Protein 6KSR (pdb70)

Structure (mmCIF, N/CA/C/O backbone):
data_6KSR
#
_entry.id   6KSR
#
_cell.length_a   68.000
_cell.length_b   77.050
_cell.length_c   105.150
_cell.angle_alpha   90.000
_cell.angle_beta   90.000
_cell.angle_gamma   90.000
#
_symmetry.space_group_name_H-M   'P 21 21 21'
#
loop_
_entity.id
_entity.type
_entity.pdbx_description
1 polymer Phosphotransferase
2 non-polymer alpha-D-galactopyranose
3 water water
#
loop_
_atom_site.group_PDB
_atom_site.id
_atom_site.type_symbol
_atom_site.label_atom_id
_atom_site.label_alt_id
_atom_site.label_comp_id
_atom_site.label_asym_id
_atom_site.label_entity_id
_atom_site.label_seq_id
_atom_site.pdbx_PDB_ins_code
_atom_site.Cartn_x
_atom_site.Cartn_y
_atom_site.Cartn_z
_atom_site.occupancy
_atom_site.B_iso_or_equiv
_atom_site.auth_seq_id
_atom_site.auth_comp_id
_atom_site.auth_asym_id
_atom_site.auth_atom_id
_atom_site.pdbx_PDB_model_num
ATOM 1 N N . ALA A 1 1 ? 18.92251 66.22037 121.59909 1.000 71.48753 1 ALA A N 1
ATOM 2 C CA . ALA A 1 1 ? 19.58484 65.31897 120.66467 1.000 70.96337 1 ALA A CA 1
ATOM 3 C C . ALA A 1 1 ? 19.50638 65.86421 119.24558 1.000 69.76453 1 ALA A C 1
ATOM 4 O O . ALA A 1 1 ? 18.56564 66.57692 118.88591 1.000 65.68972 1 ALA A O 1
ATOM 6 N N . ASN A 1 2 ? 20.51013 65.52770 118.43735 1.000 74.98548 2 ASN A N 1
ATOM 7 C CA . ASN A 1 2 ? 20.55736 65.96715 117.04601 1.000 75.14846 2 ASN A CA 1
ATOM 8 C C . ASN A 1 2 ? 19.70291 65.02495 116.18896 1.000 79.44566 2 ASN A C 1
ATOM 9 O O . ASN A 1 2 ? 20.14645 64.41766 115.21428 1.000 77.49268 2 ASN A O 1
ATOM 14 N N . ASN A 1 3 ? 18.44406 64.87829 116.60892 1.000 78.59400 3 ASN A N 1
ATOM 15 C CA . ASN A 1 3 ? 17.44790 64.21061 115.78394 1.000 79.30193 3 ASN A CA 1
ATOM 16 C C . ASN A 1 3 ? 16.69910 65.20165 114.89221 1.000 70.35906 3 ASN A C 1
ATOM 17 O O . ASN A 1 3 ? 15.82467 64.81007 114.10727 1.000 65.45194 3 ASN A O 1
ATOM 22 N N . SER A 1 4 ? 17.07917 66.47883 114.96377 1.000 62.70136 4 SER A N 1
ATOM 23 C CA . SER A 1 4 ? 16.82444 67.40855 113.87648 1.000 53.99016 4 SER A CA 1
ATOM 24 C C . SER A 1 4 ? 17.56380 67.00645 112.60577 1.000 43.36679 4 SER A C 1
ATOM 25 O O . SER A 1 4 ? 17.19762 67.48117 111.52629 1.000 37.81760 4 SER A O 1
ATOM 28 N N . LEU A 1 5 ? 18.61619 66.17771 112.70559 1.000 36.74471 5 LEU A N 1
ATOM 29 C CA . LEU A 1 5 ? 19.23415 65.64264 111.49101 1.000 32.22562 5 LEU A CA 1
ATOM 30 C C . LEU A 1 5 ? 18.22751 64.82716 110.69605 1.000 30.03700 5 LEU A C 1
ATOM 31 O O . LEU A 1 5 ? 18.13956 64.95279 109.46997 1.000 27.52047 5 LEU A O 1
ATOM 36 N N . GLU A 1 6 ? 17.45334 63.98910 111.38348 1.000 31.73616 6 GLU A N 1
ATOM 37 C CA . GLU A 1 6 ? 16.42913 63.19669 110.71166 1.000 35.98395 6 GLU A CA 1
ATOM 38 C C . GLU A 1 6 ? 15.33807 64.07921 110.11166 1.000 32.65554 6 GLU A C 1
ATOM 39 O O . GLU A 1 6 ? 14.86987 63.81859 108.99558 1.000 30.46409 6 GLU A O 1
ATOM 45 N N . GLN A 1 7 ? 14.94830 65.14464 110.81799 1.000 33.98156 7 GLN A N 1
ATOM 46 C CA . GLN A 1 7 ? 13.95346 66.07706 110.29334 1.000 37.53616 7 GLN A CA 1
ATOM 47 C C . GLN A 1 7 ? 14.47012 66.77744 109.04312 1.000 33.10429 7 GLN A C 1
ATOM 48 O O . GLN A 1 7 ? 13.73322 66.93671 108.06189 1.000 30.33185 7 GLN A O 1
ATOM 54 N N . LYS A 1 8 ? 15.73030 67.22257 109.07674 1.000 32.01722 8 LYS A N 1
ATOM 55 C CA . LYS A 1 8 ? 16.34816 67.86133 107.91924 1.000 30.13822 8 LYS A CA 1
ATOM 56 C C . LYS A 1 8 ? 16.40961 66.90259 106.74172 1.000 27.30468 8 LYS A C 1
ATOM 57 O O . LYS A 1 8 ? 16.10444 67.28719 105.60386 1.000 25.83459 8 LYS A O 1
ATOM 63 N N . ALA A 1 9 ? 16.80590 65.65359 106.99678 1.000 24.39547 9 ALA A N 1
ATOM 64 C CA . ALA A 1 9 ? 16.86001 64.67165 105.92041 1.000 23.56125 9 ALA A CA 1
ATOM 65 C C . ALA A 1 9 ? 15.48060 64.44212 105.32633 1.000 23.65609 9 ALA A C 1
ATOM 66 O O . ALA A 1 9 ? 15.33616 64.33911 104.10567 1.000 22.45658 9 ALA A O 1
ATOM 68 N N . GLU A 1 10 ? 14.44788 64.38348 106.16511 1.000 25.96066 10 GLU A N 1
ATOM 69 C CA . GLU A 1 10 ? 13.10041 64.20912 105.63511 1.000 27.27571 10 GLU A CA 1
ATOM 70 C C . GLU A 1 10 ? 12.69522 65.40198 104.77966 1.000 27.79997 10 GLU A C 1
ATOM 71 O O . GLU A 1 10 ? 12.15206 65.22444 103.68224 1.000 25.36549 10 GLU A O 1
ATOM 77 N N . GLN A 1 11 ? 12.99085 66.61962 105.24539 1.000 28.39321 11 GLN A N 1
ATOM 78 C CA . GLN A 1 11 ? 12.66681 67.81958 104.47503 1.000 30.89135 11 GLN A CA 1
ATOM 79 C C . GLN A 1 11 ? 13.33730 67.78187 103.10876 1.000 26.30553 11 GLN A C 1
ATOM 80 O O . GLN A 1 11 ? 12.70759 68.07203 102.08287 1.000 26.87418 11 GLN A O 1
ATOM 86 N N . VAL A 1 12 ? 14.62293 67.42827 103.08151 1.000 24.12919 12 VAL A N 1
ATOM 87 C CA . VAL A 1 12 ? 15.39383 67.49967 101.84286 1.000 22.46851 12 VAL A CA 1
ATOM 88 C C . VAL A 1 12 ? 15.03182 66.35892 100.89315 1.000 22.76866 12 VAL A C 1
ATOM 89 O O . VAL A 1 12 ? 14.98599 66.54644 99.66834 1.000 22.64549 12 VAL A O 1
ATOM 93 N N . LEU A 1 13 ? 14.77605 65.16068 101.42810 1.000 21.23502 13 LEU A N 1
ATOM 94 C CA . LEU A 1 13 ? 14.59769 63.99088 100.57321 1.000 21.71045 13 LEU A CA 1
ATOM 95 C C . LEU A 1 13 ? 13.15906 63.75411 100.14806 1.000 21.68104 13 LEU A C 1
ATOM 96 O O . LEU A 1 13 ? 12.94291 63.11190 99.11305 1.000 22.09766 13 LEU A O 1
ATOM 101 N N . ALA A 1 14 ? 12.17093 64.21356 100.92062 1.000 23.25154 14 ALA A N 1
ATOM 102 C CA . ALA A 1 14 ? 10.78258 64.02702 100.51135 1.000 24.43790 14 ALA A CA 1
ATOM 103 C C . ALA A 1 14 ? 10.50837 64.43271 99.06696 1.000 25.27069 14 ALA A C 1
ATOM 104 O O . ALA A 1 14 ? 9.79669 63.68579 98.37904 1.000 25.63154 14 ALA A O 1
ATOM 106 N N . PRO A 1 15 ? 11.03317 65.55200 98.54589 1.000 25.15182 15 PRO A N 1
ATOM 107 C CA . PRO A 1 15 ? 10.75729 65.90284 97.14265 1.000 25.29424 15 PRO A CA 1
ATOM 108 C C . PRO A 1 15 ? 11.34394 64.93453 96.12465 1.000 22.96195 15 PRO A C 1
ATOM 109 O O . PRO A 1 15 ? 10.90497 64.94408 94.96902 1.000 25.65456 15 PRO A O 1
ATOM 113 N N A LEU A 1 16 ? 12.33110 64.11719 96.50630 0.727 20.59339 16 LEU A N 1
ATOM 114 N N B LEU A 1 16 ? 12.29927 64.10321 96.51173 0.273 22.63593 16 LEU A N 1
ATOM 115 C CA A LEU A 1 16 ? 12.85624 63.07791 95.62474 0.727 19.29805 16 LEU A CA 1
ATOM 116 C CA B LEU A 1 16 ? 12.82716 63.09181 95.61272 0.273 23.72787 16 LEU A CA 1
ATOM 117 C C A LEU A 1 16 ? 12.02267 61.80101 95.64462 0.727 20.74560 16 LEU A C 1
ATOM 118 C C B LEU A 1 16 ? 12.01279 61.80481 95.63390 0.273 22.07712 16 LEU A C 1
ATOM 119 O O A LEU A 1 16 ? 12.22984 60.93280 94.79137 0.727 22.24942 16 LEU A O 1
ATOM 120 O O B LEU A 1 16 ? 12.20927 60.94727 94.76641 0.273 22.32310 16 LEU A O 1
ATOM 129 N N . ARG A 1 17 ? 11.09386 61.66302 96.58806 1.000 22.05398 17 ARG A N 1
ATOM 130 C CA . ARG A 1 17 ? 10.24367 60.47844 96.70551 1.000 24.17378 17 ARG A CA 1
ATOM 131 C C . ARG A 1 17 ? 8.94557 60.81622 95.97726 1.000 24.10652 17 ARG A C 1
ATOM 132 O O . ARG A 1 17 ? 8.04267 61.44523 96.52261 1.000 27.17879 17 ARG A O 1
ATOM 140 N N . LEU A 1 18 ? 8.86441 60.41701 94.71612 1.000 22.24296 18 LEU A N 1
ATOM 141 C CA . LEU A 1 18 ? 7.78875 60.88003 93.85590 1.000 22.64337 18 LEU A CA 1
ATOM 142 C C . LEU A 1 18 ? 6.52234 60.09432 94.13945 1.000 24.14173 18 LEU A C 1
ATOM 143 O O . LEU A 1 18 ? 6.52298 58.86306 94.09073 1.000 25.74394 18 LEU A O 1
ATOM 148 N N . SER A 1 19 ? 5.43987 60.81939 94.40776 1.000 24.03275 19 SER A N 1
ATOM 149 C CA . SER A 1 19 ? 4.16057 60.20356 94.71126 1.000 25.19408 19 SER A CA 1
ATOM 150 C C . SER A 1 19 ? 3.56253 59.56407 93.46064 1.000 23.73420 19 SER A C 1
ATOM 151 O O . SER A 1 19 ? 3.97444 59.82661 92.32511 1.000 22.69105 19 SER A O 1
ATOM 154 N N A LYS A 1 20 ? 2.56415 58.70884 93.68750 0.556 24.77342 20 LYS A N 1
ATOM 155 N N B LYS A 1 20 ? 2.56880 58.70554 93.68604 0.444 24.96422 20 LYS A N 1
ATOM 156 C CA A LYS A 1 20 ? 1.85103 58.08873 92.57572 0.556 25.96922 20 LYS A CA 1
ATOM 157 C CA B LYS A 1 20 ? 1.86027 58.08747 92.57191 0.444 26.78026 20 LYS A CA 1
ATOM 158 C C A LYS A 1 20 ? 1.25496 59.14473 91.65187 0.556 25.60462 20 LYS A C 1
ATOM 159 C C B LYS A 1 20 ? 1.24324 59.13709 91.65197 0.444 25.85927 20 LYS A C 1
ATOM 160 O O A LYS A 1 20 ? 1.38052 59.05261 90.42019 0.556 24.51455 20 LYS A O 1
ATOM 161 O O B LYS A 1 20 ? 1.35619 59.03035 90.41880 0.444 25.11181 20 LYS A O 1
ATOM 172 N N . GLU A 1 21 ? 0.62795 60.17210 92.23391 1.000 26.34795 21 GLU A N 1
ATOM 173 C CA . GLU A 1 21 ? 0.03535 61.23896 91.43484 1.000 26.98776 21 GLU A CA 1
ATOM 174 C C . GLU A 1 21 ? 1.09845 61.97217 90.63521 1.000 24.93461 21 GLU A C 1
ATOM 175 O O . GLU A 1 21 ? 0.88665 62.27906 89.45596 1.000 23.99858 21 GLU A O 1
ATOM 181 N N . LYS A 1 22 ? 2.24969 62.24613 91.25277 1.000 23.93949 22 LYS A N 1
ATOM 182 C CA . LYS A 1 22 ? 3.31696 62.94984 90.54785 1.000 26.26009 22 LYS A CA 1
ATOM 183 C C . LYS A 1 22 ? 3.83057 62.12710 89.37512 1.000 22.69573 22 LYS A C 1
ATOM 184 O O . LYS A 1 22 ? 4.07884 62.67172 88.29343 1.000 21.49819 22 LYS A O 1
ATOM 190 N N . LEU A 1 23 ? 3.95788 60.80959 89.55345 1.000 21.32256 23 LEU A N 1
ATOM 191 C CA . LEU A 1 23 ? 4.44955 59.97732 88.45991 1.000 21.72478 23 LEU A CA 1
ATOM 192 C C . LEU A 1 23 ? 3.43322 59.89822 87.33090 1.000 21.94510 23 LEU A C 1
ATOM 193 O O . LEU A 1 23 ? 3.80689 59.92959 86.15108 1.000 20.91769 23 LEU A O 1
ATOM 198 N N A GLN A 1 24 ? 2.14300 59.79385 87.66575 0.602 21.79717 24 GLN A N 1
ATOM 199 N N B GLN A 1 24 ? 2.14478 59.80167 87.66791 0.398 22.84794 24 GLN A N 1
ATOM 200 C CA A GLN A 1 24 ? 1.11744 59.78061 86.62190 0.602 21.67749 24 GLN A CA 1
ATOM 201 C CA B GLN A 1 24 ? 1.12159 59.77499 86.62444 0.398 23.71037 24 GLN A CA 1
ATOM 202 C C A GLN A 1 24 ? 1.09718 61.10111 85.86120 0.602 22.55591 24 GLN A C 1
ATOM 203 C C B GLN A 1 24 ? 1.07676 61.09953 85.86531 0.398 22.78087 24 GLN A C 1
ATOM 204 O O A GLN A 1 24 ? 0.97111 61.11987 84.62867 0.602 21.77755 24 GLN A O 1
ATOM 205 O O B GLN A 1 24 ? 0.93373 61.11857 84.63365 0.398 20.68955 24 GLN A O 1
ATOM 216 N N . ASP A 1 25 ? 1.23773 62.21685 86.58059 1.000 22.73095 25 ASP A N 1
ATOM 217 C CA . ASP A 1 25 ? 1.26663 63.52535 85.93110 1.000 23.65275 25 ASP A CA 1
ATOM 218 C C . ASP A 1 25 ? 2.46601 63.64795 85.00369 1.000 21.07713 25 ASP A C 1
ATOM 219 O O . ASP A 1 25 ? 2.35258 64.17358 83.88746 1.000 21.15933 25 ASP A O 1
ATOM 224 N N A LEU A 1 26 ? 3.63063 63.16980 85.44507 0.690 20.47209 26 LEU A N 1
ATOM 225 N N B LEU A 1 26 ? 3.63059 63.16429 85.44925 0.310 19.79262 26 LEU A N 1
ATOM 226 C CA A LEU A 1 26 ? 4.80434 63.20345 84.58029 0.690 18.99699 26 LEU A CA 1
ATOM 227 C CA B LEU A 1 26 ? 4.81643 63.17686 84.59699 0.310 20.25560 26 LEU A CA 1
ATOM 228 C C A LEU A 1 26 ? 4.61767 62.31634 83.35460 0.690 19.58982 26 LEU A C 1
ATOM 229 C C B LEU A 1 26 ? 4.62455 62.30876 83.36272 0.310 19.88205 26 LEU A C 1
ATOM 230 O O A LEU A 1 26 ? 5.05130 62.67704 82.25303 0.690 19.04223 26 LEU A O 1
ATOM 231 O O B LEU A 1 26 ? 5.05963 62.67771 82.26432 0.310 19.15497 26 LEU A O 1
ATOM 240 N N . SER A 1 27 ? 3.98858 61.14772 83.52297 1.000 19.02184 27 SER A N 1
ATOM 241 C CA . SER A 1 27 ? 3.69491 60.29705 82.37279 1.000 18.97730 27 SER A CA 1
ATOM 242 C C . SER A 1 27 ? 2.83202 61.03887 81.36166 1.000 19.64971 27 SER A C 1
ATOM 243 O O . SER A 1 27 ? 3.10695 61.00324 80.15625 1.000 18.85927 27 SER A O 1
ATOM 246 N N A LYS A 1 28 ? 1.78735 61.71859 81.83727 0.450 20.65394 28 LYS A N 1
ATOM 247 N N B LYS A 1 28 ? 1.77526 61.71047 81.83308 0.550 19.39384 28 LYS A N 1
ATOM 248 C CA A LYS A 1 28 ? 0.94098 62.49907 80.93799 0.450 22.74344 28 LYS A CA 1
ATOM 249 C CA B LYS A 1 28 ? 0.93776 62.49789 80.92720 0.550 20.22407 28 LYS A CA 1
ATOM 250 C C A LYS A 1 28 ? 1.75053 63.57186 80.21739 0.450 20.97506 28 LYS A C 1
ATOM 251 C C B LYS A 1 28 ? 1.75026 63.57406 80.21566 0.550 20.08251 28 LYS A C 1
ATOM 252 O O A LYS A 1 28 ? 1.62240 63.74892 78.99960 0.450 20.21736 28 LYS A O 1
ATOM 253 O O B LYS A 1 28 ? 1.61843 63.75672 78.99893 0.550 20.10801 28 LYS A O 1
ATOM 264 N N . THR A 1 29 ? 2.59848 64.29294 80.95648 1.000 20.05631 29 THR A N 1
ATOM 265 C CA . THR A 1 29 ? 3.41873 65.33583 80.34082 1.000 19.44226 29 THR A CA 1
ATOM 266 C C . THR A 1 29 ? 4.33814 64.75588 79.26826 1.000 18.66589 29 THR A C 1
ATOM 267 O O . THR A 1 29 ? 4.45196 65.30804 78.16839 1.000 18.57786 29 THR A O 1
ATOM 271 N N . PHE A 1 30 ? 4.97080 63.62367 79.56206 1.000 18.35376 30 PHE A N 1
ATOM 272 C CA . PHE A 1 30 ? 5.91499 63.01288 78.63072 1.000 17.10056 30 PHE A CA 1
ATOM 273 C C . PHE A 1 30 ? 5.18996 62.51359 77.38192 1.000 17.85840 30 PHE A C 1
ATOM 274 O O . PHE A 1 30 ? 5.66747 62.70307 76.26061 1.000 17.60257 30 PHE A O 1
ATOM 282 N N . SER A 1 31 ? 4.02179 61.89232 77.56152 1.000 17.79855 31 SER A N 1
ATOM 283 C CA A SER A 1 31 ? 3.22133 61.44663 76.41938 0.497 19.14284 31 SER A CA 1
ATOM 284 C CA B SER A 1 31 ? 3.23505 61.44551 76.41540 0.503 17.33876 31 SER A CA 1
ATOM 285 C C . SER A 1 31 ? 2.81569 62.62130 75.53705 1.000 18.83784 31 SER A C 1
ATOM 286 O O . SER A 1 31 ? 2.87797 62.53340 74.29486 1.000 19.64516 31 SER A O 1
ATOM 291 N N . ASP A 1 32 ? 2.38631 63.72869 76.15233 1.000 19.01443 32 ASP A N 1
ATOM 292 C CA . ASP A 1 32 ? 2.02023 64.89558 75.35327 1.000 20.03751 32 ASP A CA 1
ATOM 293 C C . ASP A 1 32 ? 3.23108 65.43137 74.59632 1.000 18.01638 32 ASP A C 1
ATOM 294 O O . ASP A 1 32 ? 3.12307 65.83507 73.42347 1.000 19.08933 32 ASP A O 1
ATOM 299 N N . GLU A 1 33 ? 4.39579 65.43583 75.25417 1.000 17.68674 33 GLU A N 1
ATOM 300 C CA . GLU A 1 33 ? 5.62543 65.89630 74.61171 1.000 17.50213 33 GLU A CA 1
ATOM 301 C C . GLU A 1 33 ? 6.00212 65.00282 73.43053 1.000 16.42683 33 GLU A C 1
ATOM 302 O O . GLU A 1 33 ? 6.44048 65.49793 72.38329 1.000 16.51556 33 GLU A O 1
ATOM 308 N N A LEU A 1 34 ? 5.82323 63.69273 73.57688 0.606 15.68964 34 LEU A N 1
ATOM 309 N N B LEU A 1 34 ? 5.83969 63.68728 73.59326 0.394 17.16684 34 LEU A N 1
ATOM 310 C CA A LEU A 1 34 ? 6.13279 62.76881 72.49264 0.606 15.24889 34 LEU A CA 1
ATOM 311 C CA B LEU A 1 34 ? 6.04835 62.71841 72.51920 0.394 18.27407 34 LEU A CA 1
ATOM 312 C C A LEU A 1 34 ? 5.25142 63.04748 71.28086 0.606 15.47648 34 LEU A C 1
ATOM 313 C C B LEU A 1 34 ? 5.26497 63.11701 71.27480 0.394 17.80146 34 LEU A C 1
ATOM 314 O O A LEU A 1 34 ? 5.72982 63.05207 70.13475 0.606 16.06416 34 LEU A O 1
ATOM 315 O O B LEU A 1 34 ? 5.81050 63.20255 70.16507 0.394 16.18788 34 LEU A O 1
ATOM 324 N N A LEU A 1 35 ? 3.95887 63.29925 71.51655 0.606 16.98922 35 LEU A N 1
ATOM 325 N N B LEU A 1 35 ? 3.95895 63.32019 71.45097 0.394 17.98450 35 LEU A N 1
ATOM 326 C CA A LEU A 1 35 ? 3.07028 63.63541 70.39984 0.606 18.18805 35 LEU A CA 1
ATOM 327 C CA B LEU A 1 35 ? 3.08936 63.63866 70.32282 0.394 20.41050 35 LEU A CA 1
ATOM 328 C C A LEU A 1 35 ? 3.49541 64.93728 69.72026 0.606 18.04749 35 LEU A C 1
ATOM 329 C C B LEU A 1 35 ? 3.49031 64.96232 69.68864 0.394 18.91583 35 LEU A C 1
ATOM 330 O O A LEU A 1 35 ? 3.49265 65.03716 68.48028 0.606 18.38095 35 LEU A O 1
ATOM 331 O O B LEU A 1 35 ? 3.47661 65.10270 68.45412 0.394 17.78147 35 LEU A O 1
ATOM 340 N N . ARG A 1 36 ? 3.86071 65.94714 70.51547 1.000 17.72012 36 ARG A N 1
ATOM 341 C CA . ARG A 1 36 ? 4.36808 67.19538 69.95127 1.000 18.02182 36 ARG A CA 1
ATOM 342 C C . ARG A 1 36 ? 5.60738 66.93592 69.10521 1.000 16.86486 36 ARG A C 1
ATOM 343 O O . ARG A 1 36 ? 5.81060 67.58282 68.07183 1.000 17.26803 36 ARG A O 1
ATOM 351 N N . GLY A 1 37 ? 6.45585 65.99748 69.54102 1.000 15.74906 37 GLY A N 1
ATOM 352 C CA . GLY A 1 37 ? 7.64866 65.67729 68.77203 1.000 16.06464 37 GLY A CA 1
ATOM 353 C C . GLY A 1 37 ? 7.34061 65.01785 67.44115 1.000 15.95636 37 GLY A C 1
ATOM 354 O O . GLY A 1 37 ? 8.01073 65.28453 66.44267 1.000 15.09987 37 GLY A O 1
ATOM 355 N N . LEU A 1 38 ? 6.35368 64.12116 67.42109 1.000 15.79733 38 LEU A N 1
ATOM 356 C CA . LEU A 1 38 ? 5.92611 63.54424 66.13887 1.000 15.60024 38 LEU A CA 1
ATOM 357 C C . LEU A 1 38 ? 5.40901 64.62634 65.18879 1.000 15.60676 38 LEU A C 1
ATOM 358 O O . LEU A 1 38 ? 5.73852 64.62872 63.98675 1.000 16.03480 38 LEU A O 1
ATOM 363 N N . GLU A 1 39 ? 4.61418 65.56701 65.71473 1.000 17.10372 39 GLU A N 1
ATOM 364 C CA . GLU A 1 39 ? 4.14425 66.67740 64.88141 1.000 17.00091 39 GLU A CA 1
ATOM 365 C C . GLU A 1 39 ? 5.30106 67.54309 64.39612 1.000 15.42064 39 GLU A C 1
ATOM 366 O O . GLU A 1 39 ? 5.31829 67.99954 63.23943 1.000 16.45663 39 GLU A O 1
ATOM 372 N N . MET A 1 40 ? 6.28098 67.77989 65.26886 1.000 15.94687 40 MET A N 1
ATOM 373 C CA . MET A 1 40 ? 7.46384 68.52464 64.86735 1.000 15.57776 40 MET A CA 1
ATOM 374 C C . MET A 1 40 ? 8.17927 67.81946 63.72256 1.000 15.43898 40 MET A C 1
ATOM 375 O O . MET A 1 40 ? 8.57793 68.45672 62.74352 1.000 16.29375 40 MET A O 1
ATOM 380 N N . HIS A 1 41 ? 8.36259 66.49978 63.83642 1.000 14.76884 41 HIS A N 1
ATOM 381 C CA . HIS A 1 41 ? 9.03769 65.76449 62.77483 1.000 14.73299 41 HIS A CA 1
ATOM 382 C C . HIS A 1 41 ? 8.28918 65.89100 61.45925 1.000 14.53603 41 HIS A C 1
ATOM 383 O O . HIS A 1 41 ? 8.90566 66.08546 60.40493 1.000 15.95713 41 HIS A O 1
ATOM 390 N N . LYS A 1 42 ? 6.95921 65.77899 61.50360 1.000 14.90256 42 LYS A N 1
ATOM 391 C CA . LYS A 1 42 ? 6.17269 65.86627 60.27298 1.000 16.68006 42 LYS A CA 1
ATOM 392 C C . LYS A 1 42 ? 6.36399 67.21647 59.58465 1.000 16.67079 42 LYS A C 1
ATOM 393 O O . LYS A 1 42 ? 6.42568 67.28908 58.34582 1.000 17.96907 42 LYS A O 1
ATOM 399 N N A ARG A 1 43 ? 6.44683 68.29312 60.37515 0.484 17.60970 43 ARG A N 1
ATOM 400 N N B ARG A 1 43 ? 6.46550 68.29485 60.36010 0.516 18.12767 43 ARG A N 1
ATOM 401 C CA A ARG A 1 43 ? 6.64090 69.63144 59.82380 0.484 20.86883 43 ARG A CA 1
ATOM 402 C CA B ARG A 1 43 ? 6.65154 69.64036 59.82092 0.516 21.29427 43 ARG A CA 1
ATOM 403 C C A ARG A 1 43 ? 8.07477 69.93531 59.40963 0.484 19.63119 43 ARG A C 1
ATOM 404 C C B ARG A 1 43 ? 8.08275 69.93068 59.39724 0.516 19.78841 43 ARG A C 1
ATOM 405 O O A ARG A 1 43 ? 8.28367 70.57927 58.37290 0.484 20.73074 43 ARG A O 1
ATOM 406 O O B ARG A 1 43 ? 8.30164 70.55491 58.34997 0.516 20.96760 43 ARG A O 1
ATOM 421 N N . HIS A 1 44 ? 9.05928 69.50722 60.20022 1.000 18.30478 44 HIS A N 1
ATOM 422 C CA . HIS A 1 44 ? 10.41938 70.00170 60.10236 1.000 17.96183 44 HIS A CA 1
ATOM 423 C C . HIS A 1 44 ? 11.44874 68.95547 59.72704 1.000 19.07045 44 HIS A C 1
ATOM 424 O O . HIS A 1 44 ? 12.57392 69.33589 59.37574 1.000 19.89392 44 HIS A O 1
ATOM 431 N N . GLY A 1 45 ? 11.11963 67.66849 59.81205 1.000 18.10279 45 GLY A N 1
ATOM 432 C CA . GLY A 1 45 ? 12.01274 66.64085 59.29063 1.000 18.27434 45 GLY A CA 1
ATOM 433 C C . GLY A 1 45 ? 13.33656 66.60257 60.03279 1.000 18.30355 45 GLY A C 1
ATOM 434 O O . GLY A 1 45 ? 13.39160 66.35057 61.23631 1.000 18.70450 45 GLY A O 1
ATOM 435 N N . LEU A 1 46 ? 14.42118 66.86326 59.30398 1.000 20.13294 46 LEU A N 1
ATOM 436 C CA . LEU A 1 46 ? 15.76786 66.79094 59.86029 1.000 21.24317 46 LEU A CA 1
ATOM 437 C C . LEU A 1 46 ? 16.12249 67.98313 60.73801 1.000 22.38212 46 LEU A C 1
ATOM 438 O O . LEU A 1 46 ? 17.18047 67.95924 61.38140 1.000 25.48688 46 LEU A O 1
ATOM 443 N N . LYS A 1 47 ? 15.28783 69.01616 60.78415 1.000 21.19100 47 LYS A N 1
ATOM 444 C CA . LYS A 1 47 ? 15.54587 70.19378 61.60299 1.000 21.93557 47 LYS A CA 1
ATOM 445 C C . LYS A 1 47 ? 14.87527 70.03641 62.96349 1.000 20.07448 47 LYS A C 1
ATOM 446 O O . LYS A 1 47 ? 13.65364 69.91190 63.04716 1.000 20.14928 47 LYS A O 1
ATOM 452 N N . TRP A 1 48 ? 15.67318 70.04760 64.02650 1.000 19.19455 48 TRP A N 1
ATOM 453 C CA . TRP A 1 48 ? 15.13556 70.05635 65.37987 1.000 19.51760 48 TRP A CA 1
ATOM 454 C C . TRP A 1 48 ? 14.69631 71.46851 65.74380 1.000 19.41762 48 TRP A C 1
ATOM 455 O O . TRP A 1 48 ? 15.42558 72.43514 65.50188 1.000 22.34742 48 TRP A O 1
ATOM 466 N N . VAL A 1 49 ? 13.50142 71.58862 66.31590 1.000 18.90491 49 VAL A N 1
ATOM 467 C CA . VAL A 1 49 ? 12.96956 72.87509 66.76001 1.000 20.78424 49 VAL A CA 1
ATOM 468 C C . VAL A 1 49 ? 12.70000 72.75329 68.25418 1.000 20.36855 49 VAL A C 1
ATOM 469 O O . VAL A 1 49 ? 11.62661 72.28212 68.65630 1.000 19.52803 49 VAL A O 1
ATOM 473 N N . PRO A 1 50 ? 13.65274 73.13081 69.10744 1.000 20.50628 50 PRO A N 1
ATOM 474 C CA . PRO A 1 50 ? 13.48011 72.87829 70.54844 1.000 21.27740 50 PRO A CA 1
ATOM 475 C C . PRO A 1 50 ? 12.27623 73.57556 71.14771 1.000 20.97189 50 PRO A C 1
ATOM 476 O O . PRO A 1 50 ? 11.72249 73.08266 72.14322 1.000 21.53558 50 PRO A O 1
ATOM 480 N N . GLU A 1 51 ? 11.86116 74.71837 70.58542 1.000 23.46587 51 GLU A N 1
ATOM 481 C CA . GLU A 1 51 ? 10.65636 75.37851 71.07589 1.000 26.16391 51 GLU A CA 1
ATOM 482 C C . GLU A 1 51 ? 9.41047 74.54064 70.84054 1.000 25.41087 51 GLU A C 1
ATOM 483 O O . GLU A 1 51 ? 8.43325 74.68143 71.58295 1.000 28.54363 51 GLU A O 1
ATOM 489 N N . GLU A 1 52 ? 9.42831 73.66147 69.84406 1.000 22.17276 52 GLU A N 1
ATOM 490 C CA . GLU A 1 52 ? 8.30351 72.76907 69.62651 1.000 22.20183 52 GLU A CA 1
ATOM 491 C C . GLU A 1 52 ? 8.39331 71.50002 70.46600 1.000 20.94645 52 GLU A C 1
ATOM 492 O O . GLU A 1 52 ? 7.36139 71.00915 70.93922 1.000 22.58092 52 GLU A O 1
ATOM 498 N N . CYS A 1 53 ? 9.59620 70.96677 70.68959 1.000 19.45557 53 CYS A N 1
ATOM 499 C CA . CYS A 1 53 ? 9.70933 69.72746 71.44937 1.000 17.44393 53 CYS A CA 1
ATOM 500 C C . CYS A 1 53 ? 11.12480 69.57624 71.99370 1.000 17.09233 53 CYS A C 1
ATOM 501 O O . CYS A 1 53 ? 12.09622 69.76422 71.25728 1.000 18.30879 53 CYS A O 1
ATOM 504 N N . SER A 1 54 ? 11.23367 69.19673 73.28097 1.000 15.91007 54 SER A N 1
ATOM 505 C CA . SER A 1 54 ? 12.54458 68.90535 73.85692 1.000 15.79994 54 SER A CA 1
ATOM 506 C C . SER A 1 54 ? 13.10311 67.56293 73.39731 1.000 15.26966 54 SER A C 1
ATOM 507 O O . SER A 1 54 ? 14.30028 67.30751 73.58516 1.000 16.40409 54 SER A O 1
ATOM 510 N N . LEU A 1 55 ? 12.26029 66.70653 72.81805 1.000 15.03865 55 LEU A N 1
ATOM 511 C CA . LEU A 1 55 ? 12.66037 65.40165 72.29815 1.000 14.54613 55 LEU A CA 1
ATOM 512 C C . LEU A 1 55 ? 12.96983 65.52973 70.81329 1.000 14.85507 55 LEU A C 1
ATOM 513 O O . LEU A 1 55 ? 12.12177 65.97956 70.03250 1.000 16.90668 55 LEU A O 1
ATOM 518 N N . ARG A 1 56 ? 14.17425 65.11199 70.41735 1.000 14.49323 56 ARG A N 1
ATOM 519 C CA . ARG A 1 56 ? 14.56072 65.21974 69.01103 1.000 14.55456 56 ARG A CA 1
ATOM 520 C C . ARG A 1 56 ? 13.76427 64.26732 68.12380 1.000 14.36288 56 ARG A C 1
ATOM 521 O O . ARG A 1 56 ? 13.57838 64.55308 66.93265 1.000 15.43788 56 ARG A O 1
ATOM 529 N N . MET A 1 57 ? 13.30056 63.13604 68.66720 1.000 13.85612 57 MET A N 1
ATOM 530 C CA . MET A 1 57 ? 12.47535 62.19225 67.89722 1.000 14.06192 57 MET A CA 1
ATOM 531 C C . MET A 1 57 ? 13.12563 61.83208 66.55617 1.000 13.09789 57 MET A C 1
ATOM 532 O O . MET A 1 57 ? 12.51848 61.92564 65.47737 1.000 14.61718 57 MET A O 1
ATOM 537 N N . LEU A 1 58 ? 14.38967 61.41721 66.62744 1.000 13.44551 58 LEU A N 1
ATOM 538 C CA . LEU A 1 58 ? 15.16114 61.19427 65.40739 1.000 13.55983 58 LEU A CA 1
ATOM 539 C C . LEU A 1 58 ? 14.69614 59.94942 64.66180 1.000 13.64567 58 LEU A C 1
ATOM 540 O O . LEU A 1 58 ? 14.45274 58.89229 65.25383 1.000 14.53353 58 LEU A O 1
ATOM 545 N N . ASP A 1 59 ? 14.62737 60.07166 63.33822 1.000 13.80002 59 ASP A N 1
ATOM 546 C CA . ASP A 1 59 ? 14.38448 58.91861 62.48496 1.000 13.50845 59 ASP A CA 1
ATOM 547 C C . ASP A 1 59 ? 15.64698 58.06488 62.44061 1.000 13.99381 59 ASP A C 1
ATOM 548 O O . ASP A 1 59 ? 16.66560 58.48665 61.88939 1.000 15.94194 59 ASP A O 1
ATOM 553 N N . SER A 1 60 ? 15.57966 56.85972 62.99869 1.000 13.83635 60 SER A N 1
ATOM 554 C CA . SER A 1 60 ? 16.71324 55.94442 62.90258 1.000 14.81006 60 SER A CA 1
ATOM 555 C C . SER A 1 60 ? 16.85212 55.38499 61.49397 1.000 14.09172 60 SER A C 1
ATOM 556 O O . SER A 1 60 ? 17.89879 54.82059 61.16266 1.000 16.11308 60 SER A O 1
ATOM 559 N N . CYS A 1 61 ? 15.80658 55.47031 60.67201 1.000 14.75911 61 CYS A N 1
ATOM 560 C CA . CYS A 1 61 ? 15.77846 54.83558 59.36015 1.000 14.49897 61 CYS A CA 1
ATOM 561 C C . CYS A 1 61 ? 15.81304 53.30970 59.43778 1.000 15.37376 61 CYS A C 1
ATOM 562 O O . CYS A 1 61 ? 16.01537 52.65060 58.40552 1.000 17.58472 61 CYS A O 1
ATOM 565 N N . VAL A 1 62 ? 15.61142 52.72802 60.62360 1.000 14.46065 62 VAL A N 1
ATOM 566 C CA . VAL A 1 62 ? 15.55515 51.27796 60.78625 1.000 14.40622 62 VAL A CA 1
ATOM 567 C C . VAL A 1 62 ? 14.10467 50.82944 60.67786 1.000 15.64709 62 VAL A C 1
ATOM 568 O O . VAL A 1 62 ? 13.24182 51.30483 61.42885 1.000 16.10520 62 VAL A O 1
ATOM 572 N N . SER A 1 63 ? 13.84919 49.88625 59.77121 1.000 17.97712 63 SER A N 1
ATOM 573 C CA A SER A 1 63 ? 12.53104 49.29751 59.54522 0.516 19.67826 63 SER A CA 1
ATOM 574 C CA B SER A 1 63 ? 12.52225 49.30975 59.60823 0.484 20.20013 63 SER A CA 1
ATOM 575 C C . SER A 1 63 ? 12.53822 47.78464 59.68070 1.000 19.53549 63 SER A C 1
ATOM 576 O O . SER A 1 63 ? 11.51462 47.18353 60.01699 1.000 22.33594 63 SER A O 1
ATOM 581 N N . GLU A 1 64 ? 13.67338 47.14974 59.39381 1.000 19.12956 64 GLU A N 1
ATOM 582 C CA . GLU A 1 64 ? 13.76998 45.69188 59.36432 1.000 19.38844 64 GLU A CA 1
ATOM 583 C C . GLU A 1 64 ? 14.23959 45.18766 60.72457 1.000 18.65524 64 GLU A C 1
ATOM 584 O O . GLU A 1 64 ? 15.39266 45.40492 61.12201 1.000 19.41547 64 GLU A O 1
ATOM 590 N N . ILE A 1 65 ? 13.34330 44.51909 61.44173 1.000 19.64180 65 ILE A N 1
ATOM 591 C CA . ILE A 1 65 ? 13.63109 43.96038 62.75598 1.000 20.64915 65 ILE A CA 1
ATOM 592 C C . ILE A 1 65 ? 14.00865 42.49683 62.56942 1.000 19.92037 65 ILE A C 1
ATOM 593 O O . ILE A 1 65 ? 13.30111 41.75914 61.86252 1.000 22.40396 65 ILE A O 1
ATOM 598 N N . PRO A 1 66 ? 15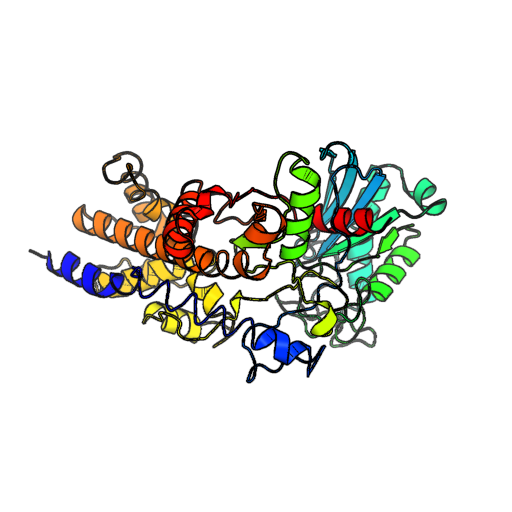.10194 42.03170 63.16496 1.000 19.58793 66 PRO A N 1
ATOM 599 C CA . PRO A 1 66 ? 15.49849 40.63876 62.96987 1.000 19.99441 66 PRO A CA 1
ATOM 600 C C . PRO A 1 66 ? 14.56018 39.68438 63.69146 1.000 20.34202 66 PRO A C 1
ATOM 601 O O . PRO A 1 66 ? 13.88886 40.02450 64.67178 1.000 22.70564 66 PRO A O 1
ATOM 605 N N . THR A 1 67 ? 14.55291 38.45445 63.19512 1.000 21.62764 67 THR A N 1
ATOM 606 C CA . THR A 1 67 ? 13.77456 37.37970 63.78322 1.000 22.40810 67 THR A CA 1
ATOM 607 C C . THR A 1 67 ? 14.59782 36.44752 64.65310 1.000 22.35929 67 THR A C 1
ATOM 608 O O . THR A 1 67 ? 14.01846 35.70703 65.45221 1.000 25.32677 67 THR A O 1
ATOM 612 N N . GLY A 1 68 ? 15.92250 36.45719 64.51530 1.000 20.88303 68 GLY A N 1
ATOM 613 C CA . GLY A 1 68 ? 16.77081 35.48092 65.15780 1.000 20.43949 68 GLY A CA 1
ATOM 614 C C . GLY A 1 68 ? 17.14433 34.31595 64.27297 1.000 19.87589 68 GLY A C 1
ATOM 615 O O . GLY A 1 68 ? 17.95218 33.47249 64.68666 1.000 20.55959 68 GLY A O 1
ATOM 616 N N . ASN A 1 69 ? 16.59283 34.25047 63.06318 1.000 21.10336 69 ASN A N 1
ATOM 617 C CA . ASN A 1 69 ? 16.88493 33.17727 62.12659 1.000 22.84383 69 ASN A CA 1
ATOM 618 C C . ASN A 1 69 ? 17.91454 33.56579 61.07361 1.000 21.74854 69 ASN A C 1
ATOM 619 O O . ASN A 1 69 ? 18.32778 32.70341 60.28522 1.000 24.38242 69 ASN A O 1
ATOM 624 N N . GLU A 1 70 ? 18.33373 34.83132 61.03700 1.000 20.68700 70 GLU A N 1
ATOM 625 C CA . GLU A 1 70 ? 19.31614 35.27632 60.05945 1.000 20.44248 70 GLU A CA 1
ATOM 626 C C . GLU A 1 70 ? 20.66833 34.61792 60.32602 1.000 20.49453 70 GLU A C 1
ATOM 627 O O . GLU A 1 70 ? 21.04471 34.35970 61.47218 1.000 21.33548 70 GLU A O 1
ATOM 633 N N . LYS A 1 71 ? 21.40191 34.34018 59.25224 1.000 20.32345 71 LYS A N 1
ATOM 634 C CA . LYS A 1 71 ? 22.69382 33.67490 59.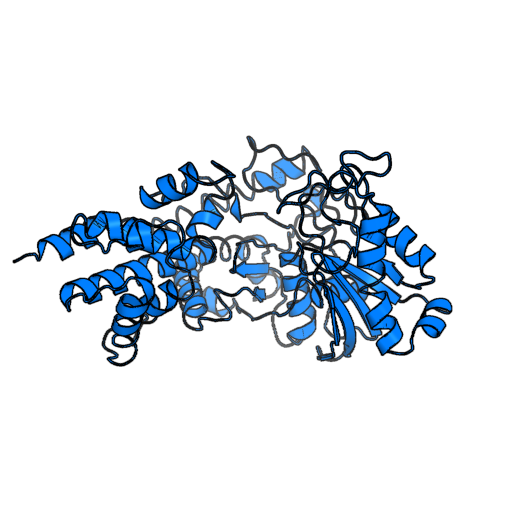36418 1.000 19.92664 71 LYS A CA 1
ATOM 635 C C . LYS A 1 71 ? 23.74774 34.38458 58.52616 1.000 19.76520 71 LYS A C 1
ATOM 636 O O . LYS A 1 71 ? 23.45026 34.90798 57.44706 1.000 23.02524 71 LYS A O 1
ATOM 642 N N . GLY A 1 72 ? 24.97560 34.39650 59.02775 1.000 18.89604 72 GLY A N 1
ATOM 643 C CA . GLY A 1 72 ? 26.10081 34.90609 58.25878 1.000 18.58075 72 GLY A CA 1
ATOM 644 C C . GLY A 1 72 ? 27.09482 35.60166 59.16812 1.000 15.93635 72 GLY A C 1
ATOM 645 O O . GLY A 1 72 ? 26.91521 35.67827 60.37277 1.000 18.35731 72 GLY A O 1
ATOM 646 N N . VAL A 1 73 ? 28.15427 36.11444 58.55293 1.000 15.80223 73 VAL A N 1
ATOM 647 C CA . VAL A 1 73 ? 29.21541 36.83895 59.25089 1.000 15.78267 73 VAL A CA 1
ATOM 648 C C . VAL A 1 73 ? 29.04663 38.32316 58.95146 1.000 15.46381 73 VAL A C 1
ATOM 649 O O . VAL A 1 73 ? 29.06169 38.73034 57.78254 1.000 16.10507 73 VAL A O 1
ATOM 653 N N . PHE A 1 74 ? 28.90102 39.13092 60.00568 1.000 14.65949 74 PHE A N 1
ATOM 654 C CA . PHE A 1 74 ? 28.61967 40.55322 59.86784 1.000 14.15429 74 PHE A CA 1
ATOM 655 C C . PHE A 1 74 ? 29.54066 41.32198 60.79671 1.000 14.79802 74 PHE A C 1
ATOM 656 O O . PHE A 1 74 ? 29.91930 40.82498 61.85582 1.000 16.65316 74 PHE A O 1
ATOM 664 N N . TYR A 1 75 ? 29.91947 42.52809 60.39870 1.000 13.96435 75 TYR A N 1
ATOM 665 C CA . TYR A 1 75 ? 30.86242 43.31502 61.17999 1.000 13.37347 75 TYR A CA 1
ATOM 666 C C . TYR A 1 75 ? 30.21285 44.57622 61.72625 1.000 14.05124 75 TYR A C 1
ATOM 667 O O . TYR A 1 75 ? 29.16531 45.03077 61.24332 1.000 13.87610 75 TYR A O 1
ATOM 676 N N . ALA A 1 76 ? 30.86762 45.15388 62.73410 1.000 13.75649 76 ALA A N 1
ATOM 677 C CA . ALA A 1 76 ? 30.45973 46.45050 63.24664 1.000 13.79303 76 ALA A CA 1
ATOM 678 C C . ALA A 1 76 ? 31.68136 47.26314 63.63427 1.000 13.47001 76 ALA A C 1
ATOM 679 O O . ALA A 1 76 ? 32.72712 46.71698 63.99832 1.000 14.85242 76 ALA A O 1
ATOM 681 N N . LEU A 1 77 ? 31.52009 48.57836 63.58043 1.000 13.93464 77 LEU A N 1
ATOM 682 C CA . LEU A 1 77 ? 32.50381 49.52631 64.08038 1.000 14.00522 77 LEU A CA 1
ATOM 683 C C . LEU A 1 77 ? 31.80785 50.42038 65.09478 1.000 14.61044 77 LEU A C 1
ATOM 684 O O . LEU A 1 77 ? 30.75885 51.00464 64.79899 1.000 15.96565 77 LEU A O 1
ATOM 689 N N . ASP A 1 78 ? 32.37904 50.50374 66.29269 1.000 16.50597 78 ASP A N 1
ATOM 690 C CA . ASP A 1 78 ? 31.80658 51.22194 67.42466 1.000 17.64300 78 ASP A CA 1
ATOM 691 C C . ASP A 1 78 ? 32.79891 52.33704 67.75129 1.000 17.37307 78 ASP A C 1
ATOM 692 O O . ASP A 1 78 ? 33.88683 52.08416 68.28128 1.000 18.91731 78 ASP A O 1
ATOM 697 N N . PHE A 1 79 ? 32.43227 53.56517 67.39468 1.000 18.77877 79 PHE A N 1
ATOM 698 C CA . PHE A 1 79 ? 33.26010 54.75189 67.59710 1.000 19.90608 79 PHE A CA 1
ATOM 699 C C . PHE A 1 79 ? 32.42720 55.76898 68.37152 1.000 23.42070 79 PHE A C 1
ATOM 700 O O . PHE A 1 79 ? 31.58583 56.46572 67.79567 1.000 23.66126 79 PHE A O 1
ATOM 708 N N . GLY A 1 80 ? 32.66427 55.85240 69.67800 1.000 27.54564 80 GLY A N 1
ATOM 709 C CA . GLY A 1 80 ? 31.87618 56.73427 70.51523 1.000 32.92744 80 GLY A CA 1
ATOM 710 C C . GLY A 1 80 ? 32.73019 57.63534 71.37167 1.000 36.73909 80 GLY A C 1
ATOM 711 O O . GLY A 1 80 ? 32.25602 58.25308 72.32952 1.000 38.11330 80 GLY A O 1
ATOM 712 N N . GLY A 1 81 ? 33.99295 57.72002 71.01559 1.000 35.88563 81 GLY A N 1
ATOM 713 C CA . GLY A 1 81 ? 34.98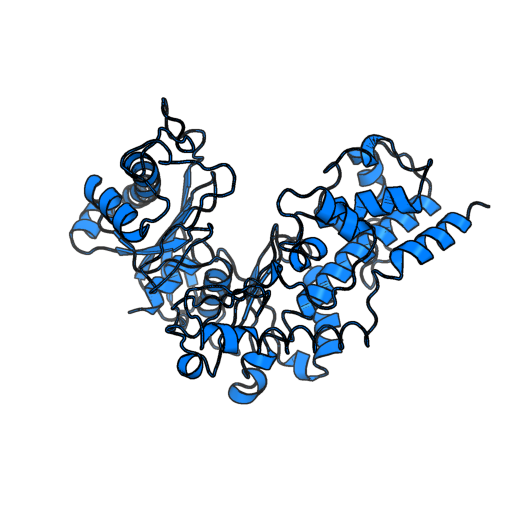994 58.35981 71.84147 1.000 34.64527 81 GLY A CA 1
ATOM 714 C C . GLY A 1 81 ? 36.33757 57.73568 71.55528 1.000 32.29330 81 GLY A C 1
ATOM 715 O O . GLY A 1 81 ? 36.53506 57.12267 70.50762 1.000 32.25853 81 GLY A O 1
ATOM 716 N N . THR A 1 82 ? 37.24683 57.87247 72.52068 1.000 30.85403 82 THR A N 1
ATOM 717 C CA . THR A 1 82 ? 38.61886 57.42417 72.29710 1.000 34.99501 82 THR A CA 1
ATOM 718 C C . THR A 1 82 ? 38.78224 55.90567 72.33207 1.000 31.90361 82 THR A C 1
ATOM 719 O O . THR A 1 82 ? 39.81518 55.40106 71.87884 1.000 33.63488 82 THR A O 1
ATOM 723 N N . ASN A 1 83 ? 37.80804 55.16653 72.85090 1.000 30.71414 83 ASN A N 1
ATOM 724 C CA . ASN A 1 83 ? 37.90258 53.70649 72.94642 1.000 32.93972 83 ASN A CA 1
ATOM 725 C C . ASN A 1 83 ? 37.10995 53.09723 71.79673 1.000 28.59972 83 ASN A C 1
ATOM 726 O O . ASN A 1 83 ? 35.92389 52.79908 71.93720 1.000 28.96496 83 ASN A O 1
ATOM 731 N N A VAL A 1 84 ? 37.78712 52.88621 70.66066 0.560 26.67457 84 VAL A N 1
ATOM 732 N N B VAL A 1 84 ? 37.77304 52.91256 70.64528 0.440 25.75147 84 VAL A N 1
ATOM 733 C CA A VAL A 1 84 ? 37.15108 52.36842 69.45396 0.560 24.68731 84 VAL A CA 1
ATOM 734 C CA B VAL A 1 84 ? 37.11391 52.37480 69.45855 0.440 25.20812 84 VAL A CA 1
ATOM 735 C C A VAL A 1 84 ? 37.17564 50.84495 69.47045 0.560 24.09963 84 VAL A C 1
ATOM 736 C C B VAL A 1 84 ? 37.16177 50.85223 69.48307 0.440 24.09837 84 VAL A C 1
ATOM 737 O O A VAL A 1 84 ? 38.12201 50.22313 69.96435 0.560 25.26278 84 VAL A O 1
ATOM 738 O O B VAL A 1 84 ? 38.10789 50.24114 69.99471 0.440 25.16703 84 VAL A O 1
ATOM 745 N N . ARG A 1 85 ? 36.12928 50.22817 68.91838 1.000 21.20588 85 ARG A N 1
ATOM 746 C CA . ARG A 1 85 ? 36.03703 48.77604 68.88967 1.000 19.83955 85 ARG A CA 1
ATOM 747 C C . ARG A 1 85 ? 35.53916 48.33737 67.52574 1.000 17.57281 85 ARG A C 1
ATOM 748 O O . ARG A 1 85 ? 34.57702 48.89861 66.99666 1.000 18.30763 85 ARG A O 1
ATOM 756 N N . ALA A 1 86 ? 36.16820 47.31778 66.97571 1.000 17.33741 86 ALA A N 1
ATOM 757 C CA . ALA A 1 86 ? 35.61378 46.58599 65.84724 1.000 16.73235 86 ALA A CA 1
ATOM 758 C C . ALA A 1 86 ? 35.06399 45.26560 66.36363 1.000 15.44004 86 ALA A C 1
ATOM 759 O O . ALA A 1 86 ? 35.63134 44.66726 67.28129 1.000 16.98828 86 ALA A O 1
ATOM 761 N N . VAL A 1 87 ? 33.93895 44.82865 65.80014 1.000 14.73288 87 VAL A N 1
ATOM 762 C CA . VAL A 1 87 ? 33.28614 43.59226 66.21017 1.000 14.96962 87 VAL A CA 1
ATOM 763 C C . VAL A 1 87 ? 33.00563 42.74433 64.97364 1.000 14.06183 87 VAL A C 1
ATOM 764 O O . VAL A 1 87 ? 32.64951 43.26876 63.91201 1.000 15.31811 87 VAL A O 1
ATOM 768 N N . ARG A 1 88 ? 33.15552 41.43280 65.11390 1.000 13.71137 88 ARG A N 1
ATOM 769 C CA . ARG A 1 88 ? 32.77154 40.46928 64.08919 1.000 13.95841 88 ARG A CA 1
ATOM 770 C C . ARG A 1 88 ? 31.79002 39.50212 64.73087 1.000 14.40977 88 ARG A C 1
ATOM 771 O O . ARG A 1 88 ? 32.08208 38.93830 65.79202 1.000 15.89559 88 ARG A O 1
ATOM 779 N N . CYS A 1 89 ? 30.63159 39.31440 64.10444 1.000 14.27446 89 CYS A N 1
ATOM 780 C CA . CYS A 1 89 ? 29.56950 38.48257 64.65199 1.000 15.38696 89 CYS A CA 1
ATOM 781 C C . CYS A 1 89 ? 29.22173 37.37439 63.67786 1.000 15.27458 89 CYS A C 1
ATOM 782 O O . CYS A 1 89 ? 28.88975 37.64509 62.51825 1.000 16.53562 89 CYS A O 1
ATOM 785 N N . GLU A 1 90 ? 29.29089 36.13795 64.15768 1.000 15.19504 90 GLU A N 1
ATOM 786 C CA . GLU A 1 90 ? 28.72794 34.98200 63.47068 1.000 15.26897 90 GLU A CA 1
ATOM 787 C C . GLU A 1 90 ? 27.29378 34.85735 63.95046 1.000 15.48783 90 GLU A C 1
ATOM 788 O O . GLU A 1 90 ? 27.05149 34.53211 65.12017 1.000 17.04544 90 GLU A O 1
ATOM 794 N N . LEU A 1 91 ? 26.34658 35.15169 63.06541 1.000 16.00459 91 LEU A N 1
ATOM 795 C CA . LEU A 1 91 ? 24.93953 34.94892 63.35522 1.000 16.56626 91 LEU A CA 1
ATOM 796 C C . LEU A 1 91 ? 24.63043 33.51105 62.96095 1.000 17.62053 91 LEU A C 1
ATOM 797 O O . LEU A 1 91 ? 24.74157 33.14949 61.77829 1.000 18.67787 91 LEU A O 1
ATOM 802 N N . LEU A 1 92 ? 24.30861 32.68656 63.95663 1.000 17.92355 92 LEU A N 1
ATOM 803 C CA . LEU A 1 92 ? 24.21874 31.24478 63.78960 1.000 19.28884 92 LEU A CA 1
ATOM 804 C C . LEU A 1 92 ? 22.78278 30.74883 63.69219 1.000 20.99856 92 LEU A C 1
ATOM 805 O O . LEU A 1 92 ? 22.56833 29.54386 63.52510 1.000 23.09570 92 LEU A O 1
ATOM 810 N N . GLY A 1 93 ? 21.80080 31.64151 63.77329 1.000 20.70281 93 GLY A N 1
ATOM 811 C CA . GLY A 1 93 ? 20.41113 31.24011 63.82350 1.000 21.05186 93 GLY A CA 1
ATOM 812 C C . GLY A 1 93 ? 20.02419 30.78306 65.21786 1.000 20.95033 93 GLY A C 1
ATOM 813 O O . GLY A 1 93 ? 20.85395 30.63011 66.11693 1.000 21.98038 93 GLY A O 1
ATOM 814 N N . GLY A 1 94 ? 18.72473 30.54764 65.39444 1.000 22.51032 94 GLY A N 1
ATOM 815 C CA . GLY A 1 94 ? 18.21757 30.22494 66.71382 1.000 23.25966 94 GLY A CA 1
ATOM 816 C C . GLY A 1 94 ? 18.52689 31.26875 67.75981 1.000 22.24996 94 GLY A C 1
ATOM 817 O O . GLY A 1 94 ? 18.61016 30.94426 68.94526 1.000 25.06888 94 GLY A O 1
ATOM 818 N N . GLY A 1 95 ? 18.72549 32.52051 67.34846 1.000 20.97542 95 GLY A N 1
ATOM 819 C CA . GLY A 1 95 ? 19.05162 33.57840 68.28185 1.000 20.19633 95 GLY A CA 1
ATOM 820 C C . GLY A 1 95 ? 20.47654 33.58762 68.79569 1.000 19.65273 95 GLY A C 1
ATOM 821 O O . GLY A 1 95 ? 20.78784 34.40015 69.67677 1.000 21.71415 95 GLY A O 1
ATOM 822 N N . ARG A 1 96 ? 21.35205 32.72336 68.28474 1.000 20.13875 96 ARG A N 1
ATOM 823 C CA . ARG A 1 96 ? 22.70362 32.58281 68.81238 1.000 20.96592 96 ARG A CA 1
ATOM 824 C C . ARG A 1 96 ? 23.69991 33.36682 67.96741 1.000 19.43982 96 ARG A C 1
ATOM 825 O O . ARG A 1 96 ? 23.65189 33.33070 66.73602 1.000 19.25115 96 ARG A O 1
ATOM 833 N N . ILE A 1 97 ? 24.61195 34.06122 68.64803 1.000 18.98294 97 ILE A N 1
ATOM 834 C CA . ILE A 1 97 ? 25.67060 34.84282 68.01819 1.000 17.59395 97 ILE A CA 1
ATOM 835 C C . ILE A 1 97 ? 26.98681 34.52758 68.71389 1.000 18.34963 97 ILE A C 1
ATOM 836 O O . ILE A 1 97 ? 27.04943 34.50445 69.94847 1.000 21.73864 97 ILE A O 1
ATOM 841 N N . ARG A 1 98 ? 28.03877 34.29637 67.92789 1.000 16.73525 98 ARG A N 1
ATOM 842 C CA . ARG A 1 98 ? 29.39784 34.23598 68.45853 1.000 17.16874 98 ARG A CA 1
ATOM 843 C C . ARG A 1 98 ? 30.14375 35.47830 67.99092 1.000 16.88354 98 ARG A C 1
ATOM 844 O O . ARG A 1 98 ? 30.14406 35.78430 66.79828 1.000 18.87440 98 ARG A O 1
ATOM 852 N N A SER A 1 99 ? 30.78381 36.18146 68.92492 0.674 15.99775 99 SER A N 1
ATOM 853 N N B SER A 1 99 ? 30.77899 36.19440 68.90946 0.326 19.74819 99 SER A N 1
ATOM 854 C CA A SER A 1 99 ? 31.42108 37.46258 68.65133 0.674 14.84674 99 SER A CA 1
ATOM 855 C CA B SER A 1 99 ? 31.41105 37.45468 68.55051 0.326 21.10035 99 SER A CA 1
ATOM 856 C C A SER A 1 99 ? 32.92953 37.40394 68.86508 0.674 14.81243 99 SER A C 1
ATOM 857 C C B SER A 1 99 ? 32.89256 37.47396 68.90554 0.326 18.16763 99 SER A C 1
ATOM 858 O O A SER A 1 99 ? 33.44368 36.60433 69.66105 0.674 16.90043 99 SER A O 1
ATOM 859 O O B SER A 1 99 ? 33.35272 36.77957 69.82142 0.326 18.35088 99 SER A O 1
ATOM 864 N N . GLN A 1 100 ? 33.62365 38.28858 68.15155 1.000 15.64955 100 GLN A N 1
ATOM 865 C CA . GLN A 1 100 ? 35.01452 38.62196 68.40192 1.000 15.48732 100 GLN A CA 1
ATOM 866 C C . GLN A 1 100 ? 35.11484 40.13406 68.34890 1.000 15.70565 100 GLN A C 1
ATOM 867 O O . GLN A 1 100 ? 34.28553 40.80139 67.71529 1.000 15.54753 100 GLN A O 1
ATOM 873 N N . GLN A 1 101 ? 36.13782 40.68465 68.99140 1.000 16.35251 101 GLN A N 1
ATOM 874 C CA . GLN A 1 101 ? 36.31316 42.12671 68.98400 1.000 17.91425 101 GLN A CA 1
ATOM 875 C C . GLN A 1 101 ? 37.79177 42.48593 68.96570 1.000 17.62658 101 GLN A C 1
ATOM 876 O O . GLN A 1 101 ? 38.65796 41.70091 69.37029 1.000 19.10339 101 GLN A O 1
ATOM 882 N N . PHE A 1 102 ? 38.06601 43.68826 68.46333 1.000 18.12338 102 PHE A N 1
ATOM 883 C CA . PHE A 1 102 ? 39.39947 44.26702 68.52257 1.000 19.47766 102 PHE A CA 1
ATOM 884 C C . PHE A 1 102 ? 39.27702 45.70438 69.00230 1.000 20.02670 102 PHE A C 1
ATOM 885 O O . PHE A 1 102 ? 38.47033 46.47096 68.46823 1.000 19.14977 102 PHE A O 1
ATOM 893 N N . LEU A 1 103 ? 40.07716 46.07176 70.00113 1.000 22.43560 103 LEU A N 1
ATOM 894 C CA . LEU A 1 103 ? 39.98753 47.37172 70.65377 1.000 25.47654 103 LEU A CA 1
ATOM 895 C C . LEU A 1 103 ? 41.18604 48.23620 70.28198 1.000 27.95578 103 LEU A C 1
ATOM 896 O O . LEU A 1 103 ? 42.31615 47.74270 70.19569 1.000 30.89309 103 LEU A O 1
ATOM 901 N N . LYS A 1 104 ? 40.94163 49.52947 70.07396 1.000 26.62891 104 LYS A N 1
ATOM 902 C CA . LYS A 1 104 ? 42.01400 50.50302 69.89247 1.000 31.33172 104 LYS A CA 1
ATOM 903 C C . LYS A 1 104 ? 41.74763 51.69967 70.79143 1.000 29.69601 104 LYS A C 1
ATOM 904 O O . LYS A 1 104 ? 40.61776 52.19199 70.86838 1.000 27.70896 104 LYS A O 1
ATOM 910 N N . ASN A 1 105 ? 42.78539 52.15990 71.47724 1.000 31.42050 105 ASN A N 1
ATOM 911 C CA . ASN A 1 105 ? 42.73415 53.40660 72.23107 1.000 34.39141 105 ASN A CA 1
ATOM 912 C C . ASN A 1 105 ? 43.29523 54.49295 71.32199 1.000 34.61470 105 ASN A C 1
ATOM 913 O O . ASN A 1 105 ? 44.48239 54.46950 70.98506 1.000 33.94287 105 ASN A O 1
ATOM 918 N N . LEU A 1 106 ? 42.44011 55.43789 70.91147 1.000 32.68787 106 LEU A N 1
ATOM 919 C CA . LEU A 1 106 ? 42.86782 56.45890 69.95683 1.000 34.43566 106 LEU A CA 1
ATOM 920 C C . LEU A 1 106 ? 44.02180 57.29829 70.49576 1.000 38.53494 106 LEU A C 1
ATOM 921 O O . LEU A 1 106 ? 44.78121 57.88243 69.71393 1.000 38.61574 106 LEU A O 1
ATOM 926 N N . TYR A 1 107 ? 44.18123 57.35638 71.82092 1.000 42.75623 107 TYR A N 1
ATOM 927 C CA . TYR A 1 107 ? 45.31127 58.07260 72.40634 1.000 48.06948 107 TYR A CA 1
ATOM 928 C C . TYR A 1 107 ? 46.64604 57.42788 72.05138 1.000 49.77404 107 TYR A C 1
ATOM 929 O O . TYR A 1 107 ? 47.69137 58.08095 72.14476 1.000 48.13780 107 TYR A O 1
ATOM 938 N N . GLU A 1 108 ? 46.63938 56.15924 71.64471 1.000 54.70759 108 GLU A N 1
ATOM 939 C CA . GLU A 1 108 ? 47.86905 55.42385 71.37679 1.000 60.10789 108 GLU A CA 1
ATOM 940 C C . GLU A 1 108 ? 48.03263 55.04790 69.90886 1.000 56.06537 108 GLU A C 1
ATOM 941 O O . GLU A 1 108 ? 48.86693 54.19328 69.59064 1.000 52.50957 108 GLU A O 1
ATOM 947 N N . CYS A 1 109 ? 47.27508 55.66909 69.00328 1.000 57.67993 109 CYS A N 1
ATOM 948 C CA . CYS A 1 109 ? 47.15866 55.15983 67.64535 1.000 60.56894 109 CYS A CA 1
ATOM 949 C C . CYS A 1 109 ? 47.63940 56.10379 66.55667 1.000 69.21172 109 CYS A C 1
ATOM 950 O O . CYS A 1 109 ? 47.69641 55.68989 65.39261 1.000 69.89740 109 CYS A O 1
ATOM 953 N N . GLY A 1 110 ? 47.96427 57.35468 66.87986 1.000 74.51804 110 GLY A N 1
ATOM 954 C CA . GLY A 1 110 ? 48.53522 58.22676 65.87280 1.000 82.06833 110 GLY A CA 1
ATOM 955 C C . GLY A 1 110 ? 50.03547 58.09320 65.77003 1.000 96.54187 110 GLY A C 1
ATOM 956 O O . GLY A 1 110 ? 50.60542 58.30124 64.69437 1.000 108.22591 110 GLY A O 1
ATOM 957 N N . GLY A 1 111 ? 50.68765 57.71627 66.86765 1.000 98.39599 111 GLY A N 1
ATOM 958 C CA . GLY A 1 111 ? 52.13287 57.65178 66.93455 1.000 100.14393 111 GLY A CA 1
ATOM 959 C C . GLY A 1 111 ? 52.73245 59.03225 67.09540 1.000 102.12115 111 GLY A C 1
ATOM 960 O O . GLY A 1 111 ? 53.04061 59.46573 68.21088 1.000 105.87376 111 GLY A O 1
ATOM 961 N N . GLU A 1 112 ? 52.90027 59.72994 65.97203 1.000 112.00603 112 GLU A N 1
ATOM 962 C CA . GLU A 1 112 ? 53.33004 61.12255 65.93922 1.000 100.14025 112 GLU A CA 1
ATOM 963 C C . GLU A 1 112 ? 52.16642 62.05208 65.60215 1.000 97.20048 112 GLU A C 1
ATOM 964 O O . GLU A 1 112 ? 52.37385 63.19426 65.18587 1.000 102.48286 112 GLU A O 1
ATOM 970 N N . ILE A 1 113 ? 50.93424 61.57489 65.76558 1.000 83.38685 113 ILE A N 1
ATOM 971 C CA . ILE A 1 113 ? 49.74924 62.29961 65.31624 1.000 65.73924 113 ILE A CA 1
ATOM 972 C C . ILE A 1 113 ? 48.66330 62.19498 66.37933 1.000 54.23944 113 ILE A C 1
ATOM 973 O O . ILE A 1 113 ? 48.25669 61.08947 66.75208 1.000 50.88310 113 ILE A O 1
ATOM 978 N N . ASP A 1 114 ? 48.18514 63.34239 66.85153 1.000 45.37435 114 ASP A N 1
ATOM 979 C CA . ASP A 1 114 ? 47.06243 63.40616 67.78592 1.000 39.50490 114 ASP A CA 1
ATOM 980 C C . ASP A 1 114 ? 45.78735 63.32275 66.95562 1.000 33.66601 114 ASP A C 1
ATOM 981 O O . ASP A 1 114 ? 45.39232 64.29426 66.30857 1.000 33.04715 114 ASP A O 1
ATOM 986 N N . LEU A 1 115 ? 45.12468 62.16141 66.98831 1.000 30.60427 115 LEU A N 1
ATOM 987 C CA . LEU A 1 115 ? 43.96447 61.93373 66.12849 1.000 30.16876 115 LEU A CA 1
ATOM 988 C C . LEU A 1 115 ? 42.79792 62.85577 66.45299 1.000 31.50973 115 LEU A C 1
ATOM 989 O O . LEU A 1 115 ? 41.94615 63.08314 65.58706 1.000 29.80136 115 LEU A O 1
ATOM 994 N N A MET A 1 116 ? 42.73766 63.39901 67.66721 0.488 32.23936 116 MET A N 1
ATOM 995 N N B MET A 1 116 ? 42.74949 63.39283 67.66851 0.512 31.57202 116 MET A N 1
ATOM 996 C CA A MET A 1 116 ? 41.65709 64.29137 68.06485 0.488 36.04833 116 MET A CA 1
ATOM 997 C CA B MET A 1 116 ? 41.68234 64.28098 68.10020 0.512 35.89733 116 MET A CA 1
ATOM 998 C C A MET A 1 116 ? 41.93830 65.75110 67.72762 0.488 33.73165 116 MET A C 1
ATOM 999 C C B MET A 1 116 ? 41.94773 65.74386 67.74894 0.512 33.51376 116 MET A C 1
ATOM 1000 O O A MET A 1 116 ? 41.08431 66.60825 67.97765 0.488 31.54053 116 MET A O 1
ATOM 1001 O O B MET A 1 116 ? 41.08773 66.59524 68.00039 0.512 31.51961 116 MET A O 1
ATOM 1010 N N . ALA A 1 117 ? 43.10732 66.05065 67.16978 1.000 33.01553 117 ALA A N 1
ATOM 1011 C CA . ALA A 1 117 ? 43.55137 67.42623 66.97815 1.000 33.69657 117 ALA A CA 1
ATOM 1012 C C . ALA A 1 117 ? 42.96735 68.07593 65.72285 1.000 33.59881 117 ALA A C 1
ATOM 1013 O O . ALA A 1 117 ? 42.64996 67.40576 64.73628 1.000 33.30982 117 ALA A O 1
ATOM 1015 N N . ARG A 1 118 ? 42.86632 69.41211 65.75997 1.000 35.84754 118 ARG A N 1
ATOM 1016 C CA . ARG A 1 118 ? 42.30693 70.15365 64.63053 1.000 41.67505 118 ARG A CA 1
ATOM 1017 C C . ARG A 1 118 ? 43.16625 70.01532 63.38388 1.000 37.72566 118 ARG A C 1
ATOM 1018 O O . ARG A 1 118 ? 42.66589 70.17241 62.26322 1.000 36.24517 118 ARG A O 1
ATOM 1026 N N . GLU A 1 119 ? 44.45669 69.73629 63.55521 1.000 37.05979 119 GLU A N 1
ATOM 1027 C CA . GLU A 1 119 ? 45.36780 69.59172 62.42931 1.000 35.88507 119 GLU A CA 1
ATOM 1028 C C . GLU A 1 119 ? 45.30181 68.21576 61.77214 1.000 33.64385 119 GLU A C 1
ATOM 1029 O O . GLU A 1 119 ? 45.86554 68.03725 60.68706 1.000 35.29482 119 GLU A O 1
ATOM 1035 N N . THR A 1 120 ? 44.61881 67.25493 62.38492 1.000 30.41591 120 THR A N 1
ATOM 1036 C CA . THR A 1 120 ? 44.49427 65.91946 61.81591 1.000 28.11291 120 THR A CA 1
ATOM 1037 C C . THR A 1 120 ? 43.34143 65.88130 60.81599 1.000 26.63717 120 THR A C 1
ATOM 1038 O O . THR A 1 120 ? 42.27709 66.45089 61.05911 1.000 27.66514 120 THR A O 1
ATOM 1042 N N . SER A 1 121 ? 43.55772 65.21304 59.68470 1.000 24.71557 121 SER A N 1
ATOM 1043 C CA . SER A 1 121 ? 42.55707 65.17671 58.62611 1.000 23.35760 121 SER A CA 1
ATOM 1044 C C . SER A 1 121 ? 41.52784 64.07768 58.88464 1.000 22.58741 121 SER A C 1
ATOM 1045 O O . SER A 1 121 ? 41.75209 63.14273 59.65712 1.000 21.83293 121 SER A O 1
ATOM 1048 N N . ALA A 1 122 ? 40.38285 64.19895 58.20839 1.000 22.52268 122 ALA A N 1
ATOM 1049 C CA . ALA A 1 122 ? 39.39767 63.12017 58.23288 1.000 21.05769 122 ALA A CA 1
ATOM 1050 C C . ALA A 1 122 ? 40.02009 61.80595 57.77946 1.000 19.58250 122 ALA A C 1
ATOM 1051 O O . ALA A 1 122 ? 39.77387 60.75063 58.37350 1.000 19.57088 122 ALA A O 1
ATOM 1053 N N . SER A 1 123 ? 40.83632 61.85513 56.72190 1.000 20.16671 123 SER A N 1
ATOM 1054 C CA . SER A 1 123 ? 41.44151 60.63507 56.19137 1.000 19.90369 123 SER A CA 1
ATOM 1055 C C . SER A 1 123 ? 42.31814 59.93024 57.22036 1.000 19.19902 123 SER A C 1
ATOM 1056 O O . SER A 1 123 ? 42.29437 58.70018 57.30695 1.000 18.90104 123 SER A O 1
ATOM 1059 N N . GLN A 1 124 ? 43.07918 60.68737 58.02325 1.000 20.64670 124 GLN A N 1
ATOM 1060 C CA . GLN A 1 124 ? 43.94486 60.07115 59.03234 1.000 21.47343 124 GLN A CA 1
ATOM 1061 C C . GLN A 1 124 ? 43.12814 59.37108 60.12541 1.000 19.46473 124 GLN A C 1
ATOM 1062 O O . GLN A 1 124 ? 43.42039 58.22243 60.51950 1.000 20.55433 124 GLN A O 1
ATOM 1068 N N . LEU A 1 125 ? 42.05643 60.02549 60.58225 1.000 19.48437 125 LEU A N 1
ATOM 1069 C CA . LEU A 1 125 ? 41.19004 59.41452 61.58521 1.000 18.46370 125 LEU A CA 1
ATOM 1070 C C . LEU A 1 125 ? 40.49402 58.17217 61.03154 1.000 17.59078 125 LEU A C 1
ATOM 1071 O O . LEU A 1 125 ? 40.49719 57.10544 61.66317 1.000 17.88410 125 LEU A O 1
ATOM 1076 N N . PHE A 1 126 ? 39.90086 58.29011 59.84231 1.000 17.75530 126 PHE A N 1
ATOM 1077 C CA . PHE A 1 126 ? 39.17637 57.15032 59.28836 1.000 16.33828 126 PHE A CA 1
ATOM 1078 C C . PHE A 1 126 ? 40.11202 56.02106 58.88276 1.000 16.61065 126 PHE A C 1
ATOM 1079 O O . PHE A 1 126 ? 39.70999 54.85509 58.92284 1.000 16.53234 126 PHE A O 1
ATOM 1087 N N . ASP A 1 127 ? 41.37420 56.33109 58.55280 1.000 16.91997 127 ASP A N 1
ATOM 1088 C CA . ASP A 1 127 ? 42.35935 55.27565 58.34829 1.000 17.78598 127 ASP A CA 1
ATOM 1089 C C . ASP A 1 127 ? 42.52319 54.45386 59.61742 1.000 17.82574 127 ASP A C 1
ATOM 1090 O O . ASP A 1 127 ? 42.60009 53.22159 59.55923 1.000 18.85371 127 ASP A O 1
ATOM 1095 N N . VAL A 1 128 ? 42.56064 55.11677 60.78149 1.000 18.24980 128 VAL A N 1
ATOM 1096 C CA . VAL A 1 128 ? 42.68550 54.34620 62.02512 1.000 18.58151 128 VAL A CA 1
ATOM 1097 C C . VAL A 1 128 ? 41.42350 53.51841 62.30845 1.000 16.71782 128 VAL A C 1
ATOM 1098 O O . VAL A 1 128 ? 41.50330 52.35120 62.74068 1.000 17.68360 128 VAL A O 1
ATOM 1102 N N . LEU A 1 129 ? 40.24174 54.10039 62.07411 1.000 17.09828 129 LEU A N 1
ATOM 1103 C CA . LEU A 1 129 ? 38.99751 53.34903 62.29394 1.000 16.95749 129 LEU A CA 1
ATOM 1104 C C . LEU A 1 129 ? 38.92469 52.10903 61.38629 1.000 17.14801 129 LEU A C 1
ATOM 1105 O O . LEU A 1 129 ? 38.62238 50.97608 61.83156 1.000 18.18445 129 LEU A O 1
ATOM 1110 N N . ALA A 1 130 ? 39.21466 52.30799 60.09716 1.000 17.19857 130 ALA A N 1
ATOM 1111 C CA . ALA A 1 130 ? 39.21257 51.19452 59.16212 1.000 19.21763 130 ALA A CA 1
ATOM 1112 C C . ALA A 1 130 ? 40.26085 50.16530 59.54525 1.000 18.85754 130 ALA A C 1
ATOM 1113 O O . ALA A 1 130 ? 40.01763 48.96237 59.42367 1.000 19.67601 130 ALA A O 1
ATOM 1115 N N . GLY A 1 131 ? 41.41960 50.61884 60.04471 1.000 18.87197 131 GLY A N 1
ATOM 1116 C CA . GLY A 1 131 ? 42.45495 49.69154 60.47522 1.000 20.00878 131 GLY A CA 1
ATOM 1117 C C . GLY A 1 131 ? 42.03460 48.82050 61.64512 1.000 18.95913 131 GLY A C 1
ATOM 1118 O O . GLY A 1 131 ? 42.46358 47.67071 61.74681 1.000 20.43568 131 GLY A O 1
ATOM 1119 N N . CYS A 1 132 ? 41.22648 49.36186 62.56202 1.000 18.60606 132 CYS A N 1
ATOM 1120 C CA A CYS A 1 132 ? 40.69162 48.53789 63.63897 0.611 18.65478 132 CYS A CA 1
ATOM 1121 C CA B CYS A 1 132 ? 40.66647 48.54124 63.64052 0.389 21.54548 132 CYS A CA 1
ATOM 1122 C C . CYS A 1 132 ? 39.89438 47.36612 63.06856 1.000 18.66605 132 CYS A C 1
ATOM 1123 O O . CYS A 1 132 ? 40.10778 46.18906 63.44854 1.000 20.13791 132 CYS A O 1
ATOM 1128 N N . VAL A 1 133 ? 38.97396 47.66653 62.14487 1.000 17.27782 133 VAL A N 1
ATOM 1129 C CA . VAL A 1 133 ? 38.22883 46.57106 61.51938 1.000 17.74311 133 VAL A CA 1
ATOM 1130 C C . VAL A 1 133 ? 39.16765 45.63591 60.75036 1.000 17.36813 133 VAL A C 1
ATOM 1131 O O . VAL A 1 133 ? 39.01054 44.40642 60.78529 1.000 17.15990 133 VAL A O 1
ATOM 1135 N N . GLY A 1 134 ? 40.14560 46.20540 60.04016 1.000 17.42816 134 GLY A N 1
ATOM 1136 C CA . GLY A 1 134 ? 41.07341 45.39388 59.26394 1.000 17.87127 134 GLY A CA 1
ATOM 1137 C C . GLY A 1 134 ? 41.88255 44.43681 60.11942 1.000 17.89997 134 GLY A C 1
ATOM 1138 O O . GLY A 1 134 ? 42.16906 43.31380 59.70599 1.000 18.71736 134 GLY A O 1
ATOM 1139 N N . GLU A 1 135 ? 42.24972 44.85993 61.33078 1.000 18.84795 135 GLU A N 1
ATOM 1140 C CA . GLU A 1 135 ? 42.95541 43.95259 62.22635 1.000 20.62396 135 GLU A CA 1
ATOM 1141 C C . GLU A 1 135 ? 42.08848 42.75531 62.55770 1.000 17.78400 135 GLU A C 1
ATOM 1142 O O . GLU A 1 135 ? 42.56805 41.61187 62.58947 1.000 17.82687 135 GLU A O 1
ATOM 1148 N N . LEU A 1 136 ? 40.79581 42.99879 62.77295 1.000 18.16961 136 LEU A N 1
ATOM 1149 C CA . LEU A 1 136 ? 39.89475 41.87380 63.01558 1.000 18.07697 136 LEU A CA 1
ATOM 1150 C C . LEU A 1 136 ? 39.71554 40.97485 61.77602 1.000 17.34647 136 LEU A C 1
ATOM 1151 O O . LEU A 1 136 ? 39.65702 39.74261 61.89294 1.000 17.99187 136 LEU A O 1
ATOM 1156 N N . VAL A 1 137 ? 39.62883 41.56222 60.57874 1.000 16.33244 137 VAL A N 1
ATOM 1157 C CA . VAL A 1 137 ? 39.57133 40.76140 59.35223 1.000 16.49321 137 VAL A CA 1
ATOM 1158 C C . VAL A 1 137 ? 40.81086 39.88341 59.23335 1.000 16.84773 137 VAL A C 1
ATOM 1159 O O . VAL A 1 137 ? 40.72674 38.69574 58.89296 1.000 17.76413 137 VAL A O 1
ATOM 1163 N N . GLU A 1 138 ? 41.97614 40.44909 59.53804 1.000 17.23427 138 GLU A N 1
ATOM 1164 C CA . GLU A 1 138 ? 43.23437 39.71356 59.43137 1.000 18.83587 138 GLU A CA 1
ATOM 1165 C C . GLU A 1 138 ? 43.33907 38.61281 60.48126 1.000 17.45757 138 GLU A C 1
ATOM 1166 O O . GLU A 1 138 ? 43.85965 37.53071 60.19220 1.000 18.89046 138 GLU A O 1
ATOM 1172 N N . GLU A 1 139 ? 42.83863 38.85896 61.70152 1.000 18.29090 139 GLU A N 1
ATOM 1173 C CA . GLU A 1 139 ? 42.80273 37.80533 62.71975 1.000 19.32820 139 GLU A CA 1
ATOM 1174 C C . GLU A 1 139 ? 42.05783 36.58215 62.20718 1.000 18.65358 139 GLU A C 1
ATOM 1175 O O . GLU A 1 139 ? 42.37395 35.44841 62.58912 1.000 21.37095 139 GLU A O 1
ATOM 1181 N N . ASN A 1 140 ? 41.05791 36.79391 61.35770 1.000 16.78401 140 ASN A N 1
ATOM 1182 C CA . ASN A 1 140 ? 40.22735 35.72176 60.83833 1.000 16.66918 140 ASN A CA 1
ATOM 1183 C C . ASN A 1 140 ? 40.66701 35.24400 59.46271 1.000 16.17126 140 ASN A C 1
ATOM 1184 O O . ASN A 1 140 ? 39.97147 34.42034 58.84964 1.000 18.10278 140 ASN A O 1
ATOM 1189 N N . ASN A 1 141 ? 41.79450 35.75482 58.96323 1.000 15.86442 141 ASN A N 1
ATOM 1190 C CA . ASN A 1 141 ? 42.34899 35.33490 57.67388 1.000 16.57360 141 ASN A CA 1
ATOM 1191 C C . ASN A 1 141 ? 41.31682 35.45489 56.55084 1.000 18.51663 141 ASN A C 1
ATOM 1192 O O . ASN A 1 141 ? 41.22695 34.58886 55.67549 1.000 21.42361 141 ASN A O 1
ATOM 1197 N N . GLU A 1 142 ? 40.54006 36.54592 56.58194 1.000 17.40274 142 GLU A N 1
ATOM 1198 C CA . GLU A 1 142 ? 39.36662 36.72959 55.73028 1.000 19.74444 142 GLU A CA 1
ATOM 1199 C C . GLU A 1 142 ? 39.54493 37.80279 54.66923 1.000 16.81291 142 GLU A C 1
ATOM 1200 O O . GLU A 1 142 ? 38.59357 38.08251 53.93464 1.000 16.81296 142 GLU A O 1
ATOM 1206 N N . LYS A 1 143 ? 40.70676 38.44714 54.59220 1.000 16.72010 143 LYS A N 1
ATOM 1207 C CA . LYS A 1 143 ? 40.83032 39.57592 53.66953 1.000 17.54258 143 LYS A CA 1
ATOM 1208 C C . LYS A 1 143 ? 40.57140 39.16670 52.21610 1.000 17.49624 143 LYS A C 1
ATOM 1209 O O . LYS A 1 143 ? 39.86435 39.87119 51.47373 1.000 17.86574 143 LYS A O 1
ATOM 1215 N N . GLU A 1 144 ? 41.10839 38.02157 51.79231 1.000 18.25926 144 GLU A N 1
ATOM 1216 C CA . GLU A 1 144 ? 40.89926 37.58404 50.40796 1.000 20.15444 144 GLU A CA 1
ATOM 1217 C C . GLU A 1 144 ? 39.44453 37.18613 50.15534 1.000 20.48959 144 GLU A C 1
ATOM 1218 O O . GLU A 1 144 ? 38.86800 37.51188 49.09727 1.000 21.06180 144 GLU A O 1
ATOM 1224 N N . LEU A 1 145 ? 38.82991 36.48663 51.11788 1.000 18.67003 145 LEU A N 1
ATOM 1225 C CA . LEU A 1 145 ? 37.41872 36.14865 50.98306 1.000 19.90454 145 LEU A CA 1
ATOM 1226 C C . LEU A 1 145 ? 36.57956 37.40127 50.79301 1.000 19.34099 145 LEU A C 1
ATOM 1227 O O . LEU A 1 145 ? 35.64288 37.41482 49.98545 1.000 20.90485 145 LEU A O 1
ATOM 1232 N N . LEU A 1 146 ? 36.89214 38.46159 51.53951 1.000 17.81847 146 LEU A N 1
ATOM 1233 C CA . LEU A 1 146 ? 36.09334 39.67326 51.46937 1.000 17.53860 146 LEU A CA 1
ATOM 1234 C C . LEU A 1 146 ? 36.37002 40.46151 50.20446 1.000 17.75660 146 LEU A C 1
ATOM 1235 O O . LEU A 1 146 ? 35.51590 41.25240 49.79054 1.000 18.24976 146 LEU A O 1
ATOM 1240 N N . LYS A 1 147 ? 37.54352 40.27339 49.59167 1.000 19.01378 147 LYS A N 1
ATOM 1241 C CA . LYS A 1 147 ? 37.74043 40.83471 48.26079 1.000 21.66542 147 LYS A CA 1
ATOM 1242 C C . LYS A 1 147 ? 36.82473 40.15876 47.25167 1.000 22.77499 147 LYS A C 1
ATOM 1243 O O . LYS A 1 147 ? 36.35340 40.81163 46.30580 1.000 24.90268 147 LYS A O 1
ATOM 1249 N N . LYS A 1 148 ? 36.56649 38.85720 47.42680 1.000 21.49967 148 LYS A N 1
ATOM 1250 C CA . LYS A 1 148 ? 35.65010 38.17735 46.51016 1.000 23.65180 148 LYS A CA 1
ATOM 1251 C C . LYS A 1 148 ? 34.20061 38.60174 46.74130 1.000 23.47628 148 LYS A C 1
ATOM 1252 O O . LYS A 1 148 ? 33.45026 38.83111 45.78293 1.000 25.69702 148 LYS A O 1
ATOM 1258 N N . LYS A 1 149 ? 33.78601 38.70397 48.00184 1.000 21.31013 149 LYS A N 1
ATOM 1259 C CA . LYS A 1 149 ? 32.41878 39.09108 48.34760 1.000 21.74516 149 LYS A CA 1
ATOM 1260 C C . LYS A 1 149 ? 32.48399 39.88565 49.64317 1.000 20.23086 149 LYS A C 1
ATOM 1261 O O . LYS A 1 149 ? 32.84880 39.33458 50.68903 1.000 20.37491 149 LYS A O 1
ATOM 1267 N N . ALA A 1 150 ? 32.13245 41.16758 49.56908 1.000 19.95877 150 ALA A N 1
ATOM 1268 C CA . ALA A 1 150 ? 32.24859 42.04261 50.73017 1.000 19.73466 150 ALA A CA 1
ATOM 1269 C C . ALA A 1 150 ? 31.31071 41.60646 51.84913 1.000 18.73436 150 ALA A C 1
ATOM 1270 O O . ALA A 1 150 ? 30.23422 41.04627 51.62073 1.000 22.42572 150 ALA A O 1
ATOM 1272 N N . ALA A 1 151 ? 31.74625 41.84791 53.07129 1.000 17.05714 151 ALA A N 1
ATOM 1273 C CA . ALA A 1 151 ? 30.88217 41.68208 54.22800 1.000 16.34437 151 ALA A CA 1
ATOM 1274 C C . ALA A 1 151 ? 30.18966 43.00151 54.54273 1.000 15.17303 151 ALA A C 1
ATOM 1275 O O . ALA A 1 151 ? 30.69973 44.08110 54.23757 1.000 18.34622 151 ALA A O 1
ATOM 1277 N N . LYS A 1 152 ? 29.01392 42.90495 55.14549 1.000 14.65016 152 LYS A N 1
ATOM 1278 C CA . LYS A 1 152 ? 28.24904 44.08510 55.52306 1.000 15.48099 152 LYS A CA 1
ATOM 1279 C C . LYS A 1 152 ? 28.62805 44.51478 56.93020 1.000 14.41117 152 LYS A C 1
ATOM 1280 O O . LYS A 1 152 ? 28.93731 43.68104 57.78978 1.000 15.60214 152 LYS A O 1
ATOM 1286 N N . LEU A 1 153 ? 28.59643 45.82939 57.15565 1.000 14.20819 153 LEU A N 1
ATOM 1287 C CA . LEU A 1 153 ? 29.05771 46.42305 58.40413 1.000 13.89310 153 LEU A CA 1
ATOM 1288 C C . LEU A 1 153 ? 28.07748 47.49076 58.87808 1.000 13.65187 153 LEU A C 1
ATOM 1289 O O . LEU A 1 153 ? 27.59216 48.31250 58.09287 1.000 14.59424 153 LEU A O 1
ATOM 1294 N N . GLY A 1 154 ? 27.79765 47.47306 60.17890 1.000 13.62640 154 GLY A N 1
ATOM 1295 C CA . GLY A 1 154 ? 27.05805 48.54069 60.83642 1.000 14.18136 154 GLY A CA 1
ATOM 1296 C C . GLY A 1 154 ? 27.98973 49.40752 61.66492 1.000 13.58741 154 GLY A C 1
ATOM 1297 O O . GLY A 1 154 ? 28.96650 48.92226 62.23570 1.000 15.22959 154 GLY A O 1
ATOM 1298 N N . PHE A 1 155 ? 27.66916 50.69703 61.74449 1.000 14.29744 155 PHE A N 1
ATOM 1299 C CA . PHE A 1 155 ? 28.56172 51.70429 62.32158 1.000 13.81154 155 PHE A CA 1
ATOM 1300 C C . PHE A 1 155 ? 27.81171 52.43691 63.42634 1.000 14.49647 155 PHE A C 1
ATOM 1301 O O . PHE A 1 155 ? 26.79487 53.08689 63.17203 1.000 15.46980 155 PHE A O 1
ATOM 1309 N N . THR A 1 156 ? 28.28218 52.31458 64.65979 1.000 16.80388 156 THR A N 1
ATOM 1310 C CA . THR A 1 156 ? 27.73844 53.10995 65.74781 1.000 19.05059 156 THR A CA 1
ATOM 1311 C C . THR A 1 156 ? 28.67586 54.29558 65.89230 1.000 20.43602 156 THR A C 1
ATOM 1312 O O . THR A 1 156 ? 29.85767 54.12273 66.20528 1.000 23.33815 156 THR A O 1
ATOM 1316 N N . PHE A 1 157 ? 28.16009 55.48938 65.61644 1.000 21.16970 157 PHE A N 1
ATOM 1317 C CA . PHE A 1 157 ? 28.94859 56.71709 65.57084 1.000 20.86213 157 PHE A CA 1
ATOM 1318 C C . PHE A 1 157 ? 28.24310 57.64849 66.55878 1.000 22.07556 157 PHE A C 1
ATOM 1319 O O . PHE A 1 157 ? 27.29400 58.35251 66.19538 1.000 24.54948 157 PHE A O 1
ATOM 1327 N N A SER A 1 158 ? 28.70579 57.63875 67.81138 0.608 21.48333 158 SER A N 1
ATOM 1328 N N B SER A 1 158 ? 28.71572 57.66693 67.80704 0.392 21.87111 158 SER A N 1
ATOM 1329 C CA A SER A 1 158 ? 27.96642 58.25894 68.90903 0.608 22.21853 158 SER A CA 1
ATOM 1330 C CA B SER A 1 158 ? 27.95632 58.27352 68.90359 0.392 24.11196 158 SER A CA 1
ATOM 1331 C C A SER A 1 158 ? 28.30128 59.73614 69.08434 0.608 23.32884 158 SER A C 1
ATOM 1332 C C B SER A 1 158 ? 28.31133 59.75092 69.08962 0.392 23.75543 158 SER A C 1
ATOM 1333 O O A SER A 1 158 ? 28.85130 60.15125 70.11323 0.608 24.82092 158 SER A O 1
ATOM 1334 O O B SER A 1 158 ? 28.86505 60.18161 70.10354 0.392 24.95558 158 SER A O 1
ATOM 1339 N N . PHE A 1 159 ? 27.95458 60.53151 68.07936 1.000 24.12679 159 PHE A N 1
ATOM 1340 C CA . PHE A 1 159 ? 28.14455 61.96841 68.05424 1.000 24.79849 159 PHE A CA 1
ATOM 1341 C C . PHE A 1 159 ? 26.91415 62.57849 67.40212 1.000 28.31106 159 PHE A C 1
ATOM 1342 O O . PHE A 1 159 ? 26.15917 61.87250 66.72052 1.000 28.75900 159 PHE A O 1
ATOM 1350 N N . PRO A 1 160 ? 26.66367 63.87037 67.62077 1.000 28.15963 160 PRO A N 1
ATOM 1351 C CA . PRO A 1 160 ? 25.47234 64.49993 67.03234 1.000 27.01205 160 PRO A CA 1
ATOM 1352 C C . PRO A 1 160 ? 25.57439 64.52875 65.51436 1.000 26.99812 160 PRO A C 1
ATOM 1353 O O . PRO A 1 160 ? 26.53570 65.05402 64.95243 1.000 26.18509 160 PRO A O 1
ATOM 1357 N N . CYS A 1 161 ? 24.55965 63.97225 64.85470 1.000 23.46820 161 CYS A N 1
ATOM 1358 C CA . CYS A 1 161 ? 24.55484 63.84837 63.40547 1.000 22.84420 161 CYS A CA 1
ATOM 1359 C C . CYS A 1 161 ? 23.19588 64.22630 62.84140 1.000 21.77587 161 CYS A C 1
ATOM 1360 O O . CYS A 1 161 ? 22.19484 64.33066 63.55837 1.000 24.64225 161 CYS A O 1
ATOM 1363 N N . VAL A 1 162 ? 23.18119 64.39751 61.52339 1.000 19.57129 162 VAL A N 1
ATOM 1364 C CA . VAL A 1 162 ? 21.96910 64.56526 60.73401 1.000 18.85605 162 VAL A CA 1
ATOM 1365 C C . VAL A 1 162 ? 21.91523 63.38298 59.77413 1.000 17.90234 162 VAL A C 1
ATOM 1366 O O . VAL A 1 162 ? 22.78809 63.24503 58.91117 1.000 18.67463 162 VAL A O 1
ATOM 1370 N N . GLN A 1 163 ? 20.90754 62.53061 59.92770 1.000 18.14671 163 GLN A N 1
ATOM 1371 C CA . GLN A 1 163 ? 20.84279 61.24372 59.23642 1.000 18.14687 163 GLN A CA 1
ATOM 1372 C C . GLN A 1 163 ? 19.66385 61.20772 58.27299 1.000 18.09510 163 GLN A C 1
ATOM 1373 O O . GLN A 1 163 ? 18.50942 61.07698 58.69196 1.000 19.44739 163 GLN A O 1
ATOM 1379 N N . ARG A 1 164 ? 19.96443 61.26503 56.97144 1.000 18.78040 164 ARG A N 1
ATOM 1380 C CA A ARG A 1 164 ? 18.92657 61.30531 55.94000 0.549 19.51959 164 ARG A CA 1
ATOM 1381 C CA B ARG A 1 164 ? 18.87740 61.30160 56.00253 0.451 20.28684 164 ARG A CA 1
ATOM 1382 C C . ARG A 1 164 ? 18.44432 59.91720 55.53371 1.000 20.03319 164 ARG A C 1
ATOM 1383 O O . ARG A 1 164 ? 17.32488 59.77463 55.02690 1.000 22.54683 164 ARG A O 1
ATOM 1398 N N . SER A 1 165 ? 19.27957 58.89879 55.70933 1.000 19.02578 165 SER A N 1
ATOM 1399 C CA . SER A 1 165 ? 18.93535 57.53723 55.34014 1.000 18.76499 165 SER A CA 1
ATOM 1400 C C . SER A 1 165 ? 19.76225 56.62155 56.22839 1.000 16.94934 165 SER A C 1
ATOM 1401 O O . SER A 1 165 ? 20.66790 57.07112 56.93979 1.000 16.92600 165 SER A O 1
ATOM 1404 N N . LEU A 1 166 ? 19.46576 55.32558 56.16868 1.000 15.88992 166 LEU A N 1
ATOM 1405 C CA . LEU A 1 166 ? 20.14180 54.39488 57.07126 1.000 15.26265 166 LEU A CA 1
ATOM 1406 C C . LEU A 1 166 ? 21.65429 54.43617 56.89472 1.000 14.96988 166 LEU A C 1
ATOM 1407 O O . LEU A 1 166 ? 22.39733 54.32182 57.87655 1.000 15.03771 166 LEU A O 1
ATOM 1412 N N . ASN A 1 167 ? 22.13155 54.63617 55.66451 1.000 16.39140 167 ASN A N 1
ATOM 1413 C CA . ASN A 1 167 ? 23.56226 54.63434 55.36411 1.000 17.51044 167 ASN A CA 1
ATOM 1414 C C . ASN A 1 167 ? 24.11222 56.02485 55.02722 1.000 17.29720 167 ASN A C 1
ATOM 1415 O O . ASN A 1 167 ? 25.13334 56.12952 54.34878 1.000 18.39953 167 ASN A O 1
ATOM 1420 N N . ASN A 1 168 ? 23.47791 57.10154 55.51029 1.000 17.64983 168 ASN A N 1
ATOM 1421 C CA . ASN A 1 168 ? 23.91856 58.47858 55.23048 1.000 18.89816 168 ASN A CA 1
ATOM 1422 C C . ASN A 1 168 ? 23.73070 59.29837 56.50843 1.000 19.34882 168 ASN A C 1
ATOM 1423 O O . ASN A 1 168 ? 22.59084 59.63848 56.87357 1.000 20.00949 168 ASN A O 1
ATOM 1428 N N . SER A 1 169 ? 24.84709 59.61470 57.18342 1.000 17.34619 169 SER A N 1
ATOM 1429 C CA . SER A 1 169 ? 24.82479 60.36857 58.43511 1.000 17.93137 169 SER A CA 1
ATOM 1430 C C . SER A 1 169 ? 25.95069 61.40076 58.42864 1.000 17.82913 169 SER A C 1
ATOM 1431 O O . SER A 1 169 ? 27.13028 61.04798 58.30324 1.000 18.43824 169 SER A O 1
ATOM 1434 N N . VAL A 1 170 ? 25.58412 62.67281 58.55617 1.000 17.66562 170 VAL A N 1
ATOM 1435 C CA . VAL A 1 170 ? 26.50515 63.80170 58.49047 1.000 19.51194 170 VAL A CA 1
ATOM 1436 C C . VAL A 1 170 ? 26.83596 64.26207 59.90304 1.000 19.80962 170 VAL A C 1
ATOM 1437 O O . VAL A 1 170 ? 25.93304 64.52514 60.70438 1.000 21.69726 170 VAL A O 1
ATOM 1441 N N . LEU A 1 171 ? 28.12372 64.37863 60.21158 1.000 20.45754 171 LEU A N 1
ATOM 1442 C CA . LEU A 1 171 ? 28.52356 64.85004 61.53373 1.000 21.23914 171 LEU A CA 1
ATOM 1443 C C . LEU A 1 171 ? 28.16262 66.32390 61.67667 1.000 23.14405 171 LEU A C 1
ATOM 1444 O O . LEU A 1 171 ? 28.60648 67.15961 60.88297 1.000 25.43707 171 LEU A O 1
ATOM 1449 N N . GLU A 1 172 ? 27.35934 66.64067 62.69137 1.000 24.43999 172 GLU A N 1
ATOM 1450 C CA . GLU A 1 172 ? 26.90602 68.01462 62.88141 1.000 27.85360 172 GLU A CA 1
ATOM 1451 C C . GLU A 1 172 ? 27.96211 68.83707 63.59986 1.000 30.08548 172 GLU A C 1
ATOM 1452 O O . GLU A 1 172 ? 28.26730 69.96358 63.19471 1.000 31.49966 172 GLU A O 1
ATOM 1458 N N . SER A 1 173 ? 28.53404 68.27419 64.65969 1.000 30.53781 173 SER A N 1
ATOM 1459 C CA . SER A 1 173 ? 29.56485 68.92727 65.44806 1.000 31.92494 173 SER A CA 1
ATOM 1460 C C . SER A 1 173 ? 30.27237 67.86046 66.26972 1.000 30.85176 173 SER A C 1
ATOM 1461 O O . SER A 1 173 ? 29.67549 66.84365 66.63619 1.000 31.46294 173 SER A O 1
ATOM 1464 N N . TRP A 1 174 ? 31.54705 68.10104 66.55969 1.000 31.10446 174 TRP A N 1
ATOM 1465 C CA . TRP A 1 174 ? 32.27782 67.20785 67.44141 1.000 30.85902 174 TRP A CA 1
ATOM 1466 C C . TRP A 1 174 ? 31.89586 67.46643 68.89504 1.000 33.17424 174 TRP A C 1
ATOM 1467 O O . TRP A 1 174 ? 31.53476 68.58284 69.28374 1.000 33.11689 174 TRP A O 1
ATOM 1478 N N . THR A 1 175 ? 31.97943 66.41023 69.69812 1.000 35.46312 175 THR A N 1
ATOM 1479 C CA . THR A 1 175 ? 31.82720 66.47745 71.14194 1.000 36.25235 175 THR A CA 1
ATOM 1480 C C . THR A 1 175 ? 32.91024 65.59705 71.75144 1.000 37.17744 175 THR A C 1
ATOM 1481 O O . THR A 1 175 ? 33.73690 65.01995 71.03721 1.000 37.50502 175 THR A O 1
ATOM 1485 N N . LYS A 1 176 ? 32.91785 65.50321 73.08230 1.000 39.09616 176 LYS A N 1
ATOM 1486 C CA . LYS A 1 176 ? 33.75908 64.54709 73.80008 1.000 41.44054 176 LYS A CA 1
ATOM 1487 C C . LYS A 1 176 ? 35.25509 64.80207 73.60185 1.000 41.03269 176 LYS A C 1
ATOM 1488 O O . LYS A 1 176 ? 36.06093 63.86894 73.64520 1.000 40.24134 176 LYS A O 1
ATOM 1494 N N . GLY A 1 177 ? 35.64709 66.05429 73.37624 1.000 41.21147 177 GLY A N 1
ATOM 1495 C CA . GLY A 1 177 ? 37.04813 66.39599 73.24948 1.000 39.93847 177 GLY A CA 1
ATOM 1496 C C . GLY A 1 177 ? 37.62304 66.32023 71.85154 1.000 37.94709 177 GLY A C 1
ATOM 1497 O O . GLY A 1 177 ? 38.79676 66.66089 71.66523 1.000 40.52241 177 GLY A O 1
ATOM 1498 N N . PHE A 1 178 ? 36.84709 65.89047 70.86358 1.000 36.39679 178 PHE A N 1
ATOM 1499 C CA . PHE A 1 178 ? 37.37115 65.78023 69.51072 1.000 33.47533 178 PHE A CA 1
ATOM 1500 C C . PHE A 1 178 ? 37.33898 67.13440 68.80447 1.000 32.91109 178 PHE A C 1
ATOM 1501 O O . PHE A 1 178 ? 36.43028 67.94689 69.00311 1.000 34.75406 178 PHE A O 1
ATOM 1509 N N . ALA A 1 179 ? 38.36059 67.37542 67.97552 1.000 33.03257 179 ALA A N 1
ATOM 1510 C CA . ALA A 1 179 ? 38.38082 68.53643 67.09324 1.000 31.09118 179 ALA A CA 1
ATOM 1511 C C . ALA A 1 179 ? 38.91983 68.18420 65.70821 1.000 30.95433 179 ALA A C 1
ATOM 1512 O O . ALA A 1 179 ? 39.33257 69.08302 64.96579 1.000 30.73269 179 ALA A O 1
ATOM 1514 N N . THR A 1 180 ? 38.90728 66.90180 65.34601 1.000 28.11064 180 THR A N 1
ATOM 1515 C CA . THR A 1 180 ? 39.54983 66.41823 64.12974 1.000 27.87593 180 THR A CA 1
ATOM 1516 C C . THR A 1 180 ? 39.06774 67.16768 62.89592 1.000 28.49182 180 THR A C 1
ATOM 1517 O O . THR A 1 180 ? 37.86232 67.30998 62.66786 1.000 28.65320 180 THR A O 1
ATOM 1521 N N . GLY A 1 181 ? 40.02678 67.64552 62.09999 1.000 28.69956 181 GLY A N 1
ATOM 1522 C CA . GLY A 1 181 ? 39.75720 68.19283 60.78914 1.000 30.46735 181 GLY A CA 1
ATOM 1523 C C . GLY A 1 181 ? 39.45030 69.67217 60.74913 1.000 32.15491 181 GLY A C 1
ATOM 1524 O O . GLY A 1 181 ? 39.39944 70.23922 59.65052 1.000 32.09420 181 GLY A O 1
ATOM 1525 N N . HIS A 1 182 ? 39.24885 70.31461 61.90691 1.000 33.50919 182 HIS A N 1
ATOM 1526 C CA . HIS A 1 182 ? 38.80403 71.70909 61.92439 1.000 37.58165 182 HIS A CA 1
ATOM 1527 C C . HIS A 1 182 ? 39.77248 72.64271 61.20509 1.000 38.71086 182 HIS A C 1
ATOM 1528 O O . HIS A 1 182 ? 39.34167 73.62647 60.59226 1.000 38.27208 182 HIS A O 1
ATOM 1535 N N . ASP A 1 183 ? 41.07119 72.35560 61.25552 1.000 43.57219 183 ASP A N 1
ATOM 1536 C CA . ASP A 1 183 ? 42.08949 73.18461 60.61496 1.000 46.29553 183 ASP A CA 1
ATOM 1537 C C . ASP A 1 183 ? 42.66584 72.53822 59.35331 1.000 44.06229 183 ASP A C 1
ATOM 1538 O O . ASP A 1 183 ? 43.84716 72.70310 59.04629 1.000 43.87940 183 ASP A O 1
ATOM 1543 N N . THR A 1 184 ? 41.84984 71.79709 58.60077 1.000 39.18237 184 THR A N 1
ATOM 1544 C CA . THR A 1 184 ? 42.30950 71.13028 57.38662 1.000 37.51013 184 THR A CA 1
ATOM 1545 C C . THR A 1 184 ? 41.31363 71.34095 56.25407 1.000 38.42056 184 THR A C 1
ATOM 1546 O O . THR A 1 184 ? 40.18478 71.79709 56.46003 1.000 38.18190 184 THR A O 1
ATOM 1550 N N . ASP A 1 185 ? 41.75486 70.97576 55.04406 1.000 42.51088 185 ASP A N 1
ATOM 1551 C CA . ASP A 1 185 ? 40.91555 70.87890 53.85285 1.000 51.05546 185 ASP A CA 1
ATOM 1552 C C . ASP A 1 185 ? 40.09323 69.60327 53.81691 1.000 39.82955 185 ASP A C 1
ATOM 1553 O O . ASP A 1 185 ? 39.43146 69.34457 52.80703 1.000 38.92414 185 ASP A O 1
ATOM 1558 N N . ASP A 1 186 ? 40.13817 68.79069 54.86713 1.000 34.39121 186 ASP A N 1
ATOM 1559 C CA . ASP A 1 186 ? 39.57603 67.43881 54.85605 1.000 30.22791 186 ASP A CA 1
ATOM 1560 C C . ASP A 1 186 ? 38.75402 67.25092 56.12418 1.000 29.56992 186 ASP A C 1
ATOM 1561 O O . ASP A 1 186 ? 39.11473 66.46473 57.00779 1.000 28.35099 186 ASP A O 1
ATOM 1566 N N . PRO A 1 187 ? 37.63621 67.96251 56.25036 1.000 29.66143 187 PRO A N 1
ATOM 1567 C CA . PRO A 1 187 ? 36.88506 67.93726 57.50957 1.000 29.34648 187 PRO A CA 1
ATOM 1568 C C . PRO A 1 187 ? 36.07128 66.66041 57.66685 1.000 27.52627 187 PRO A C 1
ATOM 1569 O O . PRO A 1 187 ? 35.78672 65.94346 56.70125 1.000 27.26550 187 PRO A O 1
ATOM 1573 N N . VAL A 1 188 ? 35.70629 66.38711 58.91731 1.000 25.61015 188 VAL A N 1
ATOM 1574 C CA . VAL A 1 188 ? 34.64090 65.44295 59.23202 1.000 24.42923 188 VAL A CA 1
ATOM 1575 C C . VAL A 1 188 ? 33.31618 66.16236 59.45091 1.000 23.39006 188 VAL A C 1
ATOM 1576 O O . VAL A 1 188 ? 32.27936 65.72740 58.94860 1.000 22.95832 188 VAL A O 1
ATOM 1580 N N . VAL A 1 189 ? 33.34424 67.27735 60.19003 1.000 25.01862 189 VAL A N 1
ATOM 1581 C CA . VAL A 1 189 ? 32.13020 68.04925 60.42894 1.000 25.22771 189 VAL A CA 1
ATOM 1582 C C . VAL A 1 189 ? 31.54800 68.49519 59.09657 1.000 25.93451 189 VAL A C 1
ATOM 1583 O O . VAL A 1 189 ? 32.26577 68.99040 58.21630 1.000 27.76172 189 VAL A O 1
ATOM 1587 N N . GLY A 1 190 ? 30.24013 68.29945 58.93441 1.000 24.63820 190 GLY A N 1
ATOM 1588 C CA . GLY A 1 190 ? 29.56286 68.66178 57.71351 1.000 24.35932 190 GLY A CA 1
ATOM 1589 C C . GLY A 1 190 ? 29.66139 67.64127 56.60568 1.000 23.88283 190 GLY A C 1
ATOM 1590 O O . GLY A 1 190 ? 29.12762 67.88445 55.51945 1.000 26.05948 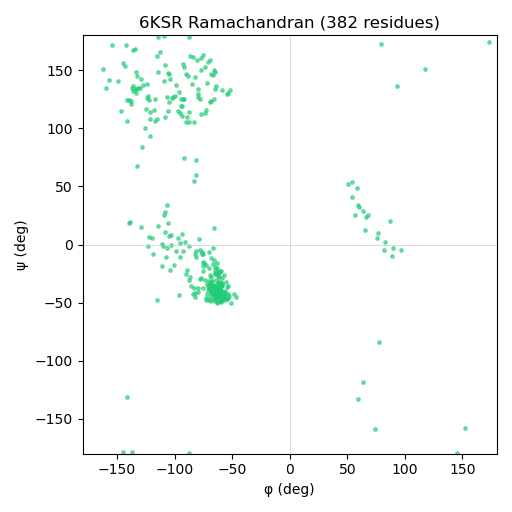190 GLY A O 1
ATOM 1591 N N . LYS A 1 191 ? 30.31174 66.50548 56.84314 1.000 22.67230 191 LYS A N 1
ATOM 1592 C CA . LYS A 1 191 ? 30.45481 65.46010 55.84095 1.000 21.50731 191 LYS A CA 1
ATOM 1593 C C . LYS A 1 191 ? 29.71158 64.20365 56.26919 1.000 20.69636 191 LYS A C 1
ATOM 1594 O O . LYS A 1 191 ? 29.61303 63.89608 57.45836 1.000 19.84642 191 LYS A O 1
ATOM 1600 N N . ASP A 1 192 ? 29.20957 63.47393 55.27581 1.000 19.31097 192 ASP A N 1
ATOM 1601 C CA . ASP A 1 192 ? 28.65782 62.14090 55.49392 1.000 17.81118 192 ASP A CA 1
ATOM 1602 C C . ASP A 1 192 ? 29.79824 61.20055 55.87823 1.000 17.98768 192 ASP A C 1
ATOM 1603 O O . ASP A 1 192 ? 30.78838 61.07598 55.14755 1.000 19.91820 192 ASP A O 1
ATOM 1608 N N . VAL A 1 193 ? 29.67167 60.54529 57.03200 1.000 17.04952 193 VAL A N 1
ATOM 1609 C CA . VAL A 1 193 ? 30.76932 59.72110 57.52025 1.000 17.30528 193 VAL A CA 1
ATOM 1610 C C . VAL A 1 193 ? 30.88300 58.40992 56.76324 1.000 16.72268 193 VAL A C 1
ATOM 1611 O O . VAL A 1 193 ? 31.94239 57.76884 56.80609 1.000 17.32313 193 VAL A O 1
ATOM 1615 N N . VAL A 1 194 ? 29.83048 57.99317 56.05997 1.000 15.82623 194 VAL A N 1
ATOM 1616 C CA . VAL A 1 194 ? 29.84766 56.69488 55.39426 1.000 15.33726 194 VAL A CA 1
ATOM 1617 C C . VAL A 1 194 ? 30.82319 56.73375 54.21056 1.000 14.47837 194 VAL A C 1
ATOM 1618 O O . VAL A 1 194 ? 31.66119 55.82403 54.12070 1.000 15.68017 194 VAL A O 1
ATOM 1622 N N . PRO A 1 195 ? 30.80275 57.74025 53.32365 1.000 17.15081 195 PRO A N 1
ATOM 1623 C CA . PRO A 1 195 ? 31.84440 57.78003 52.28228 1.000 18.27778 195 PRO A CA 1
ATOM 1624 C C . PRO A 1 195 ? 33.25882 57.91330 52.84068 1.000 19.33524 195 PRO A C 1
ATOM 1625 O O . PRO A 1 195 ? 34.20600 57.37320 52.24738 1.000 16.25150 195 PRO A O 1
ATOM 1629 N N . LEU A 1 196 ? 33.44257 58.62326 53.96665 1.000 16.86683 196 LEU A N 1
ATOM 1630 C CA . LEU A 1 196 ? 34.77161 58.68974 54.56704 1.000 15.75804 196 LEU A CA 1
ATOM 1631 C C . LEU A 1 196 ? 35.24465 57.30691 55.01705 1.000 14.71853 196 LEU A C 1
ATOM 1632 O O . LEU A 1 196 ? 36.39216 56.90876 54.77103 1.000 16.27011 196 LEU A O 1
ATOM 1637 N N . LEU A 1 197 ? 34.35579 56.54970 55.65722 1.000 15.32421 197 LEU A N 1
ATOM 1638 C CA . LEU A 1 197 ? 34.71238 55.19691 56.06701 1.000 14.94596 197 LEU A CA 1
ATOM 1639 C C . LEU A 1 197 ? 34.95541 54.29538 54.85384 1.000 14.28661 197 LEU A C 1
ATOM 1640 O O . LEU A 1 197 ? 35.91459 53.51205 54.83828 1.000 15.01224 197 LEU A O 1
ATOM 1645 N N . ALA A 1 198 ? 34.10382 54.40335 53.82922 1.000 14.63409 198 ALA A N 1
ATOM 1646 C CA . ALA A 1 198 ? 34.26744 53.60022 52.61757 1.000 15.38409 198 ALA A CA 1
ATOM 1647 C C . ALA A 1 198 ? 35.60359 53.88198 51.93602 1.000 15.64206 198 ALA A C 1
ATOM 1648 O O . ALA A 1 198 ? 36.28240 52.95490 51.48285 1.000 15.49295 198 ALA A O 1
ATOM 1650 N N . ALA A 1 199 ? 36.00151 55.15226 51.87295 1.000 15.13971 199 ALA A N 1
ATOM 1651 C CA . ALA A 1 199 ? 37.29224 55.49766 51.28236 1.000 15.08911 199 ALA A CA 1
ATOM 1652 C C . ALA A 1 199 ? 38.43872 54.88346 52.07760 1.000 15.23447 199 ALA A C 1
ATOM 1653 O O . ALA A 1 199 ? 39.39736 54.35423 51.49525 1.000 15.41184 199 ALA A O 1
ATOM 1655 N N . ALA A 1 200 ? 38.35167 54.92816 53.41282 1.000 14.56951 200 ALA A N 1
ATOM 1656 C CA . ALA A 1 200 ? 39.40010 54.31985 54.23065 1.000 15.05491 200 ALA A CA 1
ATOM 1657 C C . ALA A 1 200 ? 39.45988 52.79598 54.05526 1.000 14.46355 200 ALA A C 1
ATOM 1658 O O . ALA A 1 200 ? 40.55406 52.20471 53.98244 1.000 16.14704 200 ALA A O 1
ATOM 1660 N N . PHE A 1 201 ? 38.29454 52.13900 53.95595 1.000 14.35003 201 PHE A N 1
ATOM 1661 C CA . PHE A 1 201 ? 38.29394 50.71014 53.65793 1.000 14.66067 201 PHE A CA 1
ATOM 1662 C C . PHE A 1 201 ? 38.97090 50.44912 52.32490 1.000 15.88397 201 PHE A C 1
ATOM 1663 O O . PHE A 1 201 ? 39.75736 49.50285 52.19613 1.000 16.75741 201 PHE A O 1
ATOM 1671 N N . ALA A 1 202 ? 38.67023 51.27976 51.31986 1.000 14.34694 202 ALA A N 1
ATOM 1672 C CA . ALA A 1 202 ? 39.25825 51.07021 49.99928 1.000 15.35509 202 ALA A CA 1
ATOM 1673 C C . ALA A 1 202 ? 40.77215 51.23810 50.03777 1.000 16.68289 202 ALA A C 1
ATOM 1674 O O . ALA A 1 202 ? 41.50342 50.47130 49.39558 1.000 18.01412 202 ALA A O 1
ATOM 1676 N N . ARG A 1 203 ? 41.26115 52.23357 50.78700 1.000 15.83674 203 ARG A N 1
ATOM 1677 C CA . ARG A 1 203 ? 42.70745 52.43668 50.88686 1.000 17.35426 203 ARG A CA 1
ATOM 1678 C C . ARG A 1 203 ? 43.40393 51.23940 51.49946 1.000 17.44865 203 ARG A C 1
ATOM 1679 O O . ARG A 1 203 ? 44.59882 51.03510 51.24408 1.000 20.12758 203 ARG A O 1
ATOM 1687 N N . GLN A 1 204 ? 42.68768 50.43563 52.28810 1.000 18.29284 204 GLN A N 1
ATOM 1688 C CA . GLN A 1 204 ? 43.29082 49.23393 52.85665 1.000 20.72166 204 GLN A CA 1
ATOM 1689 C C . GLN A 1 204 ? 42.88024 47.93594 52.16387 1.000 20.55837 204 GLN A C 1
ATOM 1690 O O . GLN A 1 204 ? 43.23153 46.85486 52.65038 1.000 22.79965 204 GLN A O 1
ATOM 1696 N N . GLY A 1 205 ? 42.16550 48.00514 51.04332 1.000 18.34442 205 GLY A N 1
ATOM 1697 C CA . GLY A 1 205 ? 41.75973 46.79160 50.35404 1.000 18.86854 205 GLY A CA 1
ATOM 1698 C C . GLY A 1 205 ? 40.75245 45.95191 51.10828 1.000 17.99393 205 GLY A C 1
ATOM 1699 O O . GLY A 1 205 ? 40.67767 44.73696 50.88956 1.000 20.05315 205 GLY A O 1
ATOM 1700 N N . LEU A 1 206 ? 39.96449 46.57044 51.98575 1.000 15.95077 206 LEU A N 1
ATOM 1701 C CA . LEU A 1 206 ? 39.05008 45.84603 52.86160 1.000 15.85998 206 LEU A CA 1
ATOM 1702 C C . LEU A 1 206 ? 37.65855 45.77529 52.25043 1.000 15.90630 206 LEU A C 1
ATOM 1703 O O . LEU A 1 206 ? 37.01601 46.81131 52.03551 1.000 16.66722 206 LEU A O 1
ATOM 1708 N N . GLY A 1 207 ? 37.18935 44.55243 52.00299 1.000 16.19745 207 GLY A N 1
ATOM 1709 C CA . GLY A 1 207 ? 35.86642 44.33766 51.44399 1.000 17.13361 207 GLY A CA 1
ATOM 1710 C C . GLY A 1 207 ? 34.77797 44.40474 52.49679 1.000 17.46466 207 GLY A C 1
ATOM 1711 O O . GLY A 1 207 ? 34.21770 43.37786 52.89357 1.000 18.92516 207 GLY A O 1
ATOM 1712 N N . LEU A 1 208 ? 34.50307 45.61389 52.97305 1.000 16.60247 208 LEU A N 1
ATOM 1713 C CA . LEU A 1 208 ? 33.44368 45.87787 53.93250 1.000 17.01494 208 LEU A CA 1
ATOM 1714 C C . LEU A 1 208 ? 32.59048 46.99420 53.36566 1.000 16.61659 208 LEU A C 1
ATOM 1715 O O . LEU A 1 208 ? 33.11853 47.97400 52.82692 1.000 19.34128 208 LEU A O 1
ATOM 1720 N N . GLU A 1 209 ? 31.27547 46.83750 53.48185 1.000 16.31720 209 GLU A N 1
ATOM 1721 C CA . GLU A 1 209 ? 30.30614 47.81577 52.99930 1.000 16.30555 209 GLU A CA 1
ATOM 1722 C C . GLU A 1 209 ? 29.45927 48.26343 54.18135 1.000 15.62145 209 GLU A C 1
ATOM 1723 O O . GLU A 1 209 ? 28.72281 47.45388 54.76174 1.000 16.06555 209 GLU A O 1
ATOM 1729 N N . CYS A 1 210 ? 29.58734 49.53688 54.55924 1.000 15.52627 210 CYS A N 1
ATOM 1730 C CA . CYS A 1 210 ? 28.78230 50.09879 55.63923 1.000 16.20715 210 CYS A CA 1
ATOM 1731 C C . CYS A 1 210 ? 27.37427 50.38953 55.14444 1.000 16.06278 210 CYS A C 1
ATOM 1732 O O . CYS A 1 210 ? 27.15933 51.31346 54.34631 1.000 20.13029 210 CYS A O 1
ATOM 1735 N N . GLU A 1 211 ? 26.41189 49.63249 55.66364 1.000 14.97108 211 GLU A N 1
ATOM 1736 C CA . GLU A 1 211 ? 25.02481 49.76374 55.26491 1.000 15.92787 211 GLU A CA 1
ATOM 1737 C C . GLU A 1 211 ? 24.14582 50.42769 56.31418 1.000 14.87847 211 GLU A C 1
ATOM 1738 O O . GLU A 1 211 ? 22.95630 50.63349 56.04736 1.000 16.91515 211 GLU A O 1
ATOM 1744 N N . ALA A 1 212 ? 24.68312 50.76700 57.48919 1.000 14.34687 212 ALA A N 1
ATOM 1745 C CA . ALA A 1 212 ? 23.86528 51.41479 58.50190 1.000 14.38521 212 ALA A CA 1
ATOM 1746 C C . ALA A 1 212 ? 24.75595 52.18214 59.46102 1.000 13.51357 212 ALA A C 1
ATOM 1747 O O . ALA A 1 212 ? 25.84204 51.71479 59.82799 1.000 15.14136 212 ALA A O 1
ATOM 1749 N N . VAL A 1 213 ? 24.26927 53.35092 59.87312 1.000 15.09732 213 VAL A N 1
ATOM 1750 C CA . VAL A 1 213 ? 24.76090 54.07120 61.04112 1.000 13.89233 213 VAL A CA 1
ATOM 1751 C C . VAL A 1 213 ? 23.63064 54.04133 62.06226 1.000 14.19139 213 VAL A C 1
ATOM 1752 O O . VAL A 1 213 ? 22.48670 54.37001 61.72527 1.000 15.56884 213 VAL A O 1
ATOM 1756 N N A VAL A 1 214 ? 23.93666 53.63397 63.30256 0.517 16.39720 214 VAL A N 1
ATOM 1757 N N B VAL A 1 214 ? 23.93489 53.62355 63.28888 0.483 16.10445 214 VAL A N 1
ATOM 1758 C CA A VAL A 1 214 ? 22.92075 53.25449 64.28499 0.517 18.45246 214 VAL A CA 1
ATOM 1759 C CA B VAL A 1 214 ? 22.89983 53.33884 64.27169 0.483 18.30761 214 VAL A CA 1
ATOM 1760 C C A VAL A 1 214 ? 23.24139 53.85526 65.65103 0.517 17.86579 214 VAL A C 1
ATOM 1761 C C B VAL A 1 214 ? 23.25181 53.96569 65.61059 0.483 17.75942 214 VAL A C 1
ATOM 1762 O O A VAL A 1 214 ? 24.39019 53.80660 66.10002 0.517 20.01466 214 VAL A O 1
ATOM 1763 O O B VAL A 1 214 ? 24.42284 54.07093 65.98517 0.483 20.26986 214 VAL A O 1
ATOM 1770 N N . ASN A 1 215 ? 22.21597 54.38846 66.32871 1.000 16.52665 215 ASN A N 1
ATOM 1771 C CA . ASN A 1 215 ? 22.33755 54.82618 67.71590 1.000 17.27809 215 ASN A CA 1
ATOM 1772 C C . ASN A 1 215 ? 22.36755 53.60345 68.62511 1.000 15.82151 215 ASN A C 1
ATOM 1773 O O . ASN A 1 215 ? 21.74948 52.57652 68.33395 1.000 16.66582 215 ASN A O 1
ATOM 1778 N N . ASP A 1 216 ? 23.05837 53.74053 69.76069 1.000 15.82933 216 ASP A N 1
ATOM 1779 C CA . ASP A 1 216 ? 23.21429 52.61590 70.68217 1.000 16.37061 216 ASP A CA 1
ATOM 1780 C C . ASP A 1 216 ? 21.88578 52.07518 71.22480 1.000 15.15209 216 ASP A C 1
ATOM 1781 O O . ASP A 1 216 ? 21.78391 50.86702 71.46467 1.000 15.84466 216 ASP A O 1
ATOM 1786 N N . THR A 1 217 ? 20.85674 52.92363 71.41302 1.000 15.97353 217 THR A N 1
ATOM 1787 C CA . THR A 1 217 ? 19.57717 52.39273 71.90338 1.000 15.32709 217 THR A CA 1
ATOM 1788 C C . THR A 1 217 ? 18.90958 51.52345 70.85012 1.000 13.71933 217 THR A C 1
ATOM 1789 O O . THR A 1 217 ? 18.29451 50.49911 71.17914 1.000 14.59928 217 THR A O 1
ATOM 1793 N N . VAL A 1 218 ? 19.03504 51.91928 69.57909 1.000 14.90181 218 VAL A N 1
ATOM 1794 C CA . VAL A 1 218 ? 18.47527 51.14187 68.48188 1.000 14.87852 218 VAL A CA 1
ATOM 1795 C C . VAL A 1 218 ? 19.22305 49.82315 68.33650 1.000 14.32364 218 VAL A C 1
ATOM 1796 O O . VAL A 1 218 ? 18.61121 48.75571 68.17511 1.000 14.95399 218 VAL A O 1
ATOM 1800 N N . GLY A 1 219 ? 20.55432 49.86260 68.46000 1.000 14.07378 219 GLY A N 1
ATOM 1801 C CA . GLY A 1 219 ? 21.31255 48.62433 68.48666 1.000 14.66679 219 GLY A CA 1
ATOM 1802 C C . GLY A 1 219 ? 20.90968 47.72247 69.63612 1.000 15.02998 219 GLY A C 1
ATOM 1803 O O . GLY A 1 219 ? 20.92572 46.50248 69.49769 1.000 14.84601 219 GLY A O 1
ATOM 1804 N N . THR A 1 220 ? 20.53877 48.31062 70.77738 1.000 13.86318 220 THR A N 1
ATOM 1805 C CA . THR A 1 220 ? 20.09889 47.51802 71.92603 1.000 14.73319 220 THR A CA 1
ATOM 1806 C C . THR A 1 220 ? 18.78076 46.79850 71.62675 1.000 14.39282 220 THR A C 1
ATOM 1807 O O . THR A 1 220 ? 18.63654 45.59107 71.88818 1.000 15.35961 220 THR A O 1
ATOM 1811 N N . LEU A 1 221 ? 17.81496 47.52772 71.04721 1.000 13.95770 221 LEU A N 1
ATOM 1812 C CA . LEU A 1 221 ? 16.58006 46.89695 70.59792 1.000 15.01222 221 LEU A CA 1
ATOM 1813 C C . LEU A 1 221 ? 16.87748 45.74467 69.64456 1.000 14.60256 221 LEU A C 1
ATOM 1814 O O . LEU A 1 221 ? 16.31069 44.65638 69.77996 1.000 15.15804 221 LEU A O 1
ATOM 1819 N N . LEU A 1 222 ? 17.76931 45.96688 68.66804 1.000 14.43705 222 LEU A N 1
ATOM 1820 C CA . LEU A 1 222 ? 18.01744 44.93848 67.65156 1.000 14.57730 222 LEU A CA 1
ATOM 1821 C C . LEU A 1 222 ? 18.73658 43.72031 68.23226 1.000 14.75094 222 LEU A C 1
ATOM 1822 O O . LEU A 1 222 ? 18.45053 42.57774 67.84019 1.000 15.82068 222 LEU A O 1
ATOM 1827 N N . SER A 1 223 ? 19.67673 43.94475 69.15758 1.000 14.83398 223 SER A N 1
ATOM 1828 C CA . SER A 1 223 ? 20.35413 42.84466 69.84022 1.000 14.72280 223 SER A CA 1
ATOM 1829 C C . SER A 1 223 ? 19.35125 41.95733 70.56183 1.000 15.90583 223 SER A C 1
ATOM 1830 O O . SER A 1 223 ? 19.40683 40.71676 70.47776 1.000 16.84836 223 SER A O 1
ATOM 1833 N N . CYS A 1 224 ? 18.40729 42.58975 71.26172 1.000 15.21758 224 CYS A N 1
ATOM 1834 C CA . CYS A 1 224 ? 17.36789 41.84059 71.95353 1.000 16.91942 224 CYS A CA 1
ATOM 1835 C C . CYS A 1 224 ? 16.47230 41.09844 70.97174 1.000 17.35967 224 CYS A C 1
ATOM 1836 O O . CYS A 1 224 ? 16.17143 39.91058 71.16039 1.000 18.81677 224 CYS A O 1
ATOM 1839 N N . ALA A 1 225 ? 16.03401 41.78356 69.91908 1.000 16.68734 225 ALA A N 1
ATOM 1840 C CA . ALA A 1 225 ? 15.15445 41.15350 68.94295 1.000 17.76438 225 ALA A CA 1
ATOM 1841 C C . ALA A 1 225 ? 15.77983 39.89282 68.35552 1.000 17.93988 225 ALA A C 1
ATOM 1842 O O . ALA A 1 225 ? 15.09298 38.87625 68.17395 1.000 19.64358 225 ALA A O 1
ATOM 1844 N N . TYR A 1 226 ? 17.08097 39.93164 68.05239 1.000 16.78138 226 TYR A N 1
ATOM 1845 C CA . TYR A 1 226 ? 17.71382 38.73656 67.50261 1.000 16.91911 226 TYR A CA 1
ATOM 1846 C C . TYR A 1 226 ? 17.81566 37.63472 68.54986 1.000 17.60191 226 TYR A C 1
ATOM 1847 O O . TYR A 1 226 ? 17.51177 36.46932 68.26583 1.000 19.11535 226 TYR A O 1
ATOM 1856 N N . GLN A 1 227 ? 18.24838 37.98007 69.76250 1.000 18.85387 227 GLN A N 1
ATOM 1857 C CA . GLN A 1 227 ? 18.68823 36.95913 70.70885 1.000 21.51862 227 GLN A CA 1
ATOM 1858 C C . GLN A 1 227 ? 17.60262 36.44926 71.65440 1.000 25.86197 227 GLN A C 1
ATOM 1859 O O . GLN A 1 227 ? 17.85875 35.49058 72.39359 1.000 28.27813 227 GLN A O 1
ATOM 1865 N N . LYS A 1 228 ? 16.39815 37.02871 71.64072 1.000 25.97644 228 LYS A N 1
ATOM 1866 C CA . LYS A 1 228 ? 15.42863 36.71218 72.68936 1.000 32.90784 228 LYS A CA 1
ATOM 1867 C C . LYS A 1 228 ? 14.73692 35.36584 72.49040 1.000 46.08250 228 LYS A C 1
ATOM 1868 O O . LYS A 1 228 ? 14.34929 34.72897 73.47664 1.000 44.54074 228 LYS A O 1
ATOM 1874 N N . GLY A 1 229 ? 14.56457 34.91780 71.25109 1.000 59.79516 229 GLY A N 1
ATOM 1875 C CA . GLY A 1 229 ? 13.82572 33.70544 70.98466 1.000 73.96251 229 GLY A CA 1
ATOM 1876 C C . GLY A 1 229 ? 12.36531 33.99724 70.70792 1.000 89.22375 229 GLY A C 1
ATOM 1877 O O . GLY A 1 229 ? 11.72551 34.79194 71.40285 1.000 92.63316 229 GLY A O 1
ATOM 1878 N N . PRO A 1 230 ? 11.80413 33.34522 69.68768 1.000 100.92477 230 PRO A N 1
ATOM 1879 C CA . PRO A 1 230 ? 10.44444 33.69979 69.24674 1.000 102.33171 230 PRO A CA 1
ATOM 1880 C C . PRO A 1 230 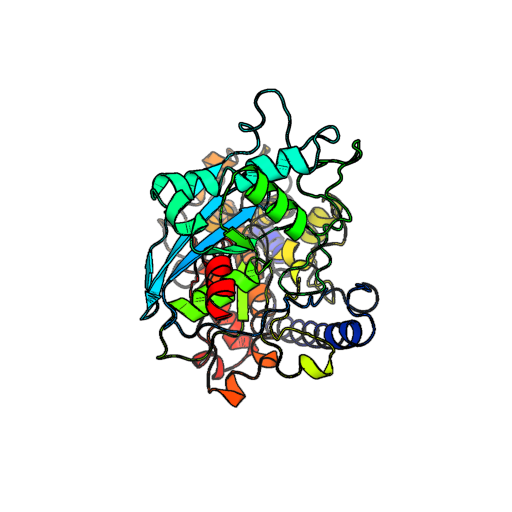? 9.35704 33.46842 70.28321 1.000 95.28125 230 PRO A C 1
ATOM 1881 O O . PRO A 1 230 ? 8.25876 34.01600 70.12920 1.000 94.91423 230 PRO A O 1
ATOM 1885 N N . GLY A 1 231 ? 9.61712 32.69623 71.33437 1.000 98.09308 231 GLY A N 1
ATOM 1886 C CA . GLY A 1 231 ? 8.56946 32.33294 72.27095 1.000 94.37147 231 GLY A CA 1
ATOM 1887 C C . GLY A 1 231 ? 7.96766 33.45729 73.09571 1.000 92.59605 231 GLY A C 1
ATOM 1888 O O . GLY A 1 231 ? 7.26588 33.19043 74.07599 1.000 100.80446 231 GLY A O 1
ATOM 1889 N N . GLY A 1 232 ? 8.21597 34.71138 72.71674 1.000 75.40333 232 GLY A N 1
ATOM 1890 C CA . GLY A 1 232 ? 7.70489 35.84378 73.45387 1.000 54.52776 232 GLY A CA 1
ATOM 1891 C C . GLY A 1 232 ? 7.32729 37.01996 72.57240 1.000 41.99054 232 GLY A C 1
ATOM 1892 O O . GLY A 1 232 ? 7.44734 36.97662 71.34295 1.000 40.53006 232 GLY A O 1
ATOM 1893 N N . PRO A 1 233 ? 6.87385 38.10458 73.19560 1.000 33.59603 233 PRO A N 1
ATOM 1894 C CA . PRO A 1 233 ? 6.32086 39.23249 72.43371 1.000 27.58349 233 PRO A CA 1
ATOM 1895 C C . PRO A 1 233 ? 7.40580 40.05639 71.76156 1.000 23.93511 233 PRO A C 1
ATOM 1896 O O . PRO A 1 233 ? 8.58944 39.97056 72.12723 1.000 23.46403 233 PRO A O 1
ATOM 1900 N N . PRO A 1 234 ? 7.03705 40.87305 70.77445 1.000 23.81938 234 PRO A N 1
ATOM 1901 C CA . PRO A 1 234 ? 8.04826 41.60180 70.00269 1.000 22.22374 234 PRO A CA 1
ATOM 1902 C C . PRO A 1 234 ? 8.78796 42.62379 70.84970 1.000 20.19489 234 PRO A C 1
ATOM 1903 O O . PRO A 1 234 ? 8.25633 43.19221 71.81125 1.000 20.65030 234 PRO A O 1
ATOM 1907 N N . CYS A 1 235 ? 10.03962 42.84899 70.47376 1.000 18.44214 235 CYS A N 1
ATOM 1908 C CA . CYS A 1 235 ? 10.85534 43.87866 71.10399 1.000 16.99780 235 CYS A CA 1
ATOM 1909 C C . CYS A 1 235 ? 10.65627 45.18543 70.34773 1.000 17.53055 235 CYS A C 1
ATOM 1910 O O . CYS A 1 235 ? 11.19327 45.36888 69.24995 1.000 19.16187 235 CYS A O 1
ATOM 1913 N N . THR A 1 236 ? 9.90691 46.10414 70.95160 1.000 17.66670 236 THR A N 1
ATOM 1914 C CA . THR A 1 236 ? 9.58816 47.37224 70.31394 1.000 15.62598 236 THR A CA 1
ATOM 1915 C C . THR A 1 236 ? 10.04183 48.57793 71.12060 1.000 15.33699 236 THR A C 1
ATOM 1916 O O . THR A 1 236 ? 9.71488 49.70631 70.74918 1.000 15.79683 236 THR A O 1
ATOM 1920 N N . VAL A 1 237 ? 10.77712 48.37438 72.21460 1.000 15.52126 237 VAL A N 1
ATOM 1921 C CA . VAL A 1 237 ? 11.34192 49.46996 73.00081 1.000 14.53225 237 VAL A CA 1
ATOM 1922 C C . VAL A 1 237 ? 12.76830 49.08528 73.36161 1.000 14.21796 237 VAL A C 1
ATOM 1923 O O . VAL A 1 237 ? 13.01814 47.94581 73.76625 1.000 15.76370 237 VAL A O 1
ATOM 1927 N N . GLY A 1 238 ? 13.69869 50.02121 73.19736 1.000 14.02473 238 GLY A N 1
ATOM 1928 C CA . GLY A 1 238 ? 15.08625 49.82267 73.60907 1.000 15.11643 238 GLY A CA 1
ATOM 1929 C C . GLY A 1 238 ? 15.49442 50.92363 74.55884 1.000 14.39211 238 GLY A C 1
ATOM 1930 O O . GLY A 1 238 ? 15.15943 52.09453 74.35076 1.000 16.29089 238 GLY A O 1
ATOM 1931 N N . VAL A 1 239 ? 16.22051 50.55362 75.62026 1.000 14.68128 239 VAL A N 1
ATOM 1932 C CA . VAL A 1 239 ? 16.50563 51.44905 76.74167 1.000 14.92295 239 VAL A CA 1
ATOM 1933 C C . VAL A 1 239 ? 17.96531 51.31034 77.13608 1.000 14.25046 239 VAL A C 1
ATOM 1934 O O . VAL A 1 239 ? 18.45418 50.19068 77.32022 1.000 15.42375 239 VAL A O 1
ATOM 1938 N N . ILE A 1 240 ? 18.65458 52.44328 77.29349 1.000 14.43606 240 ILE A N 1
ATOM 1939 C CA . ILE A 1 240 ? 19.97060 52.46326 77.92134 1.000 14.17150 240 ILE A CA 1
ATOM 1940 C C . ILE A 1 240 ? 19.88571 53.28620 79.19359 1.000 14.83288 240 ILE A C 1
ATOM 1941 O O . ILE A 1 240 ? 19.45576 54.45037 79.16972 1.000 15.00991 240 ILE A O 1
ATOM 1946 N N . LEU A 1 241 ? 20.29982 52.66317 80.29786 1.000 14.78963 241 LEU A N 1
ATOM 1947 C CA . LEU A 1 241 ? 20.35869 53.27480 81.62694 1.000 15.27525 241 LEU A CA 1
ATOM 1948 C C . LEU A 1 241 ? 21.77420 53.02834 82.15320 1.000 15.64679 241 LEU A C 1
ATOM 1949 O O . LEU A 1 241 ? 22.03862 52.05049 82.85150 1.000 15.72081 241 LEU A O 1
ATOM 1954 N N . GLY A 1 242 ? 22.69338 53.89990 81.74773 1.000 15.96014 242 GLY A N 1
ATOM 1955 C CA . GLY A 1 242 ? 24.09869 53.72385 82.05625 1.000 16.30768 242 GLY A CA 1
ATOM 1956 C C . GLY A 1 242 ? 24.72056 55.06245 82.38105 1.000 17.23816 242 GLY A C 1
ATOM 1957 O O . GLY A 1 242 ? 24.16043 55.83431 83.16637 1.000 19.28602 242 GLY A O 1
ATOM 1958 N N . THR A 1 243 ? 25.86603 55.36129 81.76887 1.000 18.16250 243 THR A N 1
ATOM 1959 C CA . THR A 1 243 ? 26.45403 56.68185 81.95048 1.000 19.66567 243 THR A CA 1
ATOM 1960 C C . THR A 1 243 ? 25.49196 57.76246 81.47797 1.000 18.89971 243 THR A C 1
ATOM 1961 O O . THR A 1 243 ? 25.34962 58.80461 82.13214 1.000 18.94363 243 THR A O 1
ATOM 1965 N N . GLY A 1 244 ? 24.80367 57.50779 80.35998 1.000 18.12075 244 GLY A N 1
ATOM 1966 C CA . GLY A 1 244 ? 23.70657 58.32244 79.89096 1.000 18.21208 244 GLY A CA 1
ATOM 1967 C C . GLY A 1 244 ? 22.40494 57.52531 79.92898 1.000 16.87899 244 GLY A C 1
ATOM 1968 O O . GLY A 1 244 ? 22.37949 56.35397 80.30558 1.000 17.93673 244 GLY A O 1
ATOM 1969 N N . ALA A 1 245 ? 21.31285 58.19010 79.53744 1.000 15.75160 245 ALA A N 1
ATOM 1970 C CA . ALA A 1 245 ? 19.98383 57.57543 79.57324 1.000 15.56732 245 ALA A CA 1
ATOM 1971 C C . ALA A 1 245 ? 19.20816 57.98361 78.33036 1.000 16.74241 245 ALA A C 1
ATOM 1972 O O . ALA A 1 245 ? 19.03449 59.17935 78.07473 1.000 20.18000 245 ALA A O 1
ATOM 1974 N N . ASN A 1 246 ? 18.72731 56.99759 77.57063 1.000 14.28655 246 ASN A N 1
ATOM 1975 C CA . ASN A 1 246 ? 17.98559 57.29387 76.34361 1.000 14.87248 246 ASN A CA 1
ATOM 1976 C C . ASN A 1 246 ? 17.13685 56.08535 76.00679 1.000 13.72740 246 ASN A C 1
ATOM 1977 O O . ASN A 1 246 ? 17.36174 54.97954 76.51837 1.000 14.64702 246 ASN A O 1
ATOM 1982 N N A CYS A 1 247 ? 16.12674 56.30270 75.16572 0.630 12.09237 247 CYS A N 1
ATOM 1983 N N B CYS A 1 247 ? 16.22156 56.29950 75.05045 0.370 18.53386 247 CYS A N 1
ATOM 1984 C CA A CYS A 1 247 ? 15.30982 55.19347 74.69560 0.630 10.40021 247 CYS A CA 1
ATOM 1985 C CA B CYS A 1 247 ? 15.11950 55.40357 74.73799 0.370 25.25083 247 CYS A CA 1
ATOM 1986 C C A CYS A 1 247 ? 14.94733 55.38863 73.23700 0.630 12.31930 247 CYS A C 1
ATOM 1987 C C B CYS A 1 247 ? 14.83061 55.44470 73.23670 0.370 18.93775 247 CYS A C 1
ATOM 1988 O O A CYS A 1 247 ? 14.94946 56.50083 72.70956 0.630 13.94248 247 CYS A O 1
ATOM 1989 O O B CYS A 1 247 ? 14.85605 56.52203 72.63644 0.370 16.65501 247 CYS A O 1
ATOM 1994 N N . CYS A 1 248 ? 14.58326 54.27718 72.61698 1.000 14.36934 248 CYS A N 1
ATOM 1995 C CA . CYS A 1 248 ? 13.99931 54.24788 71.27609 1.000 13.59368 248 CYS A CA 1
ATOM 1996 C C . CYS A 1 248 ? 12.76183 53.35918 71.29337 1.000 13.20147 248 CYS A C 1
ATOM 1997 O O . CYS A 1 248 ? 12.56129 52.54452 72.20296 1.000 14.40849 248 CYS A O 1
ATOM 2000 N N . TYR A 1 249 ? 11.92859 53.50644 70.26695 1.000 13.38771 249 TYR A N 1
ATOM 2001 C CA . TYR A 1 249 ? 10.71105 52.69177 70.22838 1.000 13.19817 249 TYR A CA 1
ATOM 2002 C C . TYR A 1 249 ? 10.19229 52.58809 68.79773 1.000 14.64597 249 TYR A C 1
ATOM 2003 O O . TYR A 1 249 ? 10.49429 53.42000 67.94272 1.000 14.80922 249 TYR A O 1
ATOM 2012 N N A TRP A 1 250 ? 9.37349 51.56556 68.57062 0.522 15.01940 250 TRP A N 1
ATOM 2013 N N B TRP A 1 250 ? 9.38576 51.55571 68.56351 0.478 14.81514 250 TRP A N 1
ATOM 2014 C CA A TRP A 1 250 ? 8.73876 51.32105 67.27786 0.522 14.99991 250 TRP A CA 1
ATOM 2015 C CA B TRP A 1 250 ? 8.74749 51.32936 67.26849 0.478 15.56258 250 TRP A CA 1
ATOM 2016 C C A TRP A 1 250 ? 7.44184 52.12555 67.19819 0.522 14.71418 250 TRP A C 1
ATOM 2017 C C B TRP A 1 250 ? 7.45046 52.13302 67.20124 0.478 15.10570 250 TRP A C 1
ATOM 2018 O O A TRP A 1 250 ? 6.52692 51.92593 68.01146 0.522 16.52005 250 TRP A O 1
ATOM 2019 O O B TRP A 1 250 ? 6.54160 51.93274 68.02020 0.478 16.53144 250 TRP A O 1
ATOM 2040 N N . GLU A 1 251 ? 7.37236 53.04724 66.23409 1.000 15.18913 251 GLU A N 1
ATOM 2041 C CA . GLU A 1 251 ? 6.26739 53.98939 66.13453 1.000 14.99500 251 GLU A CA 1
ATOM 2042 C C . GLU A 1 251 ? 5.24983 53.49855 65.11030 1.000 16.10897 251 GLU A C 1
ATOM 2043 O O . GLU A 1 251 ? 5.56901 53.43350 63.91742 1.000 16.50882 251 GLU A O 1
ATOM 2049 N N . PRO A 1 252 ? 4.02166 53.16148 65.51859 1.000 17.89714 252 PRO A N 1
ATOM 2050 C CA . PRO A 1 252 ? 3.07584 52.52666 64.58037 1.000 20.27940 252 PRO A CA 1
ATOM 2051 C C . PRO A 1 252 ? 2.55426 53.45495 63.49511 1.000 19.31599 252 PRO A C 1
ATOM 2052 O O . PRO A 1 252 ? 2.08737 52.95852 62.46202 1.000 22.90493 252 PRO A O 1
ATOM 2056 N N . GLN A 1 253 ? 2.61681 54.77074 63.68434 1.000 17.75360 253 GLN A N 1
ATOM 2057 C CA . GLN A 1 253 ? 2.21455 55.73281 62.66318 1.000 18.94261 253 GLN A CA 1
ATOM 2058 C C . GLN A 1 253 ? 3.41463 56.44348 62.05135 1.000 17.84880 253 GLN A C 1
ATOM 2059 O O . GLN A 1 253 ? 3.30489 57.60479 61.62879 1.000 17.77104 253 GLN A O 1
ATOM 2065 N N . ALA A 1 254 ? 4.57363 55.77706 62.04163 1.000 16.37566 254 ALA A N 1
ATOM 2066 C CA . ALA A 1 254 ? 5.79760 56.41508 61.56616 1.000 15.77910 254 ALA A CA 1
ATOM 2067 C C . ALA A 1 254 ? 5.62107 57.02381 60.17711 1.000 15.81513 254 ALA A C 1
ATOM 2068 O O . ALA A 1 254 ? 6.04531 58.15701 59.92820 1.000 16.64109 254 ALA A O 1
ATOM 2070 N N . ALA A 1 255 ? 4.97771 56.29338 59.26618 1.000 16.32004 255 ALA A N 1
ATOM 2071 C CA . ALA A 1 255 ? 4.88900 56.78319 57.88932 1.000 17.90306 255 ALA A CA 1
ATOM 2072 C C . ALA A 1 255 ? 4.11930 58.10426 57.80506 1.000 16.32235 255 ALA A C 1
ATOM 2073 O O . ALA A 1 255 ? 4.54498 59.03967 57.11354 1.000 15.96692 255 ALA A O 1
ATOM 2075 N N . ALA A 1 256 ? 2.98517 58.20011 58.50510 1.000 17.85844 256 ALA A N 1
ATOM 2076 C CA . ALA A 1 256 ? 2.16539 59.41268 58.44181 1.000 17.58683 256 ALA A CA 1
ATOM 2077 C C . ALA A 1 256 ? 2.88253 60.62892 59.01313 1.000 17.38026 256 ALA A C 1
ATOM 2078 O O . ALA A 1 256 ? 2.58171 61.76992 58.63402 1.000 19.45318 256 ALA A O 1
ATOM 2080 N N . PHE A 1 257 ? 3.84536 60.41633 59.91008 1.000 16.23854 257 PHE A N 1
ATOM 2081 C CA . PHE A 1 257 ? 4.60055 61.51610 60.48967 1.000 16.64740 257 PHE A CA 1
ATOM 2082 C C . PHE A 1 257 ? 5.89718 61.80432 59.74593 1.000 16.87246 257 PHE A C 1
ATOM 2083 O O . PHE A 1 257 ? 6.70137 62.61226 60.22097 1.000 17.09853 257 PHE A O 1
ATOM 2091 N N . GLY A 1 258 ? 6.10947 61.18376 58.58728 1.000 14.96905 258 GLY A N 1
ATOM 2092 C CA . GLY A 1 258 ? 7.24876 61.54267 57.76140 1.000 15.19084 258 GLY A CA 1
ATOM 2093 C C . GLY A 1 258 ? 8.52972 60.80898 58.08145 1.000 14.76088 258 GLY A C 1
ATOM 2094 O O . GLY A 1 258 ? 9.60419 61.25576 57.67252 1.000 17.45101 258 GLY A O 1
ATOM 2095 N N . TYR A 1 259 ? 8.43776 59.67165 58.75229 1.000 14.47973 259 TYR A N 1
ATOM 2096 C CA . TYR A 1 259 ? 9.59363 58.83129 59.03539 1.000 14.34250 259 TYR A CA 1
ATOM 2097 C C . TYR A 1 259 ? 9.82741 57.84582 57.89961 1.000 15.00289 259 TYR A C 1
ATOM 2098 O O . TYR A 1 259 ? 8.89016 57.33895 57.26983 1.000 17.08504 259 TYR A O 1
ATOM 2107 N N . ARG A 1 260 ? 11.10267 57.58428 57.64863 1.000 14.68814 260 ARG A N 1
ATOM 2108 C CA A ARG A 1 260 ? 11.53272 56.53740 56.72906 0.533 15.78246 260 ARG A CA 1
ATOM 2109 C CA B ARG A 1 260 ? 11.50344 56.53261 56.72796 0.467 16.13330 260 ARG A CA 1
ATOM 2110 C C . ARG A 1 260 ? 11.68731 55.20253 57.44216 1.000 16.45344 260 ARG A C 1
ATOM 2111 O O . ARG A 1 260 ? 11.32423 54.15173 56.89465 1.000 19.63207 260 ARG A O 1
ATOM 2126 N N . GLY A 1 261 ? 12.22324 55.22656 58.65747 1.000 16.12810 261 GLY A N 1
ATOM 2127 C CA . GLY A 1 261 ? 12.24766 54.04371 59.48545 1.000 16.61544 261 GLY A CA 1
ATOM 2128 C C . GLY A 1 261 ? 10.96847 53.94443 60.28918 1.000 16.35500 261 GLY A C 1
ATOM 2129 O O . GLY A 1 261 ? 10.07960 54.79556 60.21629 1.000 17.80340 261 GLY A O 1
ATOM 2130 N N . ALA A 1 262 ? 10.87758 52.86945 61.06366 1.000 15.23704 262 ALA A N 1
ATOM 2131 C CA . ALA A 1 262 ? 9.82082 52.74696 62.05198 1.000 16.51436 262 ALA A CA 1
ATOM 2132 C C . ALA A 1 262 ? 10.31520 52.99776 63.46545 1.000 15.22200 262 ALA A C 1
ATOM 2133 O O . ALA A 1 262 ? 9.50080 53.31444 64.34112 1.000 18.21952 262 ALA A O 1
ATOM 2135 N N . VAL A 1 263 ? 11.61259 52.85652 63.71617 1.000 13.71715 263 VAL A N 1
ATOM 2136 C CA . VAL A 1 263 ? 12.15465 53.05128 65.06144 1.000 13.80439 263 VAL A CA 1
ATOM 2137 C C . VAL A 1 263 ? 12.59139 54.50544 65.24187 1.000 14.52536 263 VAL A C 1
ATOM 2138 O O . VAL A 1 263 ? 13.38384 55.03969 64.45234 1.000 14.98228 263 VAL A O 1
ATOM 2142 N N . VAL A 1 264 ? 12.06553 55.13595 66.28539 1.000 14.17291 264 VAL A N 1
ATOM 2143 C CA . VAL A 1 264 ? 12.37590 56.51108 66.65104 1.000 13.39767 264 VAL A CA 1
ATOM 2144 C C . VAL A 1 264 ? 13.37249 56.49831 67.79909 1.000 13.98041 264 VAL A C 1
ATOM 2145 O O . VAL A 1 264 ? 13.13463 55.84965 68.82778 1.000 14.75743 264 VAL A O 1
ATOM 2149 N N . ASN A 1 265 ? 14.48895 57.21293 67.61570 1.000 13.32395 265 ASN A N 1
ATOM 2150 C CA . ASN A 1 265 ? 15.43453 57.48572 68.69956 1.000 13.36467 265 ASN A CA 1
ATOM 2151 C C . ASN A 1 265 ? 14.95463 58.75786 69.39532 1.000 13.18578 265 ASN A C 1
ATOM 2152 O O . ASN A 1 265 ? 15.09120 59.86136 68.86354 1.000 14.41527 265 ASN A O 1
ATOM 2157 N N . VAL A 1 266 ? 14.36658 58.60112 70.58595 1.000 13.21038 266 VAL A N 1
ATOM 2158 C CA . VAL A 1 266 ? 13.65114 59.71740 71.19799 1.000 13.84668 266 VAL A CA 1
ATOM 2159 C C . VAL A 1 266 ? 14.60621 60.83070 71.61933 1.000 13.99333 266 VAL A C 1
ATOM 2160 O O . VAL A 1 266 ? 14.26810 62.01592 71.54039 1.000 14.81565 266 VAL A O 1
ATOM 2164 N N . GLU A 1 267 ? 15.79997 60.46706 72.10009 1.000 13.83752 267 GLU A N 1
ATOM 2165 C CA . GLU A 1 267 ? 16.71220 61.39775 72.77341 1.000 13.70398 267 GLU A CA 1
ATOM 2166 C C . GLU A 1 267 ? 16.02961 62.01211 73.99566 1.000 14.11853 267 GLU A C 1
ATOM 2167 O O . GLU A 1 267 ? 16.04740 63.22746 74.23488 1.000 14.88772 267 GLU A O 1
ATOM 2173 N N . CYS A 1 268 ? 15.43550 61.13093 74.79710 1.000 13.80041 268 CYS A N 1
ATOM 2174 C CA . CYS A 1 268 ? 14.63850 61.58697 75.92854 1.000 15.12218 268 CYS A CA 1
ATOM 2175 C C . CYS A 1 268 ? 15.46789 62.07086 77.10384 1.000 14.98533 268 CYS A C 1
ATOM 2176 O O . CYS A 1 268 ? 14.88579 62.62584 78.03606 1.000 15.52268 268 CYS A O 1
ATOM 2179 N N . GLY A 1 269 ? 16.79334 61.92151 77.07187 1.000 14.30886 269 GLY A N 1
ATOM 2180 C CA . GLY A 1 269 ? 17.60725 62.52467 78.11825 1.000 14.45496 269 GLY A CA 1
ATOM 2181 C C . GLY A 1 269 ? 17.40196 64.02212 78.21275 1.000 14.65176 269 GLY A C 1
ATOM 2182 O O . GLY A 1 269 ? 17.55021 64.60598 79.28857 1.000 15.38674 269 GLY A O 1
ATOM 2183 N N . ASN A 1 270 ? 17.00961 64.65631 77.10416 1.000 14.16252 270 ASN A N 1
ATOM 2184 C CA . ASN A 1 270 ? 16.77157 66.09341 77.07946 1.000 15.09641 270 ASN A CA 1
ATOM 2185 C C . ASN A 1 270 ? 15.35269 66.50235 77.48301 1.000 14.99272 270 ASN A C 1
ATOM 2186 O O . ASN A 1 270 ? 15.06047 67.70299 77.50317 1.000 15.98439 270 ASN A O 1
ATOM 2191 N N . PHE A 1 271 ? 14.46729 65.55628 77.79562 1.000 14.23631 271 PHE A N 1
ATOM 2192 C CA . PHE A 1 271 ? 13.11935 65.90322 78.22978 1.000 15.07998 271 PHE A CA 1
ATOM 2193 C C . PHE A 1 271 ? 13.16876 66.91952 79.36783 1.000 16.79091 271 PHE A C 1
ATOM 2194 O O . PHE A 1 271 ? 13.92701 66.75814 80.32714 1.000 16.96200 271 PHE A O 1
ATOM 2202 N N . ASN A 1 272 ? 12.35239 67.98029 79.25592 1.000 16.42464 272 ASN A N 1
ATOM 2203 C CA . ASN A 1 272 ? 12.52227 69.09994 80.17805 1.000 17.11718 272 ASN A CA 1
ATOM 2204 C C . ASN A 1 272 ? 11.20500 69.69775 80.66639 1.000 18.10943 272 ASN A C 1
ATOM 2205 O O . ASN A 1 272 ? 11.20555 70.82933 81.17024 1.000 19.34450 272 ASN A O 1
ATOM 2210 N N . LYS A 1 273 ? 10.08793 68.98371 80.54671 1.000 19.03822 273 LYS A N 1
ATOM 2211 C CA . LYS A 1 273 ? 8.78337 69.54763 80.88847 1.000 20.06407 273 LYS A CA 1
ATOM 2212 C C . LYS A 1 273 ? 8.29376 69.02890 82.23718 1.000 21.62329 273 LYS A C 1
ATOM 2213 O O . LYS A 1 273 ? 8.22654 67.81433 82.45525 1.000 20.65565 273 LYS A O 1
ATOM 2219 N N A ASN A 1 274 ? 7.95562 69.95108 83.14004 0.482 21.87112 274 ASN A N 1
ATOM 2220 N N C ASN A 1 274 ? 7.93426 69.96448 83.12451 0.518 21.88162 274 ASN A N 1
ATOM 2221 C CA A ASN A 1 274 ? 7.34700 69.60189 84.42729 0.482 21.93855 274 ASN A CA 1
ATOM 2222 C CA C ASN A 1 274 ? 7.37853 69.66572 84.44977 0.518 23.60652 274 ASN A CA 1
ATOM 2223 C C A ASN A 1 274 ? 8.20896 68.63641 85.24071 0.482 20.95226 274 ASN A C 1
ATOM 2224 C C C ASN A 1 274 ? 8.21052 68.64786 85.22526 0.518 20.98813 274 ASN A C 1
ATOM 2225 O O A ASN A 1 274 ? 7.69446 67.77606 85.96085 0.482 22.20434 274 ASN A O 1
ATOM 2226 O O C ASN A 1 274 ? 7.67532 67.76572 85.90246 0.518 21.29114 274 ASN A O 1
ATOM 2235 N N . LEU A 1 275 ? 9.53207 68.77912 85.13770 1.000 20.34527 275 LEU A N 1
ATOM 2236 C CA . LEU A 1 275 ? 10.40799 67.89832 85.89207 1.000 19.94785 275 LEU A CA 1
ATOM 2237 C C . LEU A 1 275 ? 10.30268 68.19430 87.38987 1.000 20.22481 275 LEU A C 1
ATOM 2238 O O . LEU A 1 275 ? 10.09583 69.34120 87.79602 1.000 20.59608 275 LEU A O 1
ATOM 2243 N N . PRO A 1 276 ? 10.47840 67.18002 88.23105 1.000 20.36913 276 PRO A N 1
ATOM 2244 C CA . PRO A 1 276 ? 10.43065 67.37851 89.69322 1.000 19.87506 276 PRO A CA 1
ATOM 2245 C C . PRO A 1 276 ? 11.75172 67.91731 90.24627 1.000 19.46705 276 PRO A C 1
ATOM 2246 O O . PRO A 1 276 ? 12.40029 67.30491 91.10640 1.000 21.18443 276 PRO A O 1
ATOM 2250 N N . THR A 1 277 ? 12.13841 69.09042 89.75199 1.000 19.40559 277 THR A N 1
ATOM 2251 C CA . THR A 1 277 ? 13.44256 69.66416 90.04361 1.000 19.66497 277 THR A CA 1
ATOM 2252 C C . THR A 1 277 ? 13.59377 69.99644 91.51862 1.000 20.50950 277 THR A C 1
ATOM 2253 O O . THR A 1 277 ? 12.70674 70.60435 92.12845 1.000 23.25478 277 THR A O 1
ATOM 2257 N N . THR A 1 278 ? 14.72896 69.60623 92.08198 1.000 19.19435 278 THR A N 1
ATOM 2258 C CA . THR A 1 278 ? 15.12947 69.97328 93.42989 1.000 19.97375 278 THR A CA 1
ATOM 2259 C C . THR A 1 278 ? 16.34790 70.88213 93.36662 1.000 19.64513 278 THR A C 1
ATOM 2260 O O . THR A 1 278 ? 17.00097 71.00486 92.32232 1.000 18.98459 278 THR A O 1
ATOM 2264 N N . PRO A 1 279 ? 16.68515 71.55173 94.47875 1.000 20.02320 279 PRO A N 1
ATOM 2265 C CA . PRO A 1 279 ? 17.91057 72.37044 94.48433 1.000 20.34970 279 PRO A CA 1
ATOM 2266 C C . PRO A 1 279 ? 19.16466 71.61581 94.06873 1.000 18.57787 279 PRO A C 1
ATOM 2267 O O . PRO A 1 279 ? 20.02775 72.20542 93.40237 1.000 18.91349 279 PRO A O 1
ATOM 2271 N N . ALA A 1 280 ? 19.29061 70.33096 94.41706 1.000 18.30191 280 ALA A N 1
ATOM 2272 C CA . ALA A 1 280 ? 20.47272 69.58254 93.98884 1.000 17.95760 280 ALA A CA 1
ATOM 2273 C C . ALA A 1 280 ? 20.52094 69.45735 92.47411 1.000 16.20233 280 ALA A C 1
ATOM 2274 O O . ALA A 1 280 ? 21.60014 69.53714 91.86540 1.000 17.72657 280 ALA A O 1
ATOM 2276 N N . ASP A 1 281 ? 19.35432 69.25298 91.84844 1.000 16.66643 281 ASP A N 1
ATOM 2277 C CA . ASP A 1 281 ? 19.28627 69.18874 90.39095 1.000 16.74600 281 ASP A CA 1
ATOM 2278 C C . ASP A 1 281 ? 19.68594 70.52134 89.76720 1.000 16.49160 281 ASP A C 1
ATOM 2279 O O . ASP A 1 281 ? 20.42081 70.55778 88.76067 1.000 16.95458 281 ASP A O 1
ATOM 2284 N N . GLU A 1 282 ? 19.20190 71.62821 90.33808 1.000 18.13919 282 GLU A N 1
ATOM 2285 C CA . GLU A 1 282 ? 19.59240 72.93264 89.81526 1.000 20.24970 282 GLU A CA 1
ATOM 2286 C C . GLU A 1 282 ? 21.09744 73.12820 89.92565 1.000 18.18821 282 GLU A C 1
ATOM 2287 O O . GLU A 1 282 ? 21.73231 73.63435 88.99355 1.000 18.44676 282 GLU A O 1
ATOM 2293 N N . ALA A 1 283 ? 21.69270 72.70660 91.04459 1.000 17.35499 283 ALA A N 1
ATOM 2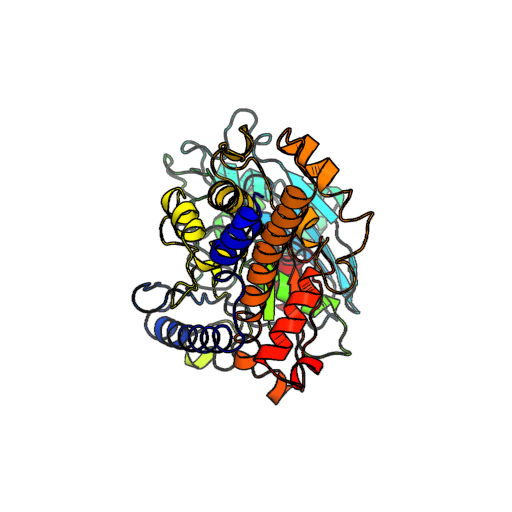294 C CA . ALA A 1 283 ? 23.13283 72.86545 91.20946 1.000 17.74133 283 ALA A CA 1
ATOM 2295 C C . ALA A 1 283 ? 23.90494 72.04072 90.18998 1.000 17.70917 283 ALA A C 1
ATOM 2296 O O . ALA A 1 283 ? 24.88068 72.52657 89.60267 1.000 18.05714 283 ALA A O 1
ATOM 2298 N N . ILE A 1 284 ? 23.47599 70.79655 89.95648 1.000 17.31660 284 ILE A N 1
ATOM 2299 C CA . ILE A 1 284 ? 24.14644 69.96005 88.96200 1.000 17.21925 284 ILE A CA 1
ATOM 2300 C C . ILE A 1 284 ? 24.07581 70.60430 87.58322 1.000 16.27071 284 ILE A C 1
ATOM 2301 O O . ILE A 1 284 ? 25.07086 70.65985 86.85098 1.000 17.29525 284 ILE A O 1
ATOM 2306 N N . ASP A 1 285 ? 22.90119 71.10538 87.20994 1.000 16.28015 285 ASP A N 1
ATOM 2307 C CA . ASP A 1 285 ? 22.78382 71.72832 85.89395 1.000 17.18584 285 ASP A CA 1
ATOM 2308 C C . ASP A 1 285 ? 23.61526 73.00055 85.80531 1.000 16.92252 285 ASP A C 1
ATOM 2309 O O . ASP A 1 285 ? 24.31428 73.22745 84.81108 1.000 16.57150 285 ASP A O 1
ATOM 2314 N N . ASN A 1 286 ? 23.57921 73.82802 86.85260 1.000 17.17081 286 ASN A N 1
ATOM 2315 C CA . ASN A 1 286 ? 24.21820 75.13816 86.77375 1.000 17.97451 286 ASN A CA 1
ATOM 2316 C C . ASN A 1 286 ? 25.73060 75.03248 86.60548 1.000 17.49795 286 ASN A C 1
ATOM 2317 O O . ASN A 1 286 ? 26.33923 75.90994 85.98416 1.000 20.23399 286 ASN A O 1
ATOM 2322 N N . LYS A 1 287 ? 26.36172 73.98558 87.14505 1.000 16.72974 287 LYS A N 1
ATOM 2323 C CA . LYS A 1 287 ? 27.80361 73.82766 86.99649 1.000 16.80029 287 LYS A CA 1
ATOM 2324 C C . LYS A 1 287 ? 28.19398 72.93419 85.82945 1.000 17.05507 287 LYS A C 1
ATOM 2325 O O . LYS A 1 287 ? 29.38992 72.73318 85.59205 1.000 18.32603 287 LYS A O 1
ATOM 2331 N N . SER A 1 288 ? 27.22129 72.43001 85.06730 1.000 17.00291 288 SER A N 1
ATOM 2332 C CA . SER A 1 288 ? 27.50508 71.52521 83.96657 1.000 17.75048 288 SER A CA 1
ATOM 2333 C C . SER A 1 288 ? 27.95934 72.29744 82.72713 1.000 17.86027 288 SER A C 1
ATOM 2334 O O . SER A 1 288 ? 27.69306 73.49901 82.59729 1.000 19.69899 288 SER A O 1
ATOM 2337 N N . PRO A 1 289 ? 28.65280 71.62990 81.80381 1.000 18.71371 289 PRO A N 1
ATOM 2338 C CA . PRO A 1 289 ? 29.04218 72.27987 80.54037 1.000 19.32582 289 PRO A CA 1
ATOM 2339 C C . PRO A 1 289 ? 27.91658 72.37080 79.52678 1.000 19.31353 289 PRO A C 1
ATOM 2340 O O . PRO A 1 289 ? 28.10315 72.97663 78.46517 1.000 22.63620 289 PRO A O 1
ATOM 2344 N N . ASN A 1 290 ? 26.76625 71.78250 79.83075 1.000 17.64009 290 ASN A N 1
ATOM 2345 C CA . ASN A 1 290 ? 25.62784 71.72403 78.92421 1.000 18.48816 290 ASN A CA 1
ATOM 2346 C C . ASN A 1 290 ? 24.38112 72.21371 79.66186 1.000 17.91125 290 ASN A C 1
ATOM 2347 O O . ASN A 1 290 ? 23.38998 71.49619 79.79346 1.000 17.69473 290 ASN A O 1
ATOM 2352 N N A LYS A 1 291 ? 24.44742 73.45753 80.15201 0.572 17.95751 291 LYS A N 1
ATOM 2353 N N B LYS A 1 291 ? 24.44619 73.45555 80.14804 0.428 18.02766 291 LYS A N 1
ATOM 2354 C CA A LYS A 1 291 ? 23.36527 74.03145 80.94385 0.572 17.62267 291 LYS A CA 1
ATOM 2355 C CA B LYS A 1 291 ? 23.37757 74.01363 80.96588 0.428 18.87999 291 LYS A CA 1
ATOM 2356 C C A LYS A 1 291 ? 22.04288 73.96531 80.19384 0.572 17.62139 291 LYS A C 1
ATOM 2357 C C B LYS A 1 291 ? 22.04955 73.99120 80.21513 0.428 18.43533 291 LYS A C 1
ATOM 2358 O O A LYS A 1 291 ? 21.96399 74.28980 78.99998 0.572 19.48165 291 LYS A O 1
ATOM 2359 O O B LYS A 1 291 ? 21.97765 74.34741 79.03133 0.428 19.53297 291 LYS A O 1
ATOM 2370 N N . LYS A 1 292 ? 21.00478 73.53302 80.91085 1.000 17.72911 292 LYS A N 1
ATOM 2371 C CA . LYS A 1 292 ? 19.62523 73.41322 80.44035 1.000 19.03414 292 LYS A CA 1
ATOM 2372 C C . LYS A 1 292 ? 19.41028 72.24911 79.48503 1.000 18.36024 292 LYS A C 1
ATOM 2373 O O . LYS A 1 292 ? 18.26833 72.02659 79.03963 1.000 19.41731 292 LYS A O 1
ATOM 2379 N N . HIS A 1 293 ? 20.44759 71.49092 79.16813 1.000 17.57477 293 HIS A N 1
ATOM 2380 C CA . HIS A 1 293 ? 20.30025 70.33960 78.29636 1.000 17.42204 293 HIS A CA 1
ATOM 2381 C C . HIS A 1 293 ? 20.43988 69.05947 79.10218 1.000 15.71707 293 HIS A C 1
ATOM 2382 O O . HIS A 1 293 ? 21.06187 69.02796 80.17182 1.000 16.70270 293 HIS A O 1
ATOM 2389 N N . GLN A 1 294 ? 19.82513 67.99797 78.57997 1.000 15.14701 294 GLN A N 1
ATOM 2390 C CA . GLN A 1 294 ? 19.89551 66.67626 79.20839 1.000 14.18684 294 GLN A CA 1
ATOM 2391 C C . GLN A 1 294 ? 19.35305 66.67143 80.64181 1.000 15.32386 294 GLN A C 1
ATOM 2392 O O . GLN A 1 294 ? 19.81583 65.90036 81.48141 1.000 15.17613 294 GLN A O 1
ATOM 2398 N N . LEU A 1 295 ? 18.33364 67.49550 80.91983 1.000 15.00737 295 LEU A N 1
ATOM 2399 C CA . LEU A 1 295 ? 17.87767 67.66174 82.30452 1.000 15.37975 295 LEU A CA 1
ATOM 2400 C C . LEU A 1 295 ? 17.23533 66.39233 82.86679 1.000 15.07125 295 LEU A C 1
ATOM 2401 O O . LEU A 1 295 ? 17.32053 66.13575 84.07198 1.000 16.33063 295 LEU A O 1
ATOM 2406 N N . PHE A 1 296 ? 16.58335 65.59120 82.02250 1.000 15.11891 296 PHE A N 1
ATOM 2407 C CA . PHE A 1 296 ? 15.99042 64.34554 82.49757 1.000 14.79855 296 PHE A CA 1
ATOM 2408 C C . PHE A 1 296 ? 17.08482 63.32523 82.78136 1.000 14.44070 296 PHE A C 1
ATOM 2409 O O . PHE A 1 296 ? 17.10185 62.68131 83.84261 1.000 15.65352 296 PHE A O 1
ATOM 2417 N N . GLU A 1 297 ? 18.03686 63.20292 81.85052 1.000 14.48762 297 GLU A N 1
ATOM 2418 C CA . GLU A 1 297 ? 19.21409 62.37148 82.07134 1.000 14.70956 297 GLU A CA 1
ATOM 2419 C C . GLU A 1 297 ? 19.96048 62.74964 83.35611 1.000 15.33963 297 GLU A C 1
ATOM 2420 O O . GLU A 1 297 ? 20.48424 61.87160 84.05443 1.000 15.31402 297 GLU A O 1
ATOM 2426 N N . LYS A 1 298 ? 20.01595 64.04860 83.67812 1.000 14.86294 298 LYS A N 1
ATOM 2427 C CA . LYS A 1 298 ? 20.73564 64.50285 84.86439 1.000 14.87469 298 LYS A CA 1
ATOM 2428 C C . LYS A 1 298 ? 20.08538 64.02061 86.15430 1.000 15.18813 298 LYS A C 1
ATOM 2429 O O . LYS A 1 298 ? 20.74036 64.05188 87.20470 1.000 15.64271 298 LYS A O 1
ATOM 2435 N N . MET A 1 299 ? 18.82425 63.57285 86.10252 1.000 14.67425 299 MET A N 1
ATOM 2436 C CA . MET A 1 299 ? 18.17858 62.98708 87.27338 1.000 14.68926 299 MET A CA 1
ATOM 2437 C C . MET A 1 299 ? 18.26608 61.46686 87.29457 1.000 15.30381 299 MET A C 1
ATOM 2438 O O . MET A 1 299 ? 17.93387 60.85810 88.31599 1.000 18.79961 299 MET A O 1
ATOM 2443 N N . ILE A 1 300 ? 18.69150 60.84243 86.20381 1.000 15.07543 300 ILE A N 1
ATOM 2444 C CA . ILE A 1 300 ? 18.55912 59.40408 86.00727 1.000 14.61712 300 ILE A CA 1
ATOM 2445 C C . ILE A 1 300 ? 19.91269 58.70090 85.94350 1.000 14.54082 300 ILE A C 1
ATOM 2446 O O . ILE A 1 300 ? 20.08839 57.63621 86.52782 1.000 15.46115 300 ILE A O 1
ATOM 2451 N N . SER A 1 301 ? 20.85077 59.23287 85.15830 1.000 15.14774 301 SER A N 1
ATOM 2452 C CA . SER A 1 301 ? 21.94739 58.39877 84.68754 1.000 15.43976 301 SER A CA 1
ATOM 2453 C C . SER A 1 301 ? 23.11483 58.33753 85.67526 1.000 15.88265 301 SER A C 1
ATOM 2454 O O . SER A 1 301 ? 23.26090 59.16449 86.59031 1.000 15.64694 301 SER A O 1
ATOM 2457 N N . GLY A 1 302 ? 23.95913 57.31892 85.46165 1.000 16.01623 302 GLY A N 1
ATOM 2458 C CA . GLY A 1 302 ? 25.07238 57.06074 86.36460 1.000 15.85183 302 GLY A CA 1
ATOM 2459 C C . GLY A 1 302 ? 26.09062 58.18369 86.43640 1.000 16.41191 302 GLY A C 1
ATOM 2460 O O . GLY A 1 302 ? 26.76580 58.34088 87.45360 1.000 18.49823 302 GLY A O 1
ATOM 2461 N N . PHE A 1 303 ? 26.21730 58.98301 85.37423 1.000 15.77545 303 PHE A N 1
ATOM 2462 C CA . PHE A 1 303 ? 27.15373 60.09594 85.43027 1.000 16.05047 303 PHE A CA 1
ATOM 2463 C C . PHE A 1 303 ? 26.81204 61.04923 86.57142 1.000 15.56068 303 PHE A C 1
ATOM 2464 O O . PHE A 1 303 ? 27.70800 61.69089 87.13711 1.000 17.61127 303 PHE A O 1
ATOM 2472 N N . TYR A 1 304 ? 25.53073 61.12910 86.94740 1.000 15.34415 304 TYR A N 1
ATOM 2473 C CA . TYR A 1 304 ? 25.05950 62.15691 87.86324 1.000 15.44281 304 TYR A CA 1
ATOM 2474 C C . TYR A 1 304 ? 24.63232 61.66291 89.24421 1.000 15.50668 304 TYR A C 1
ATOM 2475 O O . TYR A 1 304 ? 24.52450 62.49072 90.16095 1.000 15.67065 304 TYR A O 1
ATOM 2484 N N . LEU A 1 305 ? 24.35256 60.36244 89.41651 1.000 14.64315 305 LEU A N 1
ATOM 2485 C CA . LEU A 1 305 ? 23.73349 59.91951 90.67387 1.000 14.51564 305 LEU A CA 1
ATOM 2486 C C . LEU A 1 305 ? 24.66734 60.11968 91.86807 1.000 15.51244 305 LEU A C 1
ATOM 2487 O O . LEU A 1 305 ? 24.21147 60.42109 92.98496 1.000 16.62850 305 LEU A O 1
ATOM 2492 N N . GLY A 1 306 ? 25.97607 59.93435 91.66408 1.000 16.04385 306 GLY A N 1
ATOM 2493 C CA . GLY A 1 306 ? 26.91233 60.15915 92.75878 1.000 16.18440 306 GLY A CA 1
ATOM 2494 C C . GLY A 1 306 ? 26.97173 61.61718 93.16305 1.000 15.55158 306 GLY A C 1
ATOM 2495 O O . GLY A 1 306 ? 27.01107 61.93717 94.35877 1.000 16.19570 306 GLY A O 1
ATOM 2496 N N . GLU A 1 307 ? 26.98452 62.51613 92.17332 1.000 15.88184 307 GLU A N 1
ATOM 2497 C CA . GLU A 1 307 ? 26.92878 63.94793 92.44648 1.000 16.47549 307 GLU A CA 1
ATOM 2498 C C . GLU A 1 307 ? 25.67377 64.32220 93.21682 1.000 15.94940 307 GLU A C 1
ATOM 2499 O O . GLU A 1 307 ? 25.71887 65.18732 94.09433 1.000 16.78432 307 GLU A O 1
ATOM 2505 N N . LEU A 1 308 ? 24.53602 63.71508 92.87075 1.000 15.47708 308 LEU A N 1
ATOM 2506 C CA . LEU A 1 308 ? 23.31438 63.96578 93.63267 1.000 15.55567 308 LEU A CA 1
ATOM 2507 C C . LEU A 1 308 ? 23.49587 63.57578 95.09513 1.000 16.06963 308 LEU A C 1
ATOM 2508 O O . LEU A 1 308 ? 23.15259 64.35166 95.99976 1.000 16.56618 308 LEU A O 1
ATOM 2513 N N . VAL A 1 309 ? 24.02680 62.37185 95.34247 1.000 15.22584 309 VAL A N 1
ATOM 2514 C CA . VAL A 1 309 ? 24.26626 61.95313 96.72745 1.000 14.72914 309 VAL A CA 1
ATOM 2515 C C . VAL A 1 309 ? 25.16722 62.95757 97.43796 1.000 15.41239 309 VAL A C 1
ATOM 2516 O O . VAL A 1 309 ? 24.88658 63.35844 98.57101 1.000 15.81475 309 VAL A O 1
ATOM 2520 N N . ARG A 1 310 ? 26.24474 63.39811 96.77010 1.000 14.87784 310 ARG A N 1
ATOM 2521 C CA . ARG A 1 310 ? 27.19537 64.31641 97.40670 1.000 14.44308 310 ARG A CA 1
ATOM 2522 C C . ARG A 1 310 ? 26.53663 65.64893 97.77144 1.000 15.58785 310 ARG A C 1
ATOM 2523 O O . ARG A 1 310 ? 26.69281 66.15163 98.90249 1.000 16.26731 310 ARG A O 1
ATOM 2531 N N . LEU A 1 311 ? 25.81728 66.25637 96.82077 1.000 15.35729 311 LEU A N 1
ATOM 2532 C CA . LEU A 1 311 ? 25.19280 67.54990 97.09716 1.000 16.31431 311 LEU A CA 1
ATOM 2533 C C . LEU A 1 311 ? 24.11981 67.43464 98.17537 1.000 16.58339 311 LEU A C 1
ATOM 2534 O O . LEU A 1 311 ? 23.99252 68.32139 99.03388 1.000 17.19209 311 LEU A O 1
ATOM 2539 N N . LEU A 1 312 ? 23.35093 66.33995 98.16335 1.000 15.98405 312 LEU A N 1
ATOM 2540 C CA . LEU A 1 312 ? 22.34303 66.15204 99.20053 1.000 16.38082 312 LEU A CA 1
ATOM 2541 C C . LEU A 1 312 ? 22.98560 65.94488 100.56525 1.000 16.88159 312 LEU A C 1
ATOM 2542 O O . LEU A 1 312 ? 22.44957 66.40436 101.57910 1.000 17.05361 312 LEU A O 1
ATOM 2547 N N . THR A 1 313 ? 24.12382 65.24348 100.60930 1.000 16.26757 313 THR A N 1
ATOM 2548 C CA . THR A 1 313 ? 24.86551 65.09605 101.86100 1.000 16.69707 313 THR A CA 1
ATOM 2549 C C . THR A 1 313 ? 25.25745 66.45419 102.41741 1.000 17.65666 313 THR A C 1
ATOM 2550 O O . THR A 1 313 ? 25.09167 66.72265 103.61248 1.000 17.62340 313 THR A O 1
ATOM 2554 N N . LEU A 1 314 ? 25.80698 67.31915 101.56694 1.000 16.90472 314 LEU A N 1
ATOM 2555 C CA . LEU A 1 314 ? 26.17106 68.65871 102.02663 1.000 17.92934 314 LEU A CA 1
ATOM 2556 C C . LEU A 1 314 ? 24.94332 69.41953 102.52404 1.000 18.14998 314 LEU A C 1
ATOM 2557 O O . LEU A 1 314 ? 24.98616 70.04639 103.59263 1.000 19.66140 314 LEU A O 1
ATOM 2562 N N . GLU A 1 315 ? 23.82390 69.32637 101.79153 1.000 18.37900 315 GLU A N 1
ATOM 2563 C CA . GLU A 1 315 ? 22.60438 70.03850 102.18370 1.000 19.47585 315 GLU A CA 1
ATOM 2564 C C . GLU A 1 315 ? 22.07095 69.55536 103.53393 1.000 20.31087 315 GLU A C 1
ATOM 2565 O O . GLU A 1 315 ? 21.59869 70.35914 104.34849 1.000 23.36414 315 GLU A O 1
ATOM 2571 N N . ILE A 1 316 ? 22.13852 68.25261 103.78862 1.000 17.89923 316 ILE A N 1
ATOM 2572 C CA . ILE A 1 316 ? 21.53035 67.69058 104.99537 1.000 18.91710 316 ILE A CA 1
ATOM 2573 C C . ILE A 1 316 ? 22.45687 67.80345 106.20143 1.000 20.08302 316 ILE A C 1
ATOM 2574 O O . ILE A 1 316 ? 22.01302 68.15624 107.30402 1.000 22.54691 316 ILE A O 1
ATOM 2579 N N . PHE A 1 317 ? 23.74734 67.51603 106.01716 1.000 18.66977 317 PHE A N 1
ATOM 2580 C CA . PHE A 1 317 ? 24.68389 67.44172 107.13128 1.000 19.72480 317 PHE A CA 1
ATOM 2581 C C . PHE A 1 317 ? 25.35208 68.76904 107.46301 1.000 20.22030 317 PHE A C 1
ATOM 2582 O O . PHE A 1 317 ? 25.84301 68.91874 108.59404 1.000 21.31982 317 PHE A O 1
ATOM 2590 N N . GLY A 1 318 ? 25.41259 69.73404 106.53207 1.000 20.44430 318 GLY A N 1
ATOM 2591 C CA . GLY A 1 318 ? 25.99635 71.02045 106.89388 1.000 21.08542 318 GLY A CA 1
ATOM 2592 C C . GLY A 1 318 ? 27.43455 70.87906 107.35889 1.000 20.80422 318 GLY A C 1
ATOM 2593 O O . GLY A 1 318 ? 28.26361 70.20016 106.73865 1.000 22.44490 318 GLY A O 1
ATOM 2594 N N . ALA A 1 319 ? 27.74554 71.52362 108.48421 1.000 21.89800 319 ALA A N 1
ATOM 2595 C CA . ALA A 1 319 ? 29.11125 71.51020 108.98431 1.000 23.36501 319 ALA A CA 1
ATOM 2596 C C . ALA A 1 319 ? 29.57758 70.12602 109.41221 1.000 24.01898 319 ALA A C 1
ATOM 2597 O O . ALA A 1 319 ? 30.78516 69.93052 109.60081 1.000 25.66767 319 ALA A O 1
ATOM 2599 N N . ALA A 1 320 ? 28.66182 69.15984 109.54309 1.000 21.75429 320 ALA A N 1
ATOM 2600 C CA . ALA A 1 320 ? 29.04126 67.78870 109.85177 1.000 21.47959 320 ALA A CA 1
ATOM 2601 C C . ALA A 1 320 ? 29.47483 66.99416 108.62729 1.000 22.11356 320 ALA A C 1
ATOM 2602 O O . ALA A 1 320 ? 29.96783 65.86946 108.78360 1.000 24.30424 320 ALA A O 1
ATOM 2604 N N . ALA A 1 321 ? 29.31270 67.53945 107.42477 1.000 21.47589 321 ALA A N 1
ATOM 2605 C CA . ALA A 1 321 ? 29.71767 66.80667 106.24040 1.000 21.10105 321 ALA A CA 1
ATOM 2606 C C . ALA A 1 321 ? 31.24078 66.67758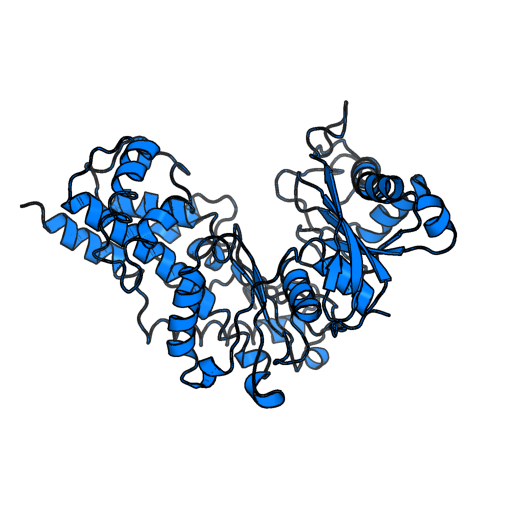 106.19498 1.000 21.50074 321 ALA A C 1
ATOM 2607 O O . ALA A 1 321 ? 31.96106 67.57501 106.63966 1.000 22.65855 321 ALA A O 1
ATOM 2609 N N . PRO A 1 322 ? 31.75589 65.57456 105.65999 1.000 20.55454 322 PRO A N 1
ATOM 2610 C CA . PRO A 1 322 ? 33.20840 65.41391 105.55480 1.000 21.50885 322 PRO A CA 1
ATOM 2611 C C . PRO A 1 322 ? 33.80182 66.29281 104.45899 1.000 21.13777 322 PRO A C 1
ATOM 2612 O O . PRO A 1 322 ? 33.14163 66.64658 103.48037 1.000 20.98475 322 PRO A O 1
ATOM 2616 N N . ALA A 1 323 ? 35.07733 66.64978 104.64877 1.000 20.60166 323 ALA A N 1
ATOM 2617 C CA . ALA A 1 323 ? 35.74000 67.59277 103.74953 1.000 21.30233 323 ALA A CA 1
ATOM 2618 C C . ALA A 1 323 ? 35.69594 67.12509 102.29732 1.000 21.50135 323 ALA A C 1
ATOM 2619 O O . ALA A 1 323 ? 35.49433 67.93542 101.38233 1.000 20.61266 323 ALA A O 1
ATOM 2621 N N . LYS A 1 324 ? 35.87512 65.82054 102.06795 1.000 21.65851 324 LYS A N 1
ATOM 2622 C CA . LYS A 1 324 ? 35.89631 65.27916 100.71187 1.000 23.88498 324 LYS A CA 1
ATOM 2623 C C . LYS A 1 324 ? 34.55242 65.42979 99.99866 1.000 20.61162 324 LYS A C 1
ATOM 2624 O O . LYS A 1 324 ? 34.50866 65.41014 98.76129 1.000 21.62280 324 LYS A O 1
ATOM 2630 N N . ALA A 1 325 ? 33.45549 65.58737 100.73951 1.000 20.02554 325 ALA A N 1
ATOM 2631 C CA . ALA A 1 325 ? 32.17227 65.84240 100.09649 1.000 18.32172 325 ALA A CA 1
ATOM 2632 C C . ALA A 1 325 ? 32.11724 67.21161 99.43624 1.000 18.46665 325 ALA A C 1
ATOM 2633 O O . ALA A 1 325 ? 31.18538 67.47842 98.66711 1.000 18.36599 325 ALA A O 1
ATOM 2635 N N . ARG A 1 326 ? 33.09016 68.08119 99.69829 1.000 17.83267 326 ARG A N 1
ATOM 2636 C CA . ARG A 1 326 ? 33.13746 69.37825 99.03711 1.000 17.03081 326 ARG A CA 1
ATOM 2637 C C . ARG A 1 326 ? 33.83176 69.30925 97.68426 1.000 17.64005 326 ARG A C 1
ATOM 2638 O O . ARG A 1 326 ? 33.90593 70.33155 96.99179 1.000 19.53189 326 ARG A O 1
ATOM 2646 N N A GLU A 1 327 ? 34.31824 68.12946 97.29226 0.499 18.91235 327 GLU A N 1
ATOM 2647 N N B GLU A 1 327 ? 34.34058 68.14218 97.29686 0.501 18.45174 327 GLU A N 1
ATOM 2648 C CA A GLU A 1 327 ? 35.08412 67.93469 96.06496 0.499 20.19066 327 GLU A CA 1
ATOM 2649 C CA B GLU A 1 327 ? 35.09500 67.97262 96.05967 0.501 19.70814 327 GLU A CA 1
ATOM 2650 C C A GLU A 1 327 ? 34.15846 67.39953 94.97674 0.499 18.16981 327 GLU A C 1
ATOM 2651 C C B GLU A 1 327 ? 34.18535 67.40031 94.97483 0.501 17.85645 327 GLU A C 1
ATOM 2652 O O A GLU A 1 327 ? 33.57087 66.32454 95.13493 0.499 17.84854 327 GLU A O 1
ATOM 2653 O O B GLU A 1 327 ? 33.63147 66.30714 95.13634 0.501 17.83302 327 GLU A O 1
ATOM 2664 N N . GLU A 1 328 ? 34.04205 68.13499 93.87098 1.000 17.60561 328 GLU A N 1
ATOM 2665 C CA . GLU A 1 328 ? 33.21112 67.68285 92.75779 1.000 19.56656 328 GLU A CA 1
ATOM 2666 C C . GLU A 1 328 ? 33.65748 66.30315 92.29006 1.000 18.35603 328 GLU A C 1
ATOM 2667 O O . GLU A 1 328 ? 34.85518 66.03808 92.15582 1.000 19.50675 328 GLU A O 1
ATOM 2673 N N . PHE A 1 329 ? 32.68115 65.42094 92.04557 1.000 18.54039 329 PHE A N 1
ATOM 2674 C CA . PHE A 1 329 ? 32.90615 64.08181 91.49573 1.000 19.80152 329 PHE A CA 1
ATOM 2675 C C . PHE A 1 329 ? 33.67312 63.14546 92.42076 1.000 20.13303 329 PHE A C 1
ATOM 2676 O O . PHE A 1 329 ? 34.24755 62.15547 91.96149 1.000 22.35505 329 PHE A O 1
ATOM 2684 N N . SER A 1 330 ? 33.64088 63.39478 93.72868 1.000 17.45844 330 SER A N 1
ATOM 2685 C CA . SER A 1 330 ? 34.32803 62.51683 94.66614 1.000 17.77700 330 SER A CA 1
ATOM 2686 C C . SER A 1 330 ? 33.54196 61.25929 95.01626 1.000 18.12783 330 SER A C 1
ATOM 2687 O O . SER A 1 330 ? 34.07453 60.39853 95.73039 1.000 20.91079 330 SER A O 1
ATOM 2690 N N . PHE A 1 331 ? 32.30280 61.12722 94.54388 1.000 17.01209 331 PHE A N 1
ATOM 2691 C CA . PHE A 1 331 ? 31.44439 60.00427 94.90662 1.000 16.75996 331 PHE A CA 1
ATOM 2692 C C . PHE A 1 331 ? 30.67460 59.60733 93.65406 1.000 16.72144 331 PHE A C 1
ATOM 2693 O O . PHE A 1 331 ? 30.01525 60.45239 93.03964 1.000 18.48711 331 PHE A O 1
ATOM 2701 N N . ASP A 1 332 ? 30.76972 58.33954 93.26063 1.000 17.25704 332 ASP A N 1
ATOM 2702 C CA . ASP A 1 332 ? 30.23177 57.90665 91.97092 1.000 17.48713 332 ASP A CA 1
ATOM 2703 C C . ASP A 1 332 ? 28.98704 57.03027 92.13490 1.000 16.83636 332 ASP A C 1
ATOM 2704 O O . ASP A 1 332 ? 28.52879 56.74655 93.24579 1.000 17.63376 332 ASP A O 1
ATOM 2709 N N . ALA A 1 333 ? 28.42804 56.61262 90.99268 1.000 16.91594 333 ALA A N 1
ATOM 2710 C CA . ALA A 1 333 ? 27.17854 55.86073 91.00561 1.000 16.64088 333 ALA A CA 1
ATOM 2711 C C . ALA A 1 333 ? 27.33504 54.45490 91.58779 1.000 17.21563 333 ALA A C 1
ATOM 2712 O O . ALA A 1 333 ? 26.38821 53.93774 92.18355 1.000 18.15653 333 ALA A O 1
ATOM 2714 N N A LYS A 1 334 ? 28.50456 53.82623 91.42993 0.547 17.93560 334 LYS A N 1
ATOM 2715 N N B LYS A 1 334 ? 28.49870 53.81564 91.41110 0.453 18.23696 334 LYS A N 1
ATOM 2716 C CA A LYS A 1 334 ? 28.74411 52.53315 92.07459 0.547 20.76638 334 LYS A CA 1
ATOM 2717 C CA B LYS A 1 334 ? 28.74230 52.52966 92.07139 0.453 21.20917 334 LYS A CA 1
ATOM 2718 C C A LYS A 1 334 ? 28.68948 52.66763 93.59913 0.547 19.05068 334 LYS A C 1
ATOM 2719 C C B LYS A 1 334 ? 28.68374 52.67073 93.59483 0.453 19.23645 334 LYS A C 1
ATOM 2720 O O A LYS A 1 334 ? 28.08159 51.84049 94.30753 0.547 19.20255 334 LYS A O 1
ATOM 2721 O O B LYS A 1 334 ? 28.06848 51.84172 94.29695 0.453 19.42187 334 LYS A O 1
ATOM 2732 N N . GLN A 1 335 ? 29.28764 53.73832 94.11895 1.000 18.45673 335 GLN A N 1
ATOM 2733 C CA . GLN A 1 335 ? 29.25001 53.99282 95.55250 1.000 17.83934 335 GLN A CA 1
ATOM 2734 C C . GLN A 1 335 ? 27.83053 54.32555 96.01644 1.000 18.21550 335 GLN A C 1
ATOM 2735 O O . GLN A 1 335 ? 27.34549 53.81025 97.04695 1.000 18.97938 335 GLN A O 1
ATOM 2741 N N . ALA A 1 336 ? 27.12333 55.14702 95.23660 1.000 17.29823 336 ALA A N 1
ATOM 2742 C CA . ALA A 1 336 ? 25.73176 55.42862 95.56959 1.000 17.44991 336 ALA A CA 1
ATOM 2743 C C . ALA A 1 336 ? 24.90632 54.14838 95.59682 1.000 16.89503 336 ALA A C 1
ATOM 2744 O O . ALA A 1 336 ? 23.97698 54.01830 96.40298 1.000 17.44525 336 ALA A O 1
ATOM 2746 N N . ALA A 1 337 ? 25.22930 53.19820 94.71395 1.000 16.67409 337 ALA A N 1
ATOM 2747 C CA . ALA A 1 337 ? 24.49194 51.94495 94.65984 1.000 16.89791 337 ALA A CA 1
ATOM 2748 C C . ALA A 1 337 ? 24.71500 51.11748 95.91218 1.000 16.75368 337 ALA A C 1
ATOM 2749 O O . ALA A 1 337 ? 23.79470 50.41688 96.35074 1.000 18.42805 337 ALA A O 1
ATOM 2751 N N . VAL A 1 338 ? 25.92676 51.16490 96.48478 1.000 17.20514 338 VAL A N 1
ATOM 2752 C CA . VAL A 1 338 ? 26.13132 50.49483 97.78488 1.000 18.73467 338 VAL A CA 1
ATOM 2753 C C . VAL A 1 338 ? 25.13854 51.02432 98.82353 1.000 18.93722 338 VAL A C 1
ATOM 2754 O O . VAL A 1 338 ? 24.48483 50.25253 99.55072 1.000 18.26453 338 VAL A O 1
ATOM 2758 N N . LEU A 1 339 ? 25.01085 52.35196 98.90737 1.000 17.52720 339 LEU A N 1
ATOM 2759 C CA . LEU A 1 339 ? 24.02590 52.93194 99.83148 1.000 17.95676 339 LEU A CA 1
ATOM 2760 C C . LEU A 1 339 ? 22.59677 52.47673 99.51247 1.000 17.82365 339 LEU A C 1
ATOM 2761 O O . LEU A 1 339 ? 21.84150 52.06047 100.40566 1.000 17.58880 339 LEU A O 1
ATOM 2766 N N . ALA A 1 340 ? 22.19272 52.57833 98.24884 1.000 17.58568 340 ALA A N 1
ATOM 2767 C CA . ALA A 1 340 ? 20.80595 52.27913 97.91249 1.000 18.22023 340 ALA A CA 1
ATOM 2768 C C . ALA A 1 340 ? 20.47544 50.80845 98.15239 1.000 18.08685 340 ALA A C 1
ATOM 2769 O O . ALA A 1 340 ? 19.36659 50.48307 98.60688 1.000 18.09482 340 ALA A O 1
ATOM 2771 N N . ALA A 1 341 ? 21.41468 49.90282 97.83951 1.000 17.94163 341 ALA A N 1
ATOM 2772 C CA . ALA A 1 341 ? 21.15606 48.47437 97.98435 1.000 18.19107 341 ALA A CA 1
ATOM 2773 C C . ALA A 1 341 ? 20.72762 48.13086 99.39898 1.000 19.04734 341 ALA A C 1
ATOM 2774 O O . ALA A 1 341 ? 19.90898 47.22123 99.60400 1.000 19.72829 341 ALA A O 1
ATOM 2776 N N A SER A 1 342 ? 21.25598 48.85473 100.38580 0.740 17.70264 342 SER A N 1
ATOM 2777 N N B SER A 1 342 ? 21.25241 48.85996 100.38623 0.260 20.46198 342 SER A N 1
ATOM 2778 C CA A SER A 1 342 ? 21.00232 48.56703 101.79301 0.740 16.82486 342 SER A CA 1
ATOM 2779 C CA B SER A 1 342 ? 21.00704 48.57910 101.79573 0.260 23.20202 342 SER A CA 1
ATOM 2780 C C A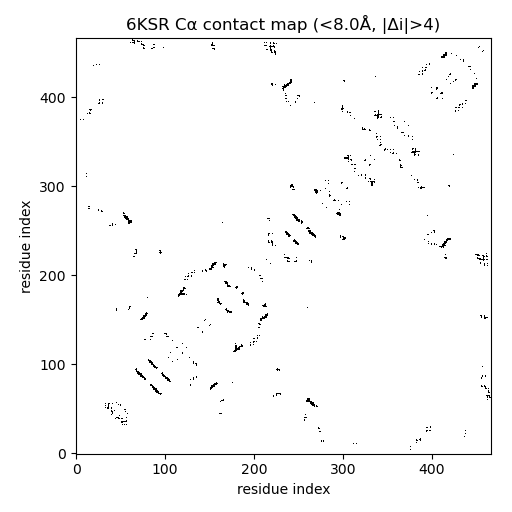 SER A 1 342 ? 19.58602 48.91647 102.24062 0.740 18.03836 342 SER A C 1
ATOM 2781 C C B SER A 1 342 ? 19.59106 48.92513 102.24318 0.260 20.98126 342 SER A C 1
ATOM 2782 O O A SER A 1 342 ? 19.20967 48.56316 103.36814 0.740 19.88222 342 SER A O 1
ATOM 2783 O O B SER A 1 342 ? 19.21948 48.58202 103.37311 0.260 20.11008 342 SER A O 1
ATOM 2788 N N . LEU A 1 343 ? 18.79967 49.59500 101.40349 1.000 19.55181 343 LEU A N 1
ATOM 2789 C CA . LEU A 1 343 ? 17.42758 49.94842 101.74628 1.000 20.42769 343 LEU A CA 1
ATOM 2790 C C . LEU A 1 343 ? 16.41694 49.41551 100.74331 1.000 20.92641 343 LEU A C 1
ATOM 2791 O O . LEU A 1 343 ? 15.25291 49.83454 100.77226 1.000 23.71429 343 LEU A O 1
ATOM 2796 N N . MET A 1 344 ? 16.82930 48.49746 99.87354 1.000 21.87440 344 MET A N 1
ATOM 2797 C CA . MET A 1 344 ? 15.90366 47.86005 98.95220 1.000 23.27548 344 MET A CA 1
ATOM 2798 C C . MET A 1 344 ? 14.95619 46.93549 99.71732 1.000 24.51324 344 MET A C 1
ATOM 2799 O O . MET A 1 344 ? 15.25903 46.51848 100.83583 1.000 25.81282 344 MET A O 1
ATOM 2804 N N . PRO A 1 345 ? 13.79749 46.61012 99.13438 1.000 26.81231 345 PRO A N 1
ATOM 2805 C CA . PRO A 1 345 ? 12.79038 45.82482 99.86178 1.000 28.41481 345 PRO A CA 1
ATOM 2806 C C . PRO A 1 345 ? 13.35094 44.52807 100.42471 1.000 30.81508 345 PRO A C 1
ATOM 2807 O O . PRO A 1 345 ? 14.00820 43.75698 99.72516 1.000 32.77451 345 PRO A O 1
ATOM 2811 N N . GLY A 1 346 ? 13.08809 44.29776 101.71192 1.000 30.42482 346 GLY A N 1
ATOM 2812 C CA . GLY A 1 346 ? 13.55792 43.11425 102.40097 1.000 30.11644 346 GLY A CA 1
ATOM 2813 C C . GLY A 1 346 ? 14.98856 43.18195 102.88770 1.000 31.25906 346 GLY A C 1
ATOM 2814 O O . GLY A 1 346 ? 15.44021 42.24888 103.56314 1.000 32.40227 346 GLY A O 1
ATOM 2815 N N . LYS A 1 347 ? 15.71139 44.25538 102.57346 1.000 29.34684 347 LYS A N 1
ATOM 2816 C CA . LYS A 1 347 ? 17.11518 44.39645 102.92969 1.000 28.62056 347 LYS A CA 1
ATOM 2817 C C . LYS A 1 347 ? 17.35349 45.45558 103.98953 1.000 28.05588 347 LYS A C 1
ATOM 2818 O O . LYS A 1 347 ? 18.50241 45.64550 104.40500 1.000 27.17521 347 LYS A O 1
ATOM 2824 N N . GLU A 1 348 ? 16.30287 46.13472 104.44737 1.000 28.33639 348 GLU A N 1
ATOM 2825 C CA . GLU A 1 348 ? 16.47566 47.32950 105.26420 1.000 28.75765 348 GLU A CA 1
ATOM 2826 C C . GLU A 1 348 ? 17.16868 47.03591 106.59419 1.000 27.97390 348 GLU A C 1
ATOM 2827 O O . GLU A 1 348 ? 17.80432 47.92854 107.16593 1.000 28.44422 348 GLU A O 1
ATOM 2833 N N . GLU A 1 349 ? 17.07143 45.80201 107.09763 1.000 26.72049 349 GLU A N 1
ATOM 2834 C CA . GLU A 1 349 ? 17.69293 45.41535 108.36123 1.000 27.21728 349 GLU A CA 1
ATOM 2835 C C . GLU A 1 349 ? 18.89811 44.48884 108.18598 1.000 26.52980 349 GLU A C 1
ATOM 2836 O O . GLU A 1 349 ? 19.40766 43.95221 109.17911 1.000 27.18640 349 GLU A O 1
ATOM 2842 N N . ASP A 1 350 ? 19.37941 44.31412 106.95643 1.000 25.82740 350 ASP A N 1
ATOM 2843 C CA . ASP A 1 350 ? 20.48158 43.41725 106.61873 1.000 25.93559 350 ASP A CA 1
ATOM 2844 C C . ASP A 1 350 ? 21.79853 44.00011 107.12057 1.000 25.30455 350 ASP A C 1
ATOM 2845 O O . ASP A 1 350 ? 22.22613 45.06545 106.65533 1.000 25.34880 350 ASP A O 1
ATOM 2850 N N . PRO A 1 351 ? 22.47565 43.33791 108.06258 1.000 24.98613 351 PRO A N 1
ATOM 2851 C CA . PRO A 1 351 ? 23.69215 43.94218 108.62795 1.000 25.54645 351 PRO A CA 1
ATOM 2852 C C . PRO A 1 351 ? 24.86546 43.99826 107.66346 1.000 24.76837 351 PRO A C 1
ATOM 2853 O O . PRO A 1 351 ? 25.67266 44.93064 107.76320 1.000 24.49420 351 PRO A O 1
ATOM 2857 N N . ALA A 1 352 ? 24.99543 43.03678 106.74365 1.000 23.11791 352 ALA A N 1
ATOM 2858 C CA . ALA A 1 352 ? 26.13974 43.04321 105.83269 1.000 22.98784 352 ALA A CA 1
ATOM 2859 C C . ALA A 1 352 ? 26.07914 44.22425 104.86724 1.000 22.55676 352 ALA A C 1
ATOM 2860 O O . ALA A 1 352 ? 27.09972 44.87393 104.59502 1.000 22.64831 352 ALA A O 1
ATOM 2862 N N . LEU A 1 353 ? 24.88865 44.52821 104.34599 1.000 21.53675 353 LEU A N 1
ATOM 2863 C CA . LEU A 1 353 ? 24.76925 45.63595 103.39723 1.000 21.07912 353 LEU A CA 1
ATOM 2864 C C . LEU A 1 353 ? 25.03078 46.97985 104.08219 1.000 21.82393 353 LEU A C 1
ATOM 2865 O O . LEU A 1 353 ? 25.70862 47.86595 103.52529 1.000 22.69991 353 LEU A O 1
ATOM 2870 N N . ALA A 1 354 ? 24.53921 47.12914 105.31797 1.000 21.53315 354 ALA A N 1
ATOM 2871 C CA . ALA A 1 354 ? 24.79270 48.35112 106.07497 1.000 21.64704 354 ALA A CA 1
ATOM 2872 C C . ALA A 1 354 ? 26.27508 48.49156 106.42206 1.000 20.98843 354 ALA A C 1
ATOM 2873 O O . ALA A 1 354 ? 26.83775 49.59813 106.34519 1.000 22.15544 354 ALA A O 1
ATOM 2875 N N A SER A 1 355 ? 26.91955 47.38077 106.79794 0.682 22.74305 355 SER A N 1
ATOM 2876 N N B SER A 1 355 ? 26.93022 47.38530 106.79045 0.318 21.26850 355 SER A N 1
ATOM 2877 C CA A SER A 1 355 ? 28.35310 47.40968 107.06728 0.682 21.74615 355 SER A CA 1
ATOM 2878 C CA B SER A 1 355 ? 28.35884 47.43374 107.09327 0.318 22.05879 355 SER A CA 1
ATOM 2879 C C A SER A 1 355 ? 29.13520 47.84761 105.83604 0.682 21.60693 355 SER A C 1
ATOM 2880 C C B SER A 1 355 ? 29.16483 47.86791 105.87538 0.318 21.26985 355 SER A C 1
ATOM 2881 O O A SER A 1 355 ? 30.10548 48.61314 105.94575 0.682 22.81205 355 SER A O 1
ATOM 2882 O O B SER A 1 355 ? 30.14652 48.61557 105.99950 0.318 21.89016 355 SER A O 1
ATOM 2887 N N A SER A 1 356 ? 28.73642 47.35845 104.65514 0.682 20.96547 356 SER A N 1
ATOM 2888 N N B SER A 1 356 ? 28.77475 47.38951 104.69054 0.318 21.69085 356 SER A N 1
ATOM 2889 C CA A SER A 1 356 ? 29.39915 47.78844 103.42845 0.682 20.32997 356 SER A CA 1
ATOM 2890 C CA B SER A 1 356 ? 29.44483 47.81344 103.46801 0.318 22.63147 356 SER A CA 1
ATOM 2891 C C A SER A 1 356 ? 29.28774 49.29697 103.23743 0.682 19.88314 356 SER A C 1
ATOM 2892 C C B SER A 1 356 ? 29.31113 49.31689 103.27144 0.318 21.08213 356 SER A C 1
ATOM 2893 O O A SER A 1 356 ? 30.22188 49.93122 102.72970 0.682 20.61061 356 SER A O 1
ATOM 2894 O O B SER A 1 356 ? 30.24108 49.96999 102.78530 0.318 20.34299 356 SER A O 1
ATOM 2899 N N . CYS A 1 357 ? 28.16627 49.88735 103.65759 1.000 20.32585 357 CYS A N 1
ATOM 2900 C CA . CYS A 1 357 ? 28.03003 51.34695 103.59984 1.000 19.97212 357 CYS A CA 1
ATOM 2901 C C . CYS A 1 357 ? 29.02476 52.04238 104.52802 1.000 19.80151 357 CYS A C 1
ATOM 2902 O O . CYS A 1 357 ? 29.64844 53.04771 104.15328 1.000 19.79336 357 CYS A O 1
ATOM 2905 N N . LYS A 1 358 ? 29.14737 51.54719 105.76357 1.000 20.66946 358 LYS A N 1
ATOM 2906 C CA . LYS A 1 358 ? 30.07748 52.15863 106.71811 1.000 21.65750 358 LYS A CA 1
ATOM 2907 C C . LYS A 1 358 ? 31.51629 52.10641 106.19503 1.000 21.37214 358 LYS A C 1
ATOM 2908 O O . LYS A 1 358 ? 32.25684 53.11091 106.23066 1.000 21.46857 358 LYS A O 1
ATOM 2914 N N . VAL A 1 359 ? 31.90792 50.94447 105.66332 1.000 21.56909 359 VAL A N 1
ATOM 2915 C CA . VAL A 1 359 ? 33.25071 50.78205 105.10766 1.000 21.16445 359 VAL A CA 1
ATOM 2916 C C . VAL A 1 359 ? 33.45806 51.72952 103.92967 1.000 21.33579 359 VAL A C 1
ATOM 2917 O O . VAL A 1 359 ? 34.50332 52.38586 103.80986 1.000 22.34797 359 VAL A O 1
ATOM 2921 N N . LEU A 1 360 ? 32.45899 51.82188 103.04641 1.000 20.06390 360 LEU A N 1
ATOM 2922 C CA . LEU A 1 360 ? 32.55870 52.69684 101.88606 1.000 20.28398 360 LEU A CA 1
ATOM 2923 C C . LEU A 1 360 ? 32.77657 54.14605 102.29682 1.000 20.31232 360 LEU A C 1
ATOM 2924 O O . LEU A 1 360 ? 33.60360 54.84325 101.70416 1.000 21.33716 360 LEU A O 1
ATOM 2929 N N . LEU A 1 361 ? 31.99987 54.63548 103.26592 1.000 19.42943 361 LEU A N 1
ATOM 2930 C CA . LEU A 1 361 ? 32.09471 56.04937 103.62739 1.000 18.32564 361 LEU A CA 1
ATOM 2931 C C . LEU A 1 361 ? 33.42644 56.36887 104.29104 1.000 20.59137 361 LEU A C 1
ATOM 2932 O O . LEU A 1 361 ? 33.99589 57.45410 104.06222 1.000 21.06751 361 LEU A O 1
ATOM 2937 N N . LYS A 1 362 ? 33.96230 55.42649 105.07531 1.000 22.03537 362 LYS A N 1
ATOM 2938 C CA . LYS A 1 362 ? 35.30000 55.63940 105.61859 1.000 27.09398 362 LYS A CA 1
ATOM 2939 C C . LYS A 1 362 ? 36.34488 55.68175 104.50324 1.000 26.79391 362 LYS A C 1
ATOM 2940 O O . LYS A 1 362 ? 37.22623 56.54799 104.50859 1.000 27.37329 362 LYS A O 1
ATOM 2946 N N . GLU A 1 363 ? 36.23191 54.79451 103.50785 1.000 26.37144 363 GLU A N 1
ATOM 2947 C CA . GLU A 1 363 ? 37.24343 54.73738 102.44973 1.000 33.04881 363 GLU A CA 1
ATOM 2948 C C . GLU A 1 363 ? 37.14981 55.93175 101.50223 1.000 30.13532 363 GLU A C 1
ATOM 2949 O O . GLU A 1 363 ? 38.16564 56.54950 101.16073 1.000 33.05313 363 GLU A O 1
ATOM 2955 N N . SER A 1 364 ? 35.94119 56.25333 101.04189 1.000 25.51240 364 SER A N 1
ATOM 2956 C CA . SER A 1 364 ? 35.76395 57.23495 99.97908 1.000 25.04108 364 SER A CA 1
ATOM 2957 C C . SER A 1 364 ? 35.84705 58.65669 100.50613 1.000 23.24365 364 SER A C 1
ATOM 2958 O O . SER A 1 364 ? 36.38410 59.54071 99.82449 1.000 24.37158 364 SER A O 1
ATOM 2961 N N . TRP A 1 365 ? 35.30783 58.90464 101.70069 1.000 21.61796 365 TRP A N 1
ATOM 2962 C CA . TRP A 1 365 ? 35.26457 60.25614 102.22804 1.000 21.84629 365 TRP A CA 1
ATOM 2963 C C . TRP A 1 365 ? 36.00744 60.41655 103.54588 1.000 22.84088 365 TRP A C 1
ATOM 2964 O O . TRP A 1 365 ? 35.93756 61.49649 104.14373 1.000 24.87671 365 TRP A O 1
ATOM 2975 N N . GLY A 1 366 ? 36.70405 59.38513 104.01979 1.000 20.94872 366 GLY A N 1
ATOM 2976 C CA . GLY A 1 366 ? 37.41599 59.49867 105.28791 1.000 23.03262 366 GLY A CA 1
ATOM 2977 C C . GLY A 1 366 ? 36.51949 59.80427 106.46388 1.000 23.05252 366 GLY A C 1
ATOM 2978 O O . GLY A 1 366 ? 36.95154 60.46669 107.41318 1.000 26.17807 366 GLY A O 1
ATOM 2979 N N . TRP A 1 367 ? 35.27951 59.32443 106.43657 1.000 21.02105 367 TRP A N 1
ATOM 2980 C CA . TRP A 1 367 ? 34.23837 59.77736 107.35073 1.000 20.66178 367 TRP A CA 1
ATOM 2981 C C . TRP A 1 367 ? 33.93343 58.68678 108.36485 1.000 21.69525 367 TRP A C 1
ATOM 2982 O O . TRP A 1 367 ? 33.34002 57.65794 108.02662 1.000 23.72551 367 TRP A O 1
ATOM 2993 N N . ASP A 1 368 ? 34.32507 58.93201 109.61216 1.000 23.15447 368 ASP A N 1
ATOM 2994 C CA . ASP A 1 368 ? 34.06126 58.02804 110.72926 1.000 24.44394 368 ASP A CA 1
ATOM 2995 C C . ASP A 1 368 ? 32.74231 58.46044 111.38272 1.000 24.05307 368 ASP A C 1
ATOM 2996 O O . ASP A 1 368 ? 32.69856 59.07393 112.45098 1.000 26.82088 368 ASP A O 1
ATOM 3001 N N . LEU A 1 369 ? 31.64568 58.15290 110.68805 1.000 23.47375 369 LEU A N 1
ATOM 3002 C CA . LEU A 1 369 ? 30.32934 58.67597 111.03358 1.000 22.85857 369 LEU A CA 1
ATOM 3003 C C . LEU A 1 369 ? 29.57906 57.71179 111.95728 1.000 24.61420 369 LEU A C 1
ATOM 3004 O O . LEU A 1 369 ? 29.81125 56.50090 111.95051 1.000 24.82991 369 LEU A O 1
ATOM 3009 N N . ASP A 1 370 ? 28.64122 58.26458 112.73089 1.000 25.39192 370 ASP A N 1
ATOM 3010 C CA . ASP A 1 370 ? 27.93169 57.47922 113.73303 1.000 25.48470 370 ASP A CA 1
ATOM 3011 C C . ASP A 1 370 ? 26.70351 56.78590 113.13268 1.000 24.70411 370 ASP A C 1
ATOM 3012 O O . ASP A 1 370 ? 26.41248 56.89883 111.94095 1.000 24.01264 370 ASP A O 1
ATOM 3017 N N . ALA A 1 371 ? 25.96713 56.05198 113.96874 1.000 25.75780 371 ALA A N 1
ATOM 3018 C CA . ALA A 1 371 ? 24.87927 55.21894 113.45736 1.000 25.54821 371 ALA A CA 1
ATOM 3019 C C . ALA A 1 371 ? 23.76701 56.05744 112.83422 1.000 26.04326 371 ALA A C 1
ATOM 3020 O O . ALA A 1 371 ? 23.23034 55.70650 111.76903 1.000 24.54117 371 ALA A O 1
ATOM 3022 N N . ALA A 1 372 ? 23.40218 57.16080 113.48774 1.000 25.57153 372 ALA A N 1
ATOM 3023 C CA . ALA A 1 372 ? 22.34295 58.01548 112.97013 1.000 25.22009 372 ALA A CA 1
ATOM 3024 C C . ALA A 1 372 ? 22.73607 58.58777 111.61954 1.000 22.54987 372 ALA A C 1
ATOM 3025 O O . ALA A 1 372 ? 21.93217 58.59446 110.67601 1.000 22.65572 372 ALA A O 1
ATOM 3027 N N . ALA A 1 373 ? 23.98677 59.04178 111.50623 1.000 22.35204 373 ALA A N 1
ATOM 3028 C CA . ALA A 1 373 ? 24.47194 59.58803 110.24747 1.000 20.89354 373 ALA A CA 1
ATOM 3029 C C . ALA A 1 373 ? 24.50112 58.52341 109.16594 1.000 20.69259 373 ALA A C 1
ATOM 3030 O O . ALA A 1 373 ? 24.13578 58.79872 108.02045 1.000 19.72779 373 ALA A O 1
ATOM 3032 N N . LEU A 1 374 ? 24.92858 57.30693 109.51123 1.000 20.05273 374 LEU A N 1
ATOM 3033 C CA . LEU A 1 374 ? 24.97601 56.22020 108.53494 1.000 20.14218 374 LEU A CA 1
ATOM 3034 C C . LEU A 1 374 ? 23.58890 55.91892 107.98092 1.000 19.42704 374 LEU A C 1
ATOM 3035 O O . LEU A 1 374 ? 23.41880 55.70155 106.76561 1.000 19.08261 374 LEU A O 1
ATOM 3040 N N . LYS A 1 375 ? 22.58359 55.88093 108.85913 1.000 21.25182 375 LYS A N 1
ATOM 3041 C CA . LYS A 1 375 ? 21.22423 55.62961 108.39323 1.000 22.50398 375 LYS A CA 1
ATOM 3042 C C . LYS A 1 375 ? 20.77424 56.71139 107.41854 1.000 21.54611 375 LYS A C 1
ATOM 3043 O O . LYS A 1 375 ? 20.18399 56.41169 106.36516 1.000 19.25360 375 LYS A O 1
ATOM 3049 N N . VAL A 1 376 ? 21.05031 57.97886 107.74873 1.000 20.56699 376 VAL A N 1
ATOM 3050 C CA . VAL A 1 376 ? 20.68698 59.06709 106.83687 1.000 19.12735 376 VAL A CA 1
ATOM 3051 C C . VAL A 1 376 ? 21.39107 58.92016 105.48527 1.000 19.58967 376 VAL A C 1
ATOM 3052 O O . VAL A 1 376 ? 20.77702 59.12632 104.42952 1.000 18.28313 376 VAL A O 1
ATOM 3056 N N . MET A 1 377 ? 22.67919 58.56677 105.48694 1.000 18.02250 377 MET A N 1
ATOM 3057 C CA . MET A 1 377 ? 23.39579 58.41859 104.21625 1.000 17.55409 377 MET A CA 1
ATOM 3058 C C . MET A 1 377 ? 22.78212 57.31487 103.36924 1.000 17.77221 377 MET A C 1
ATOM 3059 O O . MET A 1 377 ? 22.65640 57.45146 102.14184 1.000 16.80395 377 MET A O 1
ATOM 3064 N N . ARG A 1 378 ? 22.42391 56.19871 103.99911 1.000 17.34409 378 ARG A N 1
ATOM 3065 C CA . ARG A 1 378 ? 21.72755 55.14198 103.27217 1.000 18.09599 378 ARG A CA 1
ATOM 3066 C C . ARG A 1 378 ? 20.43428 55.66711 102.66237 1.000 18.00330 378 ARG A C 1
ATOM 3067 O O . ARG A 1 378 ? 20.11974 55.37214 101.49532 1.000 17.59864 378 ARG A O 1
ATOM 3075 N N . GLN A 1 379 ? 19.67987 56.46150 103.42868 1.000 18.47702 379 GLN A N 1
ATOM 3076 C CA . GLN A 1 379 ? 18.43161 57.01930 102.91476 1.000 18.99950 379 GLN A CA 1
ATOM 3077 C C . GLN A 1 379 ? 18.67215 57.95384 101.73122 1.000 17.81700 379 GLN A C 1
ATOM 3078 O O . GLN A 1 379 ? 17.87448 57.98026 100.78832 1.000 17.35765 379 GLN A O 1
ATOM 3084 N N . ILE A 1 380 ? 19.76438 58.72654 101.75769 1.000 17.02636 380 ILE A N 1
ATOM 3085 C CA . ILE A 1 380 ? 20.07747 59.60918 100.63017 1.000 15.65044 380 ILE A CA 1
ATOM 3086 C C . ILE A 1 380 ? 20.33103 58.78546 99.37450 1.000 16.85592 380 ILE A C 1
ATOM 3087 O O . ILE A 1 380 ? 19.77197 59.05938 98.29792 1.000 15.88923 380 ILE A O 1
ATOM 3092 N N . GLY A 1 381 ? 21.18991 57.77370 99.49644 1.000 16.72889 381 GLY A N 1
ATOM 3093 C CA . GLY A 1 381 ? 21.48857 56.92560 98.35130 1.000 17.61484 381 GLY A CA 1
ATOM 3094 C C . GLY A 1 381 ? 20.24450 56.24714 97.81006 1.000 16.41440 381 GLY A C 1
ATOM 3095 O O . GLY A 1 381 ? 20.02552 56.18851 96.59036 1.000 16.28685 381 GLY A O 1
ATOM 3096 N N . PHE A 1 382 ? 19.41801 55.71763 98.71258 1.000 16.75795 382 PHE A N 1
ATOM 3097 C CA . PHE A 1 382 ? 18.19369 55.06981 98.27261 1.000 17.58575 382 PHE A CA 1
ATOM 3098 C C . PHE A 1 382 ? 17.29242 56.05290 97.53511 1.000 18.04153 382 PHE A C 1
ATOM 3099 O O . PHE A 1 382 ? 16.74273 55.72145 96.48028 1.000 16.55614 382 PHE A O 1
ATOM 3107 N N . ALA A 1 383 ? 17.09195 57.25295 98.08990 1.000 17.08072 383 ALA A N 1
ATOM 3108 C CA . ALA A 1 383 ? 16.18676 58.20836 97.45567 1.000 17.81696 383 ALA A CA 1
ATOM 3109 C C . ALA A 1 383 ? 16.65063 58.54547 96.04652 1.000 16.45690 383 ALA A C 1
ATOM 3110 O O . ALA A 1 383 ? 15.83818 58.60392 95.11488 1.000 16.50042 383 ALA A O 1
ATOM 3112 N N . VAL A 1 384 ? 17.96069 58.75412 95.87131 1.000 15.91194 384 VAL A N 1
ATOM 3113 C CA . VAL A 1 384 ? 18.49756 59.13329 94.56104 1.000 15.05235 384 VAL A CA 1
ATOM 3114 C C . VAL A 1 384 ? 18.29047 58.00490 93.54790 1.000 16.52856 384 VAL A C 1
ATOM 3115 O O . VAL A 1 384 ? 17.81201 58.22523 92.41665 1.000 15.90654 384 VAL A O 1
ATOM 3119 N N . PHE A 1 385 ? 18.62821 56.77468 93.94180 1.000 15.98677 385 PHE A N 1
ATOM 3120 C CA . PHE A 1 385 ? 18.50446 55.65019 93.01378 1.000 16.17694 385 PHE A CA 1
ATOM 3121 C C . PHE A 1 385 ? 17.05222 55.30338 92.73152 1.000 15.21498 385 PHE A C 1
ATOM 3122 O O . PHE A 1 385 ? 16.70485 54.93397 91.60035 1.000 16.35708 385 PHE A O 1
ATOM 3130 N N . ASP A 1 386 ? 16.18724 55.40224 93.73644 1.000 16.28613 386 ASP A N 1
ATOM 3131 C CA . ASP A 1 386 ? 14.79710 55.05492 93.51907 1.000 18.16502 386 ASP A CA 1
ATOM 3132 C C . ASP A 1 386 ? 14.12764 56.07530 92.61563 1.000 17.56393 386 ASP A C 1
ATOM 3133 O O . ASP A 1 386 ? 13.25649 55.71614 91.80906 1.000 17.45443 386 ASP A O 1
ATOM 3138 N N . ARG A 1 387 ? 14.54102 57.34875 92.70503 1.000 15.99885 387 ARG A N 1
ATOM 3139 C CA . ARG A 1 387 ? 13.98599 58.33074 91.78524 1.000 16.13205 387 ARG A CA 1
ATOM 3140 C C . ARG A 1 387 ? 14.45013 58.05431 90.36114 1.000 15.84990 387 ARG A C 1
ATOM 3141 O O . ARG A 1 387 ? 13.66292 58.19631 89.41612 1.000 16.01959 387 ARG A O 1
ATOM 3149 N N . SER A 1 388 ? 15.73110 57.69104 90.18123 1.000 15.29024 388 SER A N 1
ATOM 3150 C CA . SER A 1 388 ? 16.19756 57.29451 88.85109 1.000 14.91475 388 SER A CA 1
ATOM 3151 C C . SER A 1 388 ? 15.32752 56.17472 88.27577 1.000 15.24867 388 SER A C 1
ATOM 3152 O O . SER A 1 388 ? 14.90587 56.23509 87.11065 1.000 15.14948 388 SER A O 1
ATOM 3155 N N . ALA A 1 389 ? 15.04795 55.14189 89.08360 1.000 14.26102 389 ALA A N 1
ATOM 3156 C CA . ALA A 1 389 ? 14.21457 54.03737 88.60329 1.000 14.88659 389 ALA A CA 1
ATOM 3157 C C . ALA A 1 389 ? 12.79484 54.49553 88.27857 1.000 16.07124 389 ALA A C 1
ATOM 3158 O O . ALA A 1 389 ? 12.21748 54.06261 87.27681 1.000 16.41351 389 ALA A O 1
ATOM 3160 N N . ALA A 1 390 ? 12.20757 55.35469 89.11350 1.000 15.93212 390 ALA A N 1
ATOM 3161 C CA . ALA A 1 390 ? 10.84589 55.83136 88.86164 1.000 16.51173 390 ALA A CA 1
ATOM 3162 C C . ALA A 1 390 ? 10.76381 56.62706 87.56141 1.000 16.35660 390 ALA A C 1
ATOM 3163 O O . ALA A 1 390 ? 9.81534 56.46944 86.77363 1.000 16.27926 390 ALA A O 1
ATOM 3165 N N . LEU A 1 391 ? 11.75217 57.48719 87.31585 1.000 16.47412 391 LEU A N 1
ATOM 3166 C CA . LEU A 1 391 ? 11.73937 58.30594 86.10746 1.000 16.13054 391 LEU A CA 1
ATOM 3167 C C . LEU A 1 391 ? 12.00895 57.45515 84.86598 1.000 17.18436 391 LEU A C 1
ATOM 3168 O O . LEU A 1 391 ? 11.36970 57.64187 83.81035 1.000 17.13321 391 LEU A O 1
ATOM 3173 N N . ALA A 1 392 ? 12.92508 56.48781 84.98036 1.000 16.28843 392 ALA A N 1
ATOM 3174 C CA . ALA A 1 392 ? 13.10318 55.52273 83.89627 1.000 17.39871 392 ALA A CA 1
ATOM 3175 C C . ALA A 1 392 ? 11.79612 54.80244 83.59447 1.000 17.24960 392 ALA A C 1
ATOM 3176 O O . ALA A 1 392 ? 11.43189 54.60331 82.42323 1.000 17.91248 392 ALA A O 1
ATOM 3178 N N . ALA A 1 393 ? 11.06160 54.42663 84.63868 1.000 16.92897 393 ALA A N 1
ATOM 3179 C CA . ALA A 1 393 ? 9.78960 53.74172 84.43834 1.000 17.06500 393 ALA A CA 1
ATOM 3180 C C . ALA A 1 393 ? 8.78141 54.62967 83.72054 1.000 17.16962 393 ALA A C 1
ATOM 3181 O O . ALA A 1 393 ? 8.01551 54.14106 82.88567 1.000 17.50261 393 ALA A O 1
ATOM 3183 N N . VAL A 1 394 ? 8.74948 55.92530 84.03663 1.000 17.20852 394 VAL A N 1
ATOM 3184 C CA . VAL A 1 394 ? 7.88057 56.84650 83.29272 1.000 18.27448 394 VAL A CA 1
ATOM 3185 C C . VAL A 1 394 ? 8.18502 56.77268 81.80055 1.000 17.44035 394 VAL A C 1
ATOM 3186 O O . VAL A 1 394 ? 7.27706 56.61492 80.96002 1.000 18.39230 394 VAL A O 1
ATOM 3190 N N A SER A 1 395 ? 9.46719 56.88941 81.44761 0.688 17.58272 395 SER A N 1
ATOM 3191 N N B SER A 1 395 ? 9.46222 56.89534 81.43878 0.312 18.43478 395 SER A N 1
ATOM 3192 C CA A SER A 1 395 ? 9.81640 56.86593 80.02360 0.688 17.21145 395 SER A CA 1
ATOM 3193 C CA B SER A 1 395 ? 9.84541 56.84305 80.02685 0.312 20.27288 395 SER A CA 1
ATOM 3194 C C A SER A 1 395 ? 9.43584 55.53383 79.36643 0.688 17.10372 395 SER A C 1
ATOM 3195 C C B SER A 1 395 ? 9.39284 55.53536 79.38863 0.312 19.03510 395 SER A C 1
ATOM 3196 O O A SER A 1 395 ? 8.87320 55.50854 78.25364 0.688 17.44319 395 SER A O 1
ATOM 3197 O O B SER A 1 395 ? 8.77745 55.52338 78.30771 0.312 17.76187 395 SER A O 1
ATOM 3202 N N . ILE A 1 396 ? 9.68710 54.42008 80.05670 1.000 17.61742 396 ILE A N 1
ATOM 3203 C CA . ILE A 1 396 ? 9.36908 53.10564 79.50173 1.000 17.68379 396 ILE A CA 1
ATOM 3204 C C . ILE A 1 396 ? 7.86113 52.93343 79.33736 1.000 16.14484 396 ILE A C 1
ATOM 3205 O O . ILE A 1 396 ? 7.39181 52.43079 78.31131 1.000 17.12710 396 ILE A O 1
ATOM 3210 N N . ALA A 1 397 ? 7.08391 53.32465 80.35181 1.000 16.00498 397 ALA A N 1
ATOM 3211 C CA . ALA A 1 397 ? 5.63117 53.18654 80.28933 1.000 17.00408 397 ALA A CA 1
ATOM 3212 C C . ALA A 1 397 ? 5.05837 53.96054 79.11097 1.000 17.24205 397 ALA A C 1
ATOM 3213 O O . ALA A 1 397 ? 4.22421 53.43296 78.35718 1.000 18.05262 397 ALA A O 1
ATOM 3215 N N . VAL A 1 398 ? 5.50276 55.21198 78.92813 1.000 17.13695 398 VAL A N 1
ATOM 3216 C CA . VAL A 1 398 ? 4.97159 56.02360 77.83476 1.000 17.99570 398 VAL A CA 1
ATOM 3217 C C . VAL A 1 398 ? 5.31021 55.38754 76.49300 1.000 16.53703 398 VAL A C 1
ATOM 3218 O O . VAL A 1 398 ? 4.45941 55.30775 75.59300 1.000 17.18603 398 VAL A O 1
ATOM 3222 N N A LEU A 1 399 ? 6.54673 54.90439 76.34500 0.347 17.03677 399 LEU A N 1
ATOM 3223 N N B LEU A 1 399 ? 6.54733 54.91265 76.33422 0.653 15.99486 399 LEU A N 1
ATOM 3224 C CA A LEU A 1 399 ? 6.93177 54.31008 75.06497 0.347 17.11481 399 LEU A CA 1
ATOM 3225 C CA B LEU A 1 399 ? 6.91648 54.31566 75.04709 0.653 15.03645 399 LEU A CA 1
ATOM 3226 C C A LEU A 1 399 ? 6.19393 52.99767 74.80699 0.347 16.56997 399 LEU A C 1
ATOM 3227 C C B LEU A 1 399 ? 6.18496 52.99493 74.80364 0.653 15.24287 399 LEU A C 1
ATOM 3228 O O A LEU A 1 399 ? 5.73854 52.74596 73.68066 0.347 16.75154 399 LEU A O 1
ATOM 3229 O O B LEU A 1 399 ? 5.71860 52.73550 73.68331 0.653 16.04860 399 LEU A O 1
ATOM 3238 N N . VAL A 1 400 ? 6.05574 52.15597 75.83566 1.000 15.99022 400 VAL A N 1
ATOM 3239 C CA . VAL A 1 400 ? 5.28927 50.91650 75.70238 1.000 16.69214 400 VAL A CA 1
ATOM 3240 C C . VAL A 1 400 ? 3.88057 51.22043 75.21551 1.000 17.44380 400 VAL A C 1
ATOM 3241 O O . VAL A 1 400 ? 3.37766 50.58758 74.28030 1.000 17.73260 400 VAL A O 1
ATOM 3245 N N . GLN A 1 401 ? 3.23253 52.21072 75.83001 1.000 18.01689 401 GLN A N 1
ATOM 3246 C CA . GLN A 1 401 ? 1.88576 52.57468 75.40403 1.000 20.13019 401 GLN A CA 1
ATOM 3247 C C . GLN A 1 401 ? 1.86997 53.04342 73.94924 1.000 19.79665 401 GLN A C 1
ATOM 3248 O O . GLN A 1 401 ? 0.97721 52.66251 73.17417 1.000 20.81874 401 GLN A O 1
ATOM 3254 N N . ARG A 1 402 ? 2.86824 53.83618 73.54673 1.000 17.71799 402 ARG A N 1
ATOM 3255 C CA . ARG A 1 402 ? 2.87787 54.36965 72.18665 1.000 18.67680 402 ARG A CA 1
ATOM 3256 C C . ARG A 1 402 ? 3.09930 53.27746 71.14368 1.000 18.13365 402 ARG A C 1
ATOM 3257 O O . ARG A 1 402 ? 2.55886 53.38390 70.03499 1.000 18.53027 402 ARG A O 1
ATOM 3265 N N . THR A 1 403 ? 3.86583 52.22273 71.46844 1.000 17.73753 403 THR A N 1
ATOM 3266 C CA . THR A 1 403 ? 4.08357 51.14887 70.49213 1.000 18.05906 403 THR A CA 1
ATOM 3267 C C . THR A 1 403 ? 2.79158 50.43053 70.13635 1.000 19.91177 403 THR A C 1
ATOM 3268 O O . THR A 1 403 ? 2.69416 49.83477 69.06050 1.000 21.36053 403 THR A O 1
ATOM 3272 N N A ARG A 1 404 ? 1.80792 50.45681 71.03219 0.531 20.28825 404 ARG A N 1
ATOM 3273 N N B ARG A 1 404 ? 1.80487 50.45375 71.02921 0.469 20.35670 404 ARG A N 1
ATOM 3274 C CA A ARG A 1 404 ? 0.57359 49.68125 70.94923 0.531 22.14620 404 ARG A CA 1
ATOM 3275 C CA B ARG A 1 404 ? 0.57044 49.67707 70.93506 0.469 22.74174 404 ARG A CA 1
ATOM 3276 C C A ARG A 1 404 ? 0.81948 48.17572 70.96015 0.531 22.00135 404 ARG A C 1
ATOM 3277 C C B ARG A 1 404 ? 0.81472 48.17192 70.97243 0.469 22.08917 404 ARG A C 1
ATOM 3278 O O A ARG A 1 404 ? -0.09193 47.40367 70.63995 0.531 23.38827 404 ARG A O 1
ATOM 3279 O O B ARG A 1 404 ? -0.10197 47.39619 70.67757 0.469 23.23656 404 ARG A O 1
ATOM 3294 N N . SER A 1 405 ? 2.02053 47.73443 71.35312 1.000 22.14054 405 SER A N 1
ATOM 3295 C CA . SER A 1 405 ? 2.34156 46.30616 71.32259 1.000 22.00847 405 SER A CA 1
ATOM 3296 C C . SER A 1 405 ? 1.45340 45.48457 72.25255 1.000 23.86218 405 SER A C 1
ATOM 3297 O O . SER A 1 405 ? 1.13022 44.33242 71.94328 1.000 24.25346 405 SER A O 1
ATOM 3300 N N . LEU A 1 406 ? 1.07428 46.03397 73.40705 1.000 23.79943 406 LEU A N 1
ATOM 3301 C CA . LEU A 1 406 ? 0.16275 45.29575 74.27948 1.000 24.05420 406 LEU A CA 1
ATOM 3302 C C . LEU A 1 406 ? -1.16211 45.01219 73.57566 1.000 26.02071 406 LEU A C 1
ATOM 3303 O O . LEU A 1 406 ? -1.73677 43.92927 73.73462 1.000 28.85811 406 LEU A O 1
ATOM 3308 N N . GLU A 1 407 ? -1.63897 45.96331 72.76782 1.000 27.46711 407 GLU A N 1
ATOM 3309 C CA . GLU A 1 407 ? -2.92194 45.81798 72.08414 1.000 32.34517 407 GLU A CA 1
ATOM 3310 C C . GLU A 1 407 ? -2.81418 44.93016 70.84494 1.000 30.86523 407 GLU A C 1
ATOM 3311 O O . GLU A 1 407 ? -3.70356 44.10932 70.58690 1.000 31.79312 407 GLU A O 1
ATOM 3317 N N . THR A 1 408 ? -1.74142 45.07691 70.06394 1.000 29.98418 408 THR A N 1
ATOM 3318 C CA . THR A 1 408 ? -1.62732 44.35833 68.79657 1.000 29.07355 408 THR A CA 1
ATOM 3319 C C . THR A 1 408 ? -1.00671 42.97208 68.93194 1.000 27.64097 408 THR A C 1
ATOM 3320 O O . THR A 1 408 ? -1.33684 42.07743 68.14299 1.000 30.53004 408 THR A O 1
ATOM 3324 N N . ASP A 1 409 ? -0.11578 42.76812 69.90483 1.000 26.23580 409 ASP A N 1
ATOM 3325 C CA . ASP A 1 409 ? 0.59543 41.50775 70.06063 1.000 28.83065 409 ASP A CA 1
ATOM 3326 C C . ASP A 1 409 ? 0.41257 40.84611 71.42145 1.000 29.71255 409 ASP A C 1
ATOM 3327 O O . ASP A 1 409 ? 0.95706 39.75614 71.63353 1.000 32.59343 409 ASP A O 1
ATOM 3332 N N . GLY A 1 410 ? -0.33245 41.45542 72.33890 1.000 28.94692 410 GLY A N 1
ATOM 3333 C CA . GLY A 1 410 ? -0.57450 40.83412 73.62930 1.000 27.86919 410 GLY A CA 1
ATOM 3334 C C . GLY A 1 410 ? 0.56952 40.90341 74.61619 1.000 26.96977 410 GLY A C 1
ATOM 3335 O O . GLY A 1 410 ? 0.51482 40.24495 75.65779 1.000 28.21921 410 GLY A O 1
ATOM 3336 N N . GLY A 1 411 ? 1.60627 41.67278 74.32414 1.000 24.80486 411 GLY A N 1
ATOM 3337 C CA . GLY A 1 411 ? 2.72652 41.79759 75.23771 1.000 24.92608 411 GLY A CA 1
ATOM 3338 C C . GLY A 1 411 ? 3.80421 42.59923 74.55235 1.000 22.80071 411 GLY A C 1
ATOM 3339 O O . GLY A 1 411 ? 3.70165 42.93289 73.36772 1.000 24.30855 411 GLY A O 1
ATOM 3340 N N . VAL A 1 412 ? 4.85143 42.89912 75.31181 1.000 20.92342 412 VAL A N 1
ATOM 3341 C CA . VAL A 1 412 ? 5.97081 43.66483 74.76661 1.000 19.57433 412 VAL A CA 1
ATOM 3342 C C . VAL A 1 412 ? 7.24643 43.23039 75.46564 1.000 18.47439 412 VAL A C 1
ATOM 3343 O O . VAL A 1 412 ? 7.25125 42.97330 76.67671 1.000 19.12541 412 VAL A O 1
ATOM 3347 N N . THR A 1 413 ? 8.32294 43.12867 74.69348 1.000 18.06648 413 THR A N 1
ATOM 3348 C CA . THR A 1 413 ? 9.65680 42.95737 75.24780 1.000 17.97170 413 THR A CA 1
ATOM 3349 C C . THR A 1 413 ? 10.38562 44.29573 75.18243 1.000 17.70164 413 THR A C 1
ATOM 3350 O O . THR A 1 413 ? 10.46298 44.92242 74.11650 1.000 17.96485 413 THR A O 1
ATOM 3354 N N . VAL A 1 414 ? 10.89231 44.74130 76.32986 1.000 17.03657 414 VAL A N 1
ATOM 3355 C CA . VAL A 1 414 ? 11.65183 45.98008 76.44996 1.000 15.97041 414 VAL A CA 1
ATOM 3356 C C . VAL A 1 414 ? 13.11443 45.60324 76.62435 1.000 15.26501 414 VAL A C 1
ATOM 3357 O O . VAL A 1 414 ? 13.48216 44.98335 77.62432 1.000 16.76762 414 VAL A O 1
ATOM 3361 N N . ALA A 1 415 ? 13.95162 45.96696 75.65266 1.000 14.83888 415 ALA A N 1
ATOM 3362 C CA . ALA A 1 415 ? 15.38057 45.68290 75.73305 1.000 14.96408 415 ALA A CA 1
ATOM 3363 C C . ALA A 1 415 ? 16.04260 46.71479 76.63113 1.000 14.84808 415 ALA A C 1
ATOM 3364 O O . ALA A 1 415 ? 15.83509 47.91823 76.45018 1.000 16.23090 415 ALA A O 1
ATOM 3366 N N . VAL A 1 416 ? 16.83684 46.25502 77.60369 1.000 16.17427 416 VAL A N 1
ATOM 3367 C CA . VAL A 1 416 ? 17.51282 47.16698 78.52727 1.000 16.52582 416 VAL A CA 1
ATOM 3368 C C . VAL A 1 416 ? 18.99326 46.82952 78.61699 1.000 15.68895 416 VAL A C 1
ATOM 3369 O O . VAL A 1 416 ? 19.36510 45.65756 78.75889 1.000 17.60808 416 VAL A O 1
ATOM 3373 N N . ASP A 1 417 ? 19.83272 47.85955 78.56456 1.000 15.25558 417 ASP A N 1
ATOM 3374 C CA . ASP A 1 417 ? 21.25718 47.71322 78.82338 1.000 15.30851 417 ASP A CA 1
ATOM 3375 C C . ASP A 1 417 ? 21.72864 48.93968 79.59078 1.000 15.74097 417 ASP A C 1
ATOM 3376 O O . ASP A 1 417 ? 20.98059 49.89814 79.79791 1.000 16.52619 417 ASP A O 1
ATOM 3381 N N . GLY A 1 418 ? 22.97430 48.87793 80.04857 1.000 16.06693 418 GLY A N 1
ATOM 3382 C CA . GLY A 1 418 ? 23.57338 49.99257 80.75487 1.000 17.32693 418 GLY A CA 1
ATOM 3383 C C . GLY A 1 418 ? 23.94154 49.62329 82.17327 1.000 16.90290 418 GLY A C 1
ATOM 3384 O O . GLY A 1 418 ? 23.27770 48.79278 82.79820 1.000 18.06546 418 GLY A O 1
ATOM 3385 N N . SER A 1 419 ? 24.97341 50.28607 82.70180 1.000 18.22934 419 SER A N 1
ATOM 3386 C CA . SER A 1 419 ? 25.55778 49.88296 83.97972 1.000 20.00554 419 SER A CA 1
ATOM 3387 C C . SER A 1 419 ? 24.56244 49.92518 85.14481 1.000 19.87586 419 SER A C 1
ATOM 3388 O O . SER A 1 419 ? 24.65075 49.09638 86.06431 1.000 21.35377 419 SER A O 1
ATOM 3391 N N . LEU A 1 420 ? 23.63071 50.89030 85.15705 1.000 17.33436 420 LEU A N 1
ATOM 3392 C CA . LEU A 1 420 ? 22.68397 50.95178 86.27374 1.000 17.82464 420 LEU A CA 1
ATOM 3393 C C . LEU A 1 420 ? 21.84799 49.68682 86.35773 1.000 17.84334 420 LEU A C 1
ATOM 3394 O O . LEU A 1 420 ? 21.56105 49.18828 87.45753 1.000 18.60500 420 LEU A O 1
ATOM 3399 N N . TYR A 1 421 ? 21.43501 49.16642 85.20606 1.000 17.85425 421 TYR A N 1
ATOM 3400 C CA . TYR A 1 421 ? 20.59348 47.98540 85.15683 1.000 17.66156 421 TYR A CA 1
ATOM 3401 C C . TYR A 1 421 ? 21.42061 46.71085 85.29192 1.000 18.54343 421 TYR A C 1
ATOM 3402 O O . TYR A 1 421 ? 21.02287 45.78663 86.01170 1.000 20.88388 421 TYR A O 1
ATOM 3411 N N . VAL A 1 422 ? 22.58176 46.65752 84.63038 1.000 18.13328 422 VAL A N 1
ATOM 3412 C CA . VAL A 1 422 ? 23.37866 45.43431 84.60116 1.000 20.37464 422 VAL A CA 1
ATOM 3413 C C . VAL A 1 422 ? 24.01038 45.15131 85.96445 1.000 21.80888 422 VAL A C 1
ATOM 3414 O O . VAL A 1 422 ? 24.06349 43.99813 86.40674 1.000 24.05837 422 VAL A O 1
ATOM 3418 N N A ARG A 1 423 ? 24.49440 46.18798 86.65018 0.546 21.45265 423 ARG A N 1
ATOM 3419 N N B ARG A 1 423 ? 24.49733 46.18893 86.64875 0.454 21.49632 423 ARG A N 1
ATOM 3420 C CA A ARG A 1 423 ? 25.22377 45.99167 87.89950 0.546 22.47164 423 ARG A CA 1
ATOM 3421 C CA B ARG A 1 423 ? 25.22410 46.00881 87.90366 0.454 22.55549 423 ARG A CA 1
ATOM 3422 C C A ARG A 1 423 ? 24.32595 45.79765 89.11490 0.546 22.10936 423 ARG A C 1
ATOM 3423 C C B ARG A 1 423 ? 24.32731 45.80685 89.11707 0.454 22.15078 423 ARG A C 1
ATOM 3424 O O A ARG A 1 423 ? 24.79914 45.27166 90.12810 0.546 24.62180 423 ARG A O 1
ATOM 3425 O O B ARG A 1 423 ? 24.80066 45.27632 90.12775 0.454 24.61904 423 ARG A O 1
ATOM 3440 N N . ASN A 1 424 ? 23.06310 46.21605 89.05317 1.000 20.30460 424 ASN A N 1
ATOM 3441 C CA . ASN A 1 424 ? 22.18844 46.28231 90.22521 1.000 20.21282 424 ASN A CA 1
ATOM 3442 C C . ASN A 1 424 ? 20.89074 45.53855 89.92195 1.000 21.28769 424 ASN A C 1
ATOM 3443 O O . ASN A 1 424 ? 19.98779 46.11506 89.31124 1.000 20.69785 424 ASN A O 1
ATOM 3448 N N A GLU A 1 425 ? 20.77079 44.27529 90.34143 0.483 22.58350 425 GLU A N 1
ATOM 3449 N N B GLU A 1 425 ? 20.80330 44.28109 90.37810 0.517 22.77241 425 GLU A N 1
ATOM 3450 C CA A GLU A 1 425 ? 19.55376 43.53794 90.00142 0.483 25.22404 425 GLU A CA 1
ATOM 3451 C CA B GLU A 1 425 ? 19.61184 43.46444 90.14687 0.517 25.88130 425 GLU A CA 1
ATOM 3452 C C A GLU A 1 425 ? 18.30592 44.17206 90.61494 0.483 22.63652 425 GLU A C 1
ATOM 3453 C C B GLU A 1 425 ? 18.35474 44.18199 90.61251 0.517 22.92295 425 GLU A C 1
ATOM 3454 O O A GLU A 1 425 ? 17.21319 44.05667 90.04834 0.483 22.10502 425 GLU A O 1
ATOM 3455 O O B GLU A 1 425 ? 17.30816 44.12079 89.95755 0.517 22.62267 425 GLU A O 1
ATOM 3466 N N . TRP A 1 426 ? 18.44628 44.87157 91.74683 1.000 20.42909 426 TRP A N 1
ATOM 3467 C CA . TRP A 1 426 ? 17.29639 45.54530 92.33783 1.000 19.15912 426 TRP A CA 1
ATOM 3468 C C . TRP A 1 426 ? 16.81881 46.73970 91.52085 1.000 18.73324 426 TRP A C 1
ATOM 3469 O O . TRP A 1 426 ? 15.68186 47.18040 91.70702 1.000 20.42759 426 TRP A O 1
ATOM 3480 N N . TYR A 1 427 ? 17.64326 47.27146 90.61900 1.000 18.32486 427 TYR A N 1
ATOM 3481 C CA . TYR A 1 427 ? 17.23514 48.46649 89.88586 1.000 17.43372 427 TYR A CA 1
ATOM 3482 C C . TYR A 1 427 ? 16.08335 48.14927 88.93792 1.000 16.77852 427 TYR A C 1
ATOM 3483 O O . TYR A 1 427 ? 15.06248 48.85007 88.92777 1.000 17.42086 427 TYR A O 1
ATOM 3492 N N . GLY A 1 428 ? 16.22622 47.07994 88.14826 1.000 18.44738 428 GLY A N 1
ATOM 3493 C CA . GLY A 1 428 ? 15.13623 46.64909 87.28923 1.000 19.21540 428 GLY A CA 1
ATOM 3494 C C . GLY A 1 428 ? 13.87780 46.30152 88.06221 1.000 19.35698 428 GLY A C 1
ATOM 3495 O O . GLY A 1 428 ? 12.76347 46.56010 87.59795 1.000 20.58227 428 GLY A O 1
ATOM 3496 N N . LEU A 1 429 ? 14.03172 45.71949 89.25541 1.000 20.66367 429 LEU A N 1
ATOM 3497 C CA . LEU A 1 429 ? 12.84326 45.39892 90.04228 1.000 22.07548 429 LEU A CA 1
ATOM 3498 C C . LEU A 1 429 ? 12.14535 46.66238 90.53838 1.000 20.77197 429 LEU A C 1
ATOM 3499 O O . LEU A 1 429 ? 10.90615 46.72531 90.56901 1.000 20.40464 429 LEU A O 1
ATOM 3504 N N . ARG A 1 430 ? 12.91889 47.69683 90.89433 1.000 19.57957 430 ARG A N 1
ATOM 3505 C CA . ARG A 1 430 ? 12.30176 48.97890 91.22043 1.000 19.96610 430 ARG A CA 1
ATOM 3506 C C . ARG A 1 430 ? 11.58273 49.56023 90.00627 1.000 17.82558 430 ARG A C 1
ATOM 3507 O O . ARG A 1 430 ? 10.44702 50.05436 90.11832 1.000 18.93883 430 ARG A O 1
ATOM 3515 N N . ILE A 1 431 ? 12.22694 49.50067 88.83182 1.000 17.36951 431 ILE A N 1
ATOM 3516 C CA . ILE A 1 431 ? 11.55424 49.93762 87.60674 1.000 17.73704 431 ILE A CA 1
ATOM 3517 C C . ILE A 1 431 ? 10.21720 49.22294 87.44686 1.000 18.06538 431 ILE A C 1
ATOM 3518 O O . ILE A 1 431 ? 9.20098 49.84925 87.14018 1.000 18.76863 431 ILE A O 1
ATOM 3523 N N . ARG A 1 432 ? 10.20401 47.90459 87.65103 1.000 19.19037 432 ARG A N 1
ATOM 3524 C CA . ARG A 1 432 ? 8.96556 47.14081 87.49522 1.000 21.09221 432 ARG A CA 1
ATOM 3525 C C . ARG A 1 432 ? 7.90062 47.57240 88.50647 1.000 20.17399 432 ARG A C 1
ATOM 3526 O O . ARG A 1 432 ? 6.71200 47.64656 88.17542 1.000 21.65690 432 ARG A O 1
ATOM 3534 N N . THR A 1 433 ? 8.30480 47.86325 89.74488 1.000 21.37359 433 THR A N 1
ATOM 3535 C CA . THR A 1 433 ? 7.34304 48.36449 90.73152 1.000 21.45030 433 THR A CA 1
ATOM 3536 C C . THR A 1 433 ? 6.68323 49.65414 90.24652 1.000 21.19087 433 THR A C 1
ATOM 3537 O O . THR A 1 433 ? 5.45055 49.82358 90.32941 1.000 22.27328 433 THR A O 1
ATOM 3541 N N . PHE A 1 434 ? 7.48663 50.56354 89.69177 1.000 19.62583 434 PHE A N 1
ATOM 3542 C CA . PHE A 1 434 ? 6.90319 51.81402 89.21102 1.000 19.87494 434 PHE A CA 1
ATOM 3543 C C . PHE A 1 434 ? 6.08069 51.60956 87.94206 1.000 20.68976 434 PHE A C 1
ATOM 3544 O O . PHE A 1 434 ? 5.04735 52.26855 87.75578 1.000 21.44038 434 PHE A O 1
ATOM 3552 N N . LEU A 1 435 ? 6.50482 50.67993 87.08291 1.000 19.95412 435 LEU A N 1
ATOM 3553 C CA . LEU A 1 435 ? 5.70005 50.33223 85.91603 1.000 20.10757 435 LEU A CA 1
ATOM 3554 C C . LEU A 1 435 ? 4.34158 49.79273 86.33026 1.000 20.99547 435 LEU A C 1
ATOM 3555 O O . LEU A 1 435 ? 3.34736 50.03788 85.65000 1.000 21.81820 435 LEU A O 1
ATOM 3560 N N . LYS A 1 436 ? 4.28209 49.03164 87.42248 1.000 23.13023 436 LYS A N 1
ATOM 3561 C CA . LYS A 1 436 ? 2.98339 48.56270 87.89318 1.000 25.68075 436 LYS A CA 1
ATOM 3562 C C . LYS A 1 436 ? 2.12713 49.72954 88.36457 1.000 25.46661 436 LYS A C 1
ATOM 3563 O O . LYS A 1 436 ? 0.93927 49.80032 88.02681 1.000 26.17185 436 LYS A O 1
ATOM 3569 N N . GLU A 1 437 ? 2.72883 50.68734 89.08035 1.000 24.88489 437 GLU A N 1
ATOM 3570 C CA . GLU A 1 437 ? 1.99586 51.91442 89.40570 1.000 27.58636 437 GLU A CA 1
ATOM 3571 C C . GLU A 1 437 ? 1.42048 52.58686 88.15739 1.000 26.31367 437 GLU A C 1
ATOM 3572 O O . GLU A 1 437 ? 0.26942 53.04574 88.16481 1.000 28.11971 437 GLU A O 1
ATOM 3578 N N . LEU A 1 438 ? 2.20137 52.64535 87.07122 1.000 22.57908 438 LEU A N 1
ATOM 3579 C CA . LEU A 1 438 ? 1.79645 53.42849 85.90384 1.000 23.04059 438 LEU A CA 1
ATOM 3580 C C . LEU A 1 438 ? 0.83923 52.66910 84.98628 1.000 23.90156 438 LEU A C 1
ATOM 3581 O O . LEU A 1 438 ? -0.07704 53.26882 84.41008 1.000 26.63576 438 LEU A O 1
ATOM 3586 N N . LEU A 1 439 ? 1.03915 51.36167 84.82376 1.000 22.60415 439 LEU A N 1
ATOM 3587 C CA . LEU A 1 439 ? 0.32067 50.56782 83.83582 1.000 22.57592 439 LEU A CA 1
ATOM 3588 C C . LEU A 1 439 ? -0.72982 49.64081 84.42857 1.000 25.41124 439 LEU A C 1
ATOM 3589 O O . LEU A 1 439 ? -1.52269 49.07941 83.66596 1.000 26.74222 439 LEU A O 1
ATOM 3594 N N . GLY A 1 440 ? -0.77672 49.46039 85.74962 1.000 25.80956 440 GLY A N 1
ATOM 3595 C CA . GLY A 1 440 ? -1.74095 48.52463 86.28101 1.000 26.55474 440 GLY A CA 1
ATOM 3596 C C . GLY A 1 440 ? -1.33380 47.08103 86.03908 1.000 27.56615 440 GLY A C 1
ATOM 3597 O O . GLY A 1 440 ? -0.16338 46.75761 85.80321 1.000 28.30715 440 GLY A O 1
ATOM 3598 N N . GLU A 1 441 ? -2.33679 46.19948 86.08064 1.000 30.29858 441 GLU A N 1
ATOM 3599 C CA . GLU A 1 441 ? -2.09262 44.76444 85.98975 1.000 33.87957 441 GLU A CA 1
ATOM 3600 C C . GLU A 1 441 ? -1.46433 44.36115 84.66245 1.000 32.03259 441 GLU A C 1
ATOM 3601 O O . GLU A 1 441 ? -0.80472 43.31770 84.59630 1.000 32.43009 441 GLU A O 1
ATOM 3607 N N . LYS A 1 442 ? -1.64357 45.15806 83.60532 1.000 30.66744 442 LYS A N 1
ATOM 3608 C CA . LYS A 1 442 ? -1.04114 44.80075 82.32520 1.000 31.08581 442 LYS A CA 1
ATOM 3609 C C . LYS A 1 442 ? 0.48222 44.86255 82.33767 1.000 27.91579 442 LYS A C 1
ATOM 3610 O O . LYS A 1 442 ? 1.10366 44.49766 81.33358 1.000 27.45330 442 LYS A O 1
ATOM 3616 N N . VAL A 1 443 ? 1.10115 45.27641 83.44807 1.000 24.99665 443 VAL A N 1
ATOM 3617 C CA . VAL A 1 443 ? 2.54612 45.12201 83.59127 1.000 25.07635 443 VAL A CA 1
ATOM 3618 C C . VAL A 1 443 ? 2.96402 43.65889 83.50110 1.000 24.49353 443 VAL A C 1
ATOM 3619 O O . VAL A 1 443 ? 4.12272 43.36444 83.17838 1.000 25.03409 443 VAL A O 1
ATOM 3623 N N . ASP A 1 444 ? 2.04546 42.72162 83.77579 1.000 26.66265 444 ASP A N 1
ATOM 3624 C CA . ASP A 1 444 ? 2.39523 41.31209 83.63622 1.000 29.79752 444 ASP A CA 1
ATOM 3625 C C . ASP A 1 444 ? 2.58356 40.89208 82.17940 1.000 28.46850 444 ASP A C 1
ATOM 3626 O O . ASP A 1 444 ? 3.01629 39.76311 81.93260 1.000 29.90370 444 ASP A O 1
ATOM 3631 N N . LYS A 1 445 ? 2.29315 41.77557 81.22073 1.000 26.99808 445 LYS A N 1
ATOM 3632 C CA . LYS A 1 445 ? 2.56388 41.53021 79.80882 1.000 26.91237 445 LYS A CA 1
ATOM 3633 C C . LYS A 1 445 ? 3.76635 42.32021 79.30712 1.000 23.18749 445 LYS A C 1
ATOM 3634 O O . LYS A 1 445 ? 4.03146 42.33312 78.09591 1.000 22.70060 445 LYS A O 1
ATOM 3640 N N . VAL A 1 446 ? 4.49080 42.97922 80.20817 1.000 21.64459 446 VAL A N 1
ATOM 3641 C CA . VAL A 1 446 ? 5.70386 43.72140 79.88156 1.000 20.01188 446 VAL A CA 1
ATOM 3642 C C . VAL A 1 446 ? 6.88528 42.91819 80.39391 1.000 21.01857 446 VAL A C 1
ATOM 3643 O O . VAL A 1 446 ? 6.93502 42.56149 81.57692 1.000 22.24014 446 VAL A O 1
ATOM 3647 N N . PHE A 1 447 ? 7.84865 42.64963 79.52056 1.000 19.20943 447 PHE A N 1
ATOM 3648 C CA . PHE A 1 447 ? 9.00880 41.83380 79.86344 1.000 20.36243 447 PHE A CA 1
ATOM 3649 C C . PHE A 1 447 ? 10.27632 42.64871 79.64595 1.000 19.64166 447 PHE A C 1
ATOM 3650 O O . PHE A 1 447 ? 10.64514 42.92808 78.50217 1.000 20.01864 447 PHE A O 1
ATOM 3658 N N . LEU A 1 448 ? 10.92342 43.04939 80.73554 1.000 18.44160 448 LEU A N 1
ATOM 3659 C CA . LEU A 1 448 ? 12.23064 43.68416 80.64307 1.000 19.16693 448 LEU A CA 1
ATOM 3660 C C . LEU A 1 448 ? 13.27709 42.60590 80.40798 1.000 19.96947 448 LEU A C 1
ATOM 3661 O O . LEU A 1 448 ? 13.37655 41.64840 81.18016 1.000 22.94446 448 LEU A O 1
ATOM 3666 N N . ARG A 1 449 ? 14.07095 42.76032 79.35071 1.000 18.74883 449 ARG A N 1
ATOM 3667 C CA A ARG A 1 449 ? 15.05679 41.75499 78.98525 0.502 20.75201 449 ARG A CA 1
ATOM 3668 C CA B ARG A 1 449 ? 15.05251 41.75587 78.96897 0.498 21.64236 449 ARG A CA 1
ATOM 3669 C C . ARG A 1 449 ? 16.40662 42.41778 78.77039 1.000 20.21721 449 ARG A C 1
ATOM 3670 O O . ARG A 1 449 ? 16.51860 43.38564 78.01069 1.000 19.39454 449 ARG A O 1
ATOM 3685 N N . ALA A 1 450 ? 17.42335 41.89829 79.45292 1.000 21.97775 450 ALA A N 1
ATOM 3686 C CA . ALA A 1 450 ? 18.77327 42.39980 79.26779 1.000 21.57510 450 ALA A CA 1
ATOM 3687 C C . ALA A 1 450 ? 19.21970 42.11617 77.84296 1.000 20.77098 450 ALA A C 1
ATOM 3688 O O . ALA A 1 450 ? 18.96750 41.04163 77.29419 1.000 23.59157 450 ALA A O 1
ATOM 3690 N N . ALA A 1 451 ? 19.85618 43.10708 77.23207 1.000 20.11640 451 ALA A N 1
ATOM 3691 C CA . ALA A 1 451 ? 20.31913 43.01482 75.85872 1.000 20.57793 451 ALA A CA 1
ATOM 3692 C C . ALA A 1 451 ? 21.74531 43.52421 75.82445 1.000 22.85362 451 ALA A C 1
ATOM 3693 O O . ALA A 1 451 ? 22.04031 44.56752 76.41128 1.000 27.98163 451 ALA A O 1
ATOM 3695 N N . ASP A 1 452 ? 22.63279 42.79504 75.16080 1.000 20.57289 452 ASP A N 1
ATOM 3696 C CA . ASP A 1 452 ? 24.04379 43.14530 75.23408 1.000 22.19069 452 ASP A CA 1
ATOM 3697 C C . ASP A 1 452 ? 24.54909 43.79714 73.95150 1.000 19.86004 452 ASP A C 1
ATOM 3698 O O . ASP A 1 452 ? 24.08510 43.51140 72.84008 1.000 20.83860 452 ASP A O 1
ATOM 3703 N N . ASP A 1 453 ? 25.49930 44.69955 74.14080 1.000 19.45086 453 ASP A N 1
ATOM 3704 C CA . ASP A 1 453 ? 26.36807 45.20180 73.08145 1.000 18.57221 453 ASP A CA 1
ATOM 3705 C C . ASP A 1 453 ? 25.58170 45.75435 71.89764 1.000 18.57444 453 ASP A C 1
ATOM 3706 O O . ASP A 1 453 ? 25.81360 45.39542 70.74170 1.000 17.60395 453 ASP A O 1
ATOM 3711 N N . GLY A 1 454 ? 24.67832 46.68194 72.19146 1.000 18.71575 454 GLY A N 1
ATOM 3712 C CA . GLY A 1 454 ? 23.93528 47.33723 71.12952 1.000 18.06547 454 GLY A CA 1
ATOM 3713 C C . GLY A 1 454 ? 24.83166 48.06540 70.14287 1.000 16.85951 454 GLY A C 1
ATOM 3714 O O . GLY A 1 454 ? 24.55212 48.09197 68.94080 1.000 17.91323 454 GLY A O 1
ATOM 3715 N N A SER A 1 455 ? 25.92410 48.64740 70.64128 0.629 17.85933 455 SER A N 1
ATOM 3716 N N B SER A 1 455 ? 25.92672 48.64669 70.63784 0.371 17.66409 455 SER A N 1
ATOM 3717 C CA A SER A 1 455 ? 26.81060 49.44732 69.80499 0.629 17.99719 455 SER A CA 1
ATOM 3718 C CA B SER A 1 455 ? 26.80816 49.44701 69.79368 0.371 18.50136 455 SER A CA 1
ATOM 3719 C C A SER A 1 455 ? 27.67484 48.59982 68.88035 0.629 18.29073 455 SER A C 1
ATOM 3720 C C B SER A 1 455 ? 27.67015 48.59714 68.87110 0.371 18.25895 455 SER A C 1
ATOM 3721 O O A SER A 1 455 ? 28.19225 49.12837 67.89036 0.629 20.25307 455 SER A O 1
ATOM 3722 O O B SER A 1 455 ? 28.19172 49.12219 67.88112 0.371 19.21287 455 SER A O 1
ATOM 3727 N N . GLY A 1 456 ? 27.85499 47.31542 69.17937 1.000 17.60337 456 GLY A N 1
ATOM 3728 C CA . GLY A 1 456 ? 28.65411 46.44554 68.32932 1.000 17.98518 456 GLY A CA 1
ATOM 3729 C C . GLY A 1 456 ? 27.76618 45.41248 67.67879 1.000 17.50113 456 GLY A C 1
ATOM 3730 O O . GLY A 1 456 ? 27.30684 45.59133 66.54168 1.000 17.65575 456 GLY A O 1
ATOM 3731 N N . LYS A 1 457 ? 27.47876 44.34477 68.42387 1.000 18.28099 457 LYS A N 1
ATOM 3732 C CA . LYS A 1 457 ? 26.54778 43.31560 67.97466 1.000 18.00316 457 LYS A CA 1
ATOM 3733 C C . LYS A 1 457 ? 25.25179 43.89062 67.39166 1.000 16.48405 457 LYS A C 1
ATOM 3734 O O . LYS A 1 457 ? 24.79028 43.44880 66.33301 1.000 16.46161 457 LYS A O 1
ATOM 3740 N N . GLY A 1 458 ? 24.64714 44.88264 68.06038 1.000 15.46404 458 GLY A N 1
ATOM 3741 C CA . GLY A 1 458 ? 23.39097 45.43084 67.56271 1.000 15.90598 458 GLY A CA 1
ATOM 3742 C C . GLY A 1 458 ? 23.51384 46.05725 66.18312 1.000 15.02098 458 GLY A C 1
ATOM 3743 O O . GLY A 1 458 ? 22.60326 45.94330 65.35008 1.000 14.99979 458 GLY A O 1
ATOM 3744 N N . ALA A 1 459 ? 24.63780 46.72638 65.91484 1.000 14.37213 459 ALA A N 1
ATOM 3745 C CA . ALA A 1 459 ? 24.85140 47.33866 64.60213 1.000 14.10404 459 ALA A CA 1
ATOM 3746 C C . ALA A 1 459 ? 25.08836 46.28288 63.52003 1.000 13.86774 459 ALA A C 1
ATOM 3747 O O . ALA A 1 459 ? 24.63354 46.43765 62.36791 1.000 14.71980 459 ALA A O 1
ATOM 3749 N N . ALA A 1 460 ? 25.78092 45.19286 63.87881 1.000 14.12951 460 ALA A N 1
ATOM 3750 C CA . ALA A 1 460 ? 25.95076 44.07246 62.95240 1.000 14.11930 460 ALA A CA 1
ATOM 3751 C C . ALA A 1 460 ? 24.60947 43.41951 62.63898 1.000 14.19997 460 ALA A C 1
ATOM 3752 O O . ALA A 1 460 ? 24.31355 43.10108 61.47697 1.000 14.91461 460 ALA A O 1
ATOM 3754 N N . ILE A 1 461 ? 23.76666 43.25764 63.66185 1.000 14.34255 461 ILE A N 1
ATOM 3755 C CA . ILE A 1 461 ? 22.43218 42.70422 63.45760 1.000 13.78439 461 ILE A CA 1
ATOM 3756 C C . ILE A 1 461 ? 21.60154 43.60863 62.55721 1.000 15.23636 461 ILE A C 1
ATOM 3757 O O . ILE A 1 461 ? 20.84380 43.12938 61.70437 1.000 15.68782 461 ILE A O 1
ATOM 3762 N N . CYS A 1 462 ? 21.71863 44.92848 62.74900 1.000 14.41367 462 CYS A N 1
ATOM 3763 C CA . CYS A 1 462 ? 20.98720 45.87111 61.91581 1.000 14.40105 462 CYS A CA 1
ATOM 3764 C C . CYS A 1 462 ? 21.20874 45.57278 60.44846 1.000 13.77573 462 CYS A C 1
ATOM 3765 O O . CYS A 1 462 ? 20.24736 45.46505 59.67307 1.000 15.02593 462 CYS A O 1
ATOM 3768 N N . VAL A 1 463 ? 22.48062 45.43330 60.05456 1.000 14.07958 463 VAL A N 1
ATOM 3769 C CA . VAL A 1 463 ? 22.74420 45.19826 58.62831 1.000 14.83327 463 VAL A CA 1
ATOM 3770 C C . VAL A 1 463 ? 22.36722 43.77517 58.20003 1.000 15.13175 463 VAL A C 1
ATOM 3771 O O . VAL A 1 463 ? 21.94133 43.56132 57.05315 1.000 16.39783 463 VAL A O 1
ATOM 3775 N N . ALA A 1 464 ? 22.47036 42.79741 59.10244 1.000 15.26100 464 ALA A N 1
ATOM 3776 C CA . ALA A 1 464 ? 22.03614 41.44352 58.76895 1.000 16.25139 464 ALA A CA 1
ATOM 3777 C C . ALA A 1 464 ? 20.54350 41.37879 58.46323 1.000 16.82512 464 ALA A C 1
ATOM 3778 O O . ALA A 1 464 ? 20.11024 40.54673 57.64845 1.000 18.34700 464 ALA A O 1
ATOM 3780 N N . ALA A 1 465 ? 19.74146 42.22662 59.11004 1.000 16.04484 465 ALA A N 1
ATOM 3781 C CA . ALA A 1 465 ? 18.29595 42.20683 58.91292 1.000 17.20417 465 ALA A CA 1
ATOM 3782 C C . ALA A 1 465 ? 17.87039 42.82564 57.58660 1.000 19.23273 465 ALA A C 1
ATOM 3783 O O . ALA A 1 465 ? 16.69043 42.72877 57.22380 1.000 20.05730 465 ALA A O 1
ATOM 3785 N N . LEU A 1 466 ? 18.79142 43.45081 56.85259 1.000 19.54792 466 LEU A N 1
ATOM 3786 C CA . LEU A 1 466 ? 18.42870 44.09344 55.58947 1.000 21.48955 466 LEU A CA 1
ATOM 3787 C C . LEU A 1 466 ? 18.23692 43.08959 54.46134 1.000 27.28363 466 LEU A C 1
ATOM 3788 O O . LEU A 1 466 ? 17.46750 43.35418 53.53146 1.000 27.95468 466 LEU A O 1
ATOM 3793 N N . HIS A 1 467 ? 18.93430 41.96075 54.52694 1.000 33.47655 467 HIS A N 1
ATOM 3794 C CA . HIS A 1 467 ? 18.86974 40.88634 53.53603 1.000 44.99220 467 HIS A CA 1
ATOM 3795 C C . HIS A 1 467 ? 17.44614 40.35956 53.36883 1.000 42.57411 467 HIS A C 1
ATOM 3796 O O . HIS A 1 467 ? 16.78329 40.00806 54.34525 1.000 43.70420 467 HIS A O 1
#

Solvent-accessible surface area: 19969 Å² total; per-residue (Å²): 145,108,80,64,18,59,121,79,3,96,104,7,0,41,66,2,104,22,56,137,128,102,0,85,80,8,12,130,18,0,33,39,0,2,79,118,0,0,91,5,11,129,173,45,34,89,132,56,15,67,152,54,0,1,0,82,0,64,12,10,14,3,54,89,58,8,82,3,100,39,152,30,58,23,0,0,0,18,0,24,13,25,112,1,45,0,1,20,0,48,3,61,5,69,10,142,28,147,53,70,100,58,105,40,66,5,147,144,36,19,86,171,73,90,5,30,22,111,128,4,21,0,38,72,0,0,50,20,0,0,12,0,0,4,73,3,0,99,125,36,134,19,59,121,116,16,121,189,161,28,10,60,0,0,0,0,10,39,18,48,31,33,34,122,42,24,72,46,2,26,0,90,48,23,52,120,60,12,23,1,1,82,84,42,155,41,41,0,42,52,101,30,0,14,77,31,0,52,43,0,4,75,121,60,33,12,15,10,82,13,46,0,7,6,45,46,0,0,0,1,0,0,0,5,6,1,56,71,27,111,90,37,27,44,5,12,0,0,1,27,5,3,97,26,10,18,4,0,0,87,2,49,93,7,88,70,24,35,15,177,4,16,0,0,7,0,42,4,2,11,0,59,70,119,27,15,75,6,88,4,13,96,37,4,6,96,80,15,143,48,129,142,91,42,36,4,24,7,4,2,0,14,107,24,0,1,2,0,0,10,32,2,0,47,64,9,14,43,118,66,19,15,82,86,0,191,87,96,111,27,3,76,15,124,37,0,8,49,0,0,16,0,24,5,85,72,92,69,151,42,109,70,52,20,60,55,0,103,98,22,0,145,136,20,8,64,26,130,12,98,85,45,10,22,89,1,0,19,52,0,0,41,2,0,2,18,4,0,0,2,0,1,0,0,5,0,0,2,0,0,75,49,2,108,3,21,113,91,85,49,1,0,4,0,0,0,33,13,51,5,39,96,137,15,154,39,0,6,114,38,0,71,61,16,0,111,57,20,10,32,137,87,7,93,88,2,70,15,113,77,6,69,35,4,24,0,17,0,0,0,0,2,2,2,12,71,206

CATH classification: 3.30.420.40

Nearest PDB structures (foldseek):
  6krj-assembly1_A  TM=9.978E-01  e=8.403E-82  Eimeria tenella
  7zzi-assembly1_A  TM=8.741E-01  e=2.520E-45  Plasmodium
  6vyf-assembly1_A  TM=9.482E-01  e=1.848E-38  Plasmodium vivax
  6vyg-assembly1_A  TM=8.950E-01  e=1.510E-37  Plasmodium vivax
  5zqt-assembly1_A  TM=8.141E-01  e=3.319E-28  Oryza sativa Japonica Group

Foldseek 3Di:
DVCVLVVLLCVQLVLLQADLVRLQVVLVVVLVLVVLLLLCCLVPPLDADVVSHLWPFHFQQFAFFDQQAFFDKFKEWFAAAQWIKIKIWTSDGQLDIDMDMFIDRQCPQLPPDNQQDQPAALLSVLLSRLVRNVVVCVVVVCLVVLLVPAHEYFYAYNADWRAPHFQWTAHQDDDHRGNYNNNHPHDRHGGTVQVSNVVSCVVVSGNYHYRGHGHLQLLLLRLCNNRVGPPAFHAFKGWEAAQFTWIKGFFPCQVVSPHSHRITGGQCLFHDPPDSDDPLLQVVQVPDPNHSGSSLRCLAHFNRLQSQLLVSQCSSQPVLRFPLSVPPPLGTSVLLLLLQVCCFPPNVPPVVSLVVNCVSCCVSRVHNDDPVSSNSSSVSSNSSLLSNLLSSLSVVLSRVVSNCRCVPPVAYEYEYDYCSCVVHVRSVVSNLVNNCSNPPPSSVRYHYDYGPDSSINSSRSSVSSVD

Radius of gyration: 23.19 Å; Cα contacts (8 Å, |Δi|>4): 1076; chains: 1; bounding box: 56×45×74 Å

B-factor: mean 27.02, std 14.01, range [10.4, 141.03]

InterPro domains:
  IPR001312 Hexokinase [PS51748] (267-728)
  IPR001312 Hexokinase [PTHR19443] (166-730)
  IPR019807 Hexokinase, binding site [PS00378] (417-442)
  IPR022672 Hexokinase, N-terminal [PF00349] (273-490)
  IPR022673 Hexokinase, C-terminal [PF03727] (501-728)
  IPR043129 ATPase, nucleotide binding domain [SSF53067] (262-491)
  IPR043129 ATPase, nucleotide binding domain [SSF53067] (499-729)

Organism: Eimeria tenella (NCBI:txid5802)

Sequence (467 aa):
ANNSLEQKAEQVLAPLLRLSKKEKLQQDLLSKKTFSSDELLLLRGLEMHKRRHGLKWVPEECSLRMLDSCVSSEIPTGNEKGVFYALDFGGTNVVRAVRCELLGGGRIRSSQQFLKNLYECGGEIDLMMARETSASQLFDVLAGCCVGELVEENNEKELLKKKAAKLGFTFSSFPCVQRRSLNNSVLESWTKGFATGHDTDDPVVGKDVVPLLAAAFARQGLGLECEAVVVNDTVGTLLSCAYQKGPGGPPCTVGVILGTGANCCCYWWEPQAAAFGYRRGAVVNVECGNFNKNNLPTTPADEAIDNKSPNKKKHQLFEKMISGFYLGELVRLLTLEIFGAAAPAKAREEEFSFDAKKQAAVLAASSLMPGKEEDPALASSSSCKVLLKESWGWDLDAAALKVMRQIGFAVFDRSAALAAVSSIAVLLVQRTRRSLETDGGVTVAVDGSLYVRRNEEWYGLRIRTFLKELLGEKVDKVFLRRAADDGSSGKGAAICVAALH

Secondary structure (DSSP, 8-state):
--THHHHHHHHHHGGGS--HHHHHHHHHHHHHHHHHHHHHHHHHTT---TTT-SS--EE--------S--EEEEEEEEESSSEEEEEEEEEEETTEEEEEEEEEEGGGSSSSS-TTSTTS-HHHHHHHHHHHHHHHHHHTT-HHHHHHSPEEEEEEE-S-EEEEETTEEEE----TT--TTTTSSS-SBTSBHHHHHHHHHHHTT--EEEEEE--HHHHHHHHHHHHS-TTS--EEEEEEESSSEEEEEE-TTTGGGT-SSSEEE--GGG--SS----HHHHHHHHHSSSTTSSTTHHHHSHHHHHHHHHHHHHHHHGGGS-GGGGSTT-S-HHHHHHHHHTTSTT-TT-HHHHHHHHHHHHHHH-----HHHHHHHHHHHHHHHHHHHHHHHHHHHHHHHHHTHHHHHS-EEEEEESHHHHH-HHHHHHHHHHHHHHHGGGGGGEEEEE---IIIIIHHHHHHTT-